Protein AF-0000000074209232 (afdb_homodimer)

Organism: NCBI:txid88382

Solvent-accessible surface area (backbone atoms only — not comparable to full-atom values): 29930 Å² total; per-residue (Å²): 116,82,70,72,84,48,54,55,38,39,34,39,39,25,62,47,76,60,67,34,84,80,35,68,72,50,60,65,56,59,78,75,57,50,71,66,57,45,50,50,53,62,66,24,63,78,44,40,50,60,30,50,49,37,27,62,66,37,27,43,61,37,54,39,57,39,37,74,80,39,56,47,38,33,38,35,37,31,27,71,80,51,55,64,73,58,49,51,51,52,52,52,46,36,70,74,33,76,34,44,40,84,41,82,29,72,66,64,87,58,67,66,60,55,49,52,55,51,32,67,74,72,44,68,65,32,41,33,35,33,39,25,33,38,55,39,54,37,37,63,24,43,55,39,63,67,61,48,51,76,58,59,43,79,89,35,45,42,24,31,38,22,51,20,16,29,30,35,29,38,48,54,96,90,36,52,76,45,64,20,42,36,80,42,77,40,36,59,65,50,31,26,34,23,14,37,40,39,73,90,75,72,41,78,48,63,39,68,82,61,62,51,76,50,33,30,49,65,26,44,22,40,34,34,27,68,52,74,38,33,37,49,57,32,37,82,66,54,87,60,59,97,78,65,79,70,54,39,67,58,55,50,63,74,39,52,71,62,87,72,69,82,67,47,42,71,33,35,62,69,47,26,70,46,52,62,70,64,47,88,129,115,81,70,72,85,49,54,56,38,41,34,39,40,25,62,45,78,61,66,34,83,79,34,69,69,51,61,66,58,53,77,74,56,49,72,66,56,47,50,51,52,60,66,24,63,79,44,38,49,60,28,49,49,36,27,62,67,37,25,42,61,38,53,38,57,39,38,74,79,38,55,45,39,34,39,35,37,31,27,72,80,52,56,66,73,59,48,50,51,52,53,53,46,36,70,74,33,76,36,45,39,83,41,81,30,72,65,65,86,56,67,68,61,55,49,51,56,50,33,67,74,72,44,66,66,33,41,34,36,33,39,25,34,39,55,39,54,36,36,64,24,44,54,38,64,68,60,48,51,77,56,60,42,79,87,35,45,42,24,32,38,23,52,20,15,27,30,35,28,36,49,55,95,91,36,52,76,45,66,21,40,36,81,42,76,41,36,58,64,50,29,27,34,22,15,37,40,40,71,90,74,71,41,78,46,62,38,67,82,60,62,51,76,48,32,30,49,65,26,45,21,41,34,35,28,67,53,75,38,34,37,48,57,31,38,83,66,54,87,59,58,96,77,64,79,69,54,39,66,60,55,52,62,74,38,51,71,60,86,71,68,81,64,47,41,72,32,35,60,70,47,26,70,45,52,63,70,64,47,89,127

Radius of gyration: 26.51 Å; Cα contacts (8 Å, |Δi|>4): 1119; chains: 2; bounding box: 54×78×65 Å

Secondary structure (DSSP, 8-state):
-----PPPEEEEEEEES---TTSHHHHH--SS--HHHHHHHHT-HHHHHHHHIIIIIIIHHHHHHHTTTSEEEEEEEEETTS-HHHHHHHHHHHHH-TTEEEEEESS---HHHHHHHHHHHH-TT--EEEEEE--TT-EE-TTHHHHHHTT-SGGGTT-EEEE-EEEEEEEETTEEEEEEEEE-SS-STT-EEEEEEETTTTEEE------GGGGGGTS-EEEE-SS--EEEEE-TTS---TT--S-HHHHHTTSPBPS--TTHHHH-GGGHHHHHTTS--/-----PPPEEEEEEE-S---TTSHHHHHTTTT--HHHHHHHHT-HHHHHHHHIIIIIIIHHHHHHHTTTSEEEEEEEEETTS-HHHHHHHHHHHHH-TTEEEEEESS---HHHHHHHHHHHH-TT--EEEEEE--TT-EE-TTHHHHHHTT-SGGGTT-EEEE-EEEEEEEETTEEEEEEEEE-SS-STT-EEEEEEETTTTEEE------GGGGGGTS-EEEE-SS--EEEEE-TTS---TT--S-HHHHHTTSPBPS--TTHHHH-GGGHHHHHTTS--

Nearest PDB structures (foldseek):
  7d73-assembly1_A  TM=4.142E-01  e=9.409E-04  Homo sapiens
  7d72-assembly1_C  TM=3.759E-01  e=8.339E-04  Homo sapiens
  6mw5-assembly1_A  TM=4.008E-01  e=1.828E-03  Globisporangium ultimum
  7d72-assembly1_F  TM=3.534E-01  e=7.850E-04  Homo sapiens
  5gvv-assembly1_F  TM=3.711E-01  e=5.067E-02  Streptococcus pneumoniae

Structure (mmCIF, N/CA/C/O backbone):
data_AF-0000000074209232-model_v1
#
loop_
_entity.id
_entity.type
_entity.pdbx_description
1 polymer Rhamnosyltransferase
#
loop_
_atom_site.group_PDB
_atom_site.id
_atom_site.type_symbol
_atom_site.label_atom_id
_atom_site.label_alt_id
_atom_site.label_comp_id
_atom_site.label_asym_id
_atom_site.label_entity_id
_atom_site.label_seq_id
_atom_site.pdbx_PDB_ins_code
_atom_site.Cartn_x
_atom_site.Cartn_y
_atom_site.Cartn_z
_atom_site.occupancy
_atom_site.B_iso_or_equiv
_atom_site.auth_seq_id
_atom_site.auth_comp_id
_atom_site.auth_asym_id
_atom_site.auth_atom_id
_atom_site.pdbx_PDB_model_num
ATOM 1 N N . MET A 1 1 ? 31.156 -1.664 1.14 1 26.47 1 MET A N 1
ATOM 2 C CA . MET A 1 1 ? 30.062 -2.439 1.718 1 26.47 1 MET A CA 1
ATOM 3 C C . MET A 1 1 ? 29.703 -3.635 0.836 1 26.47 1 MET A C 1
ATOM 5 O O . MET A 1 1 ? 29.422 -3.473 -0.349 1 26.47 1 MET A O 1
ATOM 9 N N . SER A 1 2 ? 30.188 -4.836 1.028 1 33.53 2 SER A N 1
ATOM 10 C CA . SER A 1 2 ? 30.125 -6.055 0.232 1 33.53 2 SER A CA 1
ATOM 11 C C . SER A 1 2 ? 28.688 -6.359 -0.19 1 33.53 2 SER A C 1
ATOM 13 O O . SER A 1 2 ? 27.797 -6.504 0.656 1 33.53 2 SER A O 1
ATOM 15 N N . THR A 1 3 ? 28.047 -5.762 -1.226 1 43.84 3 THR A N 1
ATOM 16 C CA . THR A 1 3 ? 26.844 -6.316 -1.845 1 43.84 3 THR A CA 1
ATOM 17 C C . THR A 1 3 ? 26.828 -7.836 -1.722 1 43.84 3 THR A C 1
ATOM 19 O O . THR A 1 3 ? 27.734 -8.516 -2.209 1 43.84 3 THR A O 1
ATOM 22 N N . SER A 1 4 ? 26.578 -8.359 -0.641 1 50.59 4 SER A N 1
ATOM 23 C CA . SER A 1 4 ? 26.609 -9.82 -0.518 1 50.59 4 SER A CA 1
ATOM 24 C C . SER A 1 4 ? 26.281 -10.492 -1.846 1 50.59 4 SER A C 1
ATOM 26 O O . SER A 1 4 ? 25.297 -10.156 -2.492 1 50.59 4 SER A O 1
ATOM 28 N N . ASP A 1 5 ? 27.219 -10.875 -2.643 1 65.62 5 ASP A N 1
ATOM 29 C CA . ASP A 1 5 ? 27.312 -11.617 -3.895 1 65.62 5 ASP A CA 1
ATOM 30 C C . ASP A 1 5 ? 26.422 -12.852 -3.867 1 65.62 5 ASP A C 1
ATOM 32 O O . ASP A 1 5 ? 26.406 -13.633 -4.82 1 65.62 5 ASP A O 1
ATOM 36 N N . ALA A 1 6 ? 25.734 -12.969 -2.734 1 77.06 6 ALA A N 1
ATOM 37 C CA . ALA A 1 6 ? 24.938 -14.195 -2.678 1 77.06 6 ALA A CA 1
ATOM 38 C C . ALA A 1 6 ? 23.688 -14.07 -3.527 1 77.06 6 ALA A C 1
ATOM 40 O O . ALA A 1 6 ? 23.047 -13.008 -3.553 1 77.06 6 ALA A O 1
ATOM 41 N N . PRO A 1 7 ? 23.391 -15.062 -4.285 1 88.44 7 PRO A N 1
ATOM 42 C CA . PRO A 1 7 ? 22.219 -15.008 -5.16 1 88.44 7 PRO A CA 1
ATOM 43 C C . PRO A 1 7 ? 20.906 -14.961 -4.387 1 88.44 7 PRO A C 1
ATOM 45 O O . PRO A 1 7 ? 20.812 -15.5 -3.281 1 88.44 7 PRO A O 1
ATOM 48 N N . VAL A 1 8 ? 19.938 -14.281 -4.902 1 95.88 8 VAL A N 1
ATOM 49 C CA . VAL A 1 8 ? 18.594 -14.281 -4.367 1 95.88 8 VAL A CA 1
ATOM 50 C C . VAL A 1 8 ? 17.828 -15.484 -4.91 1 95.88 8 VAL A C 1
ATOM 52 O O . VAL A 1 8 ? 17.875 -15.773 -6.109 1 95.88 8 VAL A O 1
ATOM 55 N N . GLN A 1 9 ? 17.219 -16.219 -4.039 1 97.56 9 GLN A N 1
ATOM 56 C CA . GLN A 1 9 ? 16.375 -17.328 -4.449 1 97.56 9 GLN A CA 1
ATOM 57 C C . GLN A 1 9 ? 14.898 -16.922 -4.434 1 97.56 9 GLN A C 1
ATOM 59 O O . GLN A 1 9 ? 14.406 -16.391 -3.434 1 97.56 9 GLN A O 1
ATOM 64 N N . TYR A 1 10 ? 14.234 -17.156 -5.531 1 98.56 10 TYR A N 1
ATOM 65 C CA . TYR A 1 10 ? 12.812 -16.844 -5.633 1 98.56 10 TYR A CA 1
ATOM 66 C C . TYR A 1 10 ? 11.977 -18.125 -5.645 1 98.56 10 TYR A C 1
ATOM 68 O O . TYR A 1 10 ? 12.352 -19.109 -6.289 1 98.56 10 TYR A O 1
ATOM 76 N N . PHE A 1 11 ? 10.836 -18.109 -4.938 1 98.69 11 PHE A N 1
ATOM 77 C CA . PHE A 1 11 ? 9.859 -19.172 -4.984 1 98.69 11 PHE A CA 1
ATOM 78 C C . PHE A 1 11 ? 8.469 -18.641 -5.293 1 98.69 11 PHE A C 1
ATOM 80 O O . PHE A 1 11 ? 7.98 -17.734 -4.605 1 98.69 11 PHE A O 1
ATOM 87 N N . GLY A 1 12 ? 7.91 -19.062 -6.363 1 98.69 12 GLY A N 1
ATOM 88 C CA . GLY A 1 12 ? 6.473 -18.922 -6.523 1 98.69 12 GLY A CA 1
ATOM 89 C C . GLY A 1 12 ? 5.688 -20.062 -5.91 1 98.69 12 GLY A C 1
ATOM 90 O O . GLY A 1 12 ? 6.113 -21.219 -5.973 1 98.69 12 GLY A O 1
ATOM 91 N N . VAL A 1 13 ? 4.547 -19.75 -5.355 1 98.19 13 VAL A N 1
ATOM 92 C CA . VAL A 1 13 ? 3.758 -20.797 -4.703 1 98.19 13 VAL A CA 1
ATOM 93 C C . VAL A 1 13 ? 2.312 -20.734 -5.195 1 98.19 13 VAL A C 1
ATOM 95 O O . VAL A 1 13 ? 1.686 -19.672 -5.168 1 98.19 13 VAL A O 1
ATOM 98 N N . THR A 1 14 ? 1.821 -21.828 -5.668 1 97.56 14 THR A N 1
ATOM 99 C CA . THR A 1 14 ? 0.439 -21.984 -6.105 1 97.56 14 THR A CA 1
ATOM 100 C C . THR A 1 14 ? -0.219 -23.156 -5.387 1 97.56 14 THR A C 1
ATOM 102 O O . THR A 1 14 ? 0.354 -24.25 -5.312 1 97.56 14 THR A O 1
ATOM 105 N N . ARG A 1 15 ? -1.339 -22.906 -4.809 1 94.06 15 ARG A N 1
ATOM 106 C CA . ARG A 1 15 ? -2.201 -24 -4.371 1 94.06 15 ARG A CA 1
ATOM 107 C C . ARG A 1 15 ? -3.145 -24.438 -5.488 1 94.06 15 ARG A C 1
ATOM 109 O O . ARG A 1 15 ? -4.066 -23.703 -5.848 1 94.06 15 ARG A O 1
ATOM 116 N N . PHE A 1 16 ? -2.889 -25.562 -5.934 1 93.44 16 PHE A N 1
ATOM 117 C CA . PHE A 1 16 ? -3.639 -26.047 -7.086 1 93.44 16 PHE A CA 1
ATOM 118 C C . PHE A 1 16 ? -4.863 -26.844 -6.641 1 93.44 16 PHE A C 1
ATOM 120 O O . PHE A 1 16 ? -4.789 -28.062 -6.457 1 93.44 16 PHE A O 1
ATOM 127 N N . SER A 1 17 ? -6.031 -26.156 -6.414 1 82.31 17 SER A N 1
ATOM 128 C CA . SER A 1 17 ? -7.301 -26.75 -6.012 1 82.31 17 SER A CA 1
ATOM 129 C C . SER A 1 17 ? -7.113 -27.766 -4.887 1 82.31 17 SER A C 1
ATOM 131 O O . SER A 1 17 ? -7.492 -28.922 -5.02 1 82.31 17 SER A O 1
ATOM 133 N N . THR A 1 18 ? -6.699 -27.234 -3.793 1 79 18 THR A N 1
ATOM 134 C CA . THR A 1 18 ? -6.305 -28.125 -2.705 1 79 18 THR A CA 1
ATOM 135 C C . THR A 1 18 ? -7.473 -28.359 -1.748 1 79 18 THR A C 1
ATOM 137 O O . THR A 1 18 ? -8.195 -27.422 -1.402 1 79 18 THR A O 1
ATOM 140 N N . PHE A 1 19 ? -7.734 -29.578 -1.55 1 74 19 PHE A N 1
ATOM 141 C CA . PHE A 1 19 ? -8.656 -30 -0.507 1 74 19 PHE A CA 1
ATOM 142 C C . PHE A 1 19 ? -7.91 -30.344 0.774 1 74 19 PHE A C 1
ATOM 144 O O . PHE A 1 19 ? -7.191 -31.344 0.829 1 74 19 PHE A O 1
ATOM 151 N N . LEU A 1 20 ? -8.047 -29.375 1.741 1 66.31 20 LEU A N 1
ATOM 152 C CA . LEU A 1 20 ? -7.395 -29.625 3.023 1 66.31 20 LEU A CA 1
ATOM 153 C C . LEU A 1 20 ? -8.43 -29.766 4.137 1 66.31 20 LEU A C 1
ATOM 155 O O . LEU A 1 20 ? -8.93 -28.766 4.648 1 66.31 20 LEU A O 1
ATOM 159 N N . PRO A 1 21 ? -8.836 -31 4.391 1 57.25 21 PRO A N 1
ATOM 160 C CA . PRO A 1 21 ? -9.914 -31.234 5.359 1 57.25 21 PRO A CA 1
ATOM 161 C C . PRO A 1 21 ? -9.703 -30.469 6.664 1 57.25 21 PRO A C 1
ATOM 163 O O . PRO A 1 21 ? -10.68 -30.094 7.324 1 57.25 21 PRO A O 1
ATOM 166 N N . LEU A 1 22 ? -8.539 -30.359 7.164 1 50.09 22 LEU A N 1
ATOM 167 C CA . LEU A 1 22 ? -8.297 -29.734 8.461 1 50.09 22 LEU A CA 1
ATOM 168 C C . LEU A 1 22 ? -8.109 -28.234 8.305 1 50.09 22 LEU A C 1
ATOM 170 O O . LEU A 1 22 ? -7.961 -27.516 9.297 1 50.09 22 LEU A O 1
ATOM 174 N N . SER A 1 23 ? -8.203 -27.828 7.141 1 52.66 23 SER A N 1
ATOM 175 C CA . SER A 1 23 ? -7.902 -26.406 6.961 1 52.66 23 SER A CA 1
ATOM 176 C C . SER A 1 23 ? -9.148 -25.562 7.152 1 52.66 23 SER A C 1
ATOM 178 O O . SER A 1 23 ? -10.266 -26.031 6.934 1 52.66 23 SER A O 1
ATOM 180 N N . SER A 1 24 ? -8.992 -24.391 7.828 1 45.25 24 SER A N 1
ATOM 181 C CA . SER A 1 24 ? -10.07 -23.422 8.008 1 45.25 24 SER A CA 1
ATOM 182 C C . SER A 1 24 ? -10.766 -23.125 6.684 1 45.25 24 SER A C 1
ATOM 184 O O . SER A 1 24 ? -11.93 -22.719 6.664 1 45.25 24 SER A O 1
ATOM 186 N N . ALA A 1 25 ? -10.023 -23.312 5.648 1 46.75 25 ALA A N 1
ATOM 187 C CA . ALA A 1 25 ? -10.617 -23.031 4.344 1 46.75 25 ALA A CA 1
ATOM 188 C C . ALA A 1 25 ? -11.844 -23.891 4.094 1 46.75 25 ALA A C 1
ATOM 190 O O . ALA A 1 25 ? -12.844 -23.422 3.547 1 46.75 25 ALA A O 1
ATOM 191 N N . TRP A 1 26 ? -11.742 -25.156 4.504 1 46.78 26 TRP A N 1
ATOM 192 C CA . TRP A 1 26 ? -12.844 -26.094 4.367 1 46.78 26 TRP A CA 1
ATOM 193 C C . TRP A 1 26 ? -14 -25.734 5.293 1 46.78 26 TRP A C 1
ATOM 195 O O . TRP A 1 26 ? -15.164 -25.812 4.898 1 46.78 26 TRP A O 1
ATOM 205 N N . VAL A 1 27 ? -13.562 -25.25 6.34 1 42.94 27 VAL A N 1
ATOM 206 C CA . VAL A 1 27 ? -14.617 -24.984 7.309 1 42.94 27 VAL A CA 1
ATOM 207 C C . VAL A 1 27 ? -15.484 -23.828 6.816 1 42.94 27 VAL A C 1
ATOM 209 O O . VAL A 1 27 ? -16.688 -23.797 7.07 1 42.94 27 VAL A O 1
ATOM 212 N N . SER A 1 28 ? -14.867 -23 6.086 1 42.56 28 SER A N 1
ATOM 213 C CA . SER A 1 28 ? -15.664 -21.844 5.66 1 42.56 28 SER A CA 1
ATOM 214 C C . SER A 1 28 ? -16.609 -22.219 4.531 1 42.56 28 SER A C 1
ATOM 216 O O . SER A 1 28 ? -17.5 -21.438 4.164 1 42.56 28 SER A O 1
ATOM 218 N N . SER A 1 29 ? -16.281 -23.25 3.67 1 44.12 29 SER A N 1
ATOM 219 C CA . SER A 1 29 ? -17.328 -23.516 2.689 1 44.12 29 SER A CA 1
ATOM 220 C C . SER A 1 29 ? -18.594 -24.047 3.359 1 44.12 29 SER A C 1
ATOM 222 O O . SER A 1 29 ? -18.812 -25.266 3.408 1 44.12 29 SER A O 1
ATOM 224 N N . ARG A 1 30 ? -18.922 -23.469 4.48 1 45.97 30 ARG A N 1
ATOM 225 C CA . ARG A 1 30 ? -20.156 -23.797 5.191 1 45.97 30 ARG A CA 1
ATOM 226 C C . ARG A 1 30 ? -21.344 -23.812 4.246 1 45.97 30 ARG A C 1
ATOM 228 O O . ARG A 1 30 ? -22.469 -23.531 4.66 1 45.97 30 ARG A O 1
ATOM 235 N N . ASP A 1 31 ? -21.016 -23.797 2.994 1 52.59 31 ASP A N 1
ATOM 236 C CA . ASP A 1 31 ? -22.297 -23.766 2.281 1 52.59 31 ASP A CA 1
ATOM 237 C C . ASP A 1 31 ? -23.094 -25.047 2.535 1 52.59 31 ASP A C 1
ATOM 239 O O . ASP A 1 31 ? -23.906 -25.453 1.709 1 52.59 31 ASP A O 1
ATOM 243 N N . GLY A 1 32 ? -22.828 -25.625 3.779 1 60.66 32 GLY A N 1
ATOM 244 C CA . GLY A 1 32 ? -23.688 -26.75 4.121 1 60.66 32 GLY A CA 1
ATOM 245 C C . GLY A 1 32 ? -23.359 -28.016 3.346 1 60.66 32 GLY A C 1
ATOM 246 O O . GLY A 1 32 ? -24.047 -29.031 3.484 1 60.66 32 GLY A O 1
ATOM 247 N N . ARG A 1 33 ? -22.328 -27.922 2.562 1 61.75 33 ARG A N 1
ATOM 248 C CA . ARG A 1 33 ? -22.062 -29.094 1.736 1 61.75 33 ARG A CA 1
ATOM 249 C C . ARG A 1 33 ? -21.266 -30.141 2.512 1 61.75 33 ARG A C 1
ATOM 251 O O . ARG A 1 33 ? -20.469 -29.797 3.377 1 61.75 33 ARG A O 1
ATOM 258 N N . THR A 1 34 ? -21.547 -31.312 2.125 1 72.56 34 THR A N 1
ATOM 259 C CA . THR A 1 34 ? -20.766 -32.406 2.65 1 72.56 34 THR A CA 1
ATOM 260 C C . THR A 1 34 ? -19.359 -32.406 2.049 1 72.56 34 THR A C 1
ATOM 262 O O . THR A 1 34 ? -19.109 -31.75 1.051 1 72.56 34 THR A O 1
ATOM 265 N N . GLU A 1 35 ? -18.469 -33.125 2.717 1 75.88 35 GLU A N 1
ATOM 266 C CA . GLU A 1 35 ? -17.109 -33.281 2.221 1 75.88 35 GLU A CA 1
ATOM 267 C C . GLU A 1 35 ? -17.094 -33.812 0.794 1 75.88 35 GLU A C 1
ATOM 269 O O . GLU A 1 35 ? -16.328 -33.344 -0.046 1 75.88 35 GLU A O 1
ATOM 274 N N . SER A 1 36 ? -17.891 -34.781 0.608 1 78 36 SER A N 1
ATOM 275 C CA . SER A 1 36 ? -17.953 -35.406 -0.705 1 78 36 SER A CA 1
ATOM 276 C C . SER A 1 36 ? -18.438 -34.438 -1.771 1 78 36 SER A C 1
ATOM 278 O O . SER A 1 36 ? -17.891 -34.375 -2.871 1 78 36 SER A O 1
ATOM 280 N N . GLU A 1 37 ? -19.359 -33.688 -1.459 1 77.06 37 GLU A N 1
ATOM 281 C CA . GLU A 1 37 ? -19.906 -32.719 -2.393 1 77.06 37 GLU A CA 1
ATOM 282 C C . GLU A 1 37 ? -18.875 -31.625 -2.689 1 77.06 37 GLU A C 1
ATOM 284 O O . GLU A 1 37 ? -18.766 -31.172 -3.83 1 77.06 37 GLU A O 1
ATOM 289 N N . TYR A 1 38 ? -18.203 -31.328 -1.702 1 77.44 38 TYR A N 1
ATOM 290 C CA . TYR A 1 38 ? -17.172 -30.297 -1.868 1 77.44 38 TYR A CA 1
ATOM 291 C C . TYR A 1 38 ? -16.062 -30.781 -2.793 1 77.44 38 TYR A C 1
ATOM 293 O O . TYR A 1 38 ? -15.688 -30.094 -3.734 1 77.44 38 TYR A O 1
ATOM 301 N N . LYS A 1 39 ? -15.688 -31.922 -2.535 1 81.25 39 LYS A N 1
ATOM 302 C CA . LYS A 1 39 ? -14.633 -32.5 -3.361 1 81.25 39 LYS A CA 1
ATOM 303 C C . LYS A 1 39 ? -15.086 -32.656 -4.812 1 81.25 39 LYS A C 1
ATOM 305 O O . LYS A 1 39 ? -14.312 -32.375 -5.738 1 81.25 39 LYS A O 1
ATOM 310 N N . ALA A 1 40 ? -16.266 -33.062 -4.965 1 83.44 40 ALA A N 1
ATOM 311 C CA . ALA A 1 40 ? -16.797 -33.25 -6.309 1 83.44 40 ALA A CA 1
ATOM 312 C C . ALA A 1 40 ? -16.812 -31.953 -7.082 1 83.44 40 ALA A C 1
ATOM 314 O O . ALA A 1 40 ? -16.516 -31.922 -8.281 1 83.44 40 ALA A O 1
ATOM 315 N N . HIS A 1 41 ? -17.172 -31 -6.379 1 82.38 41 HIS A N 1
ATOM 316 C CA . HIS A 1 41 ? -17.172 -29.703 -7.02 1 82.38 41 HIS A CA 1
ATOM 317 C C . HIS A 1 41 ? -15.766 -29.188 -7.266 1 82.38 41 HIS A C 1
ATOM 319 O O . HIS A 1 41 ? -15.445 -28.719 -8.359 1 82.38 41 HIS A O 1
ATOM 325 N N . LEU A 1 42 ? -14.961 -29.312 -6.289 1 85.25 42 LEU A N 1
ATOM 326 C CA . LEU A 1 42 ? -13.586 -28.844 -6.336 1 85.25 42 LEU A CA 1
ATOM 327 C C . LEU A 1 42 ? -12.844 -29.438 -7.52 1 85.25 42 LEU A C 1
ATOM 329 O O . LEU A 1 42 ? -12.055 -28.766 -8.18 1 85.25 42 LEU A O 1
ATOM 333 N N . PHE A 1 43 ? -13.18 -30.703 -7.812 1 90.19 43 PHE A N 1
ATOM 334 C CA . PHE A 1 43 ? -12.406 -31.422 -8.82 1 90.19 43 PHE A CA 1
ATOM 335 C C . PHE A 1 43 ? -13.242 -31.656 -10.07 1 90.19 43 PHE A C 1
ATOM 337 O O . PHE A 1 43 ? -12.898 -32.5 -10.906 1 90.19 43 PHE A O 1
ATOM 344 N N . SER A 1 44 ? -14.359 -30.953 -10.133 1 90 44 SER A N 1
ATOM 345 C CA . SER A 1 44 ? -15.18 -31.094 -11.336 1 90 44 SER A CA 1
ATOM 346 C C . SER A 1 44 ? -14.414 -30.641 -12.578 1 90 44 SER A C 1
ATOM 348 O O . SER A 1 44 ? -13.602 -29.719 -12.508 1 90 44 SER A O 1
ATOM 350 N N . ASP A 1 45 ? -14.711 -31.266 -13.672 1 92.06 45 ASP A N 1
ATOM 351 C CA . ASP A 1 45 ? -14.062 -30.922 -14.93 1 92.06 45 ASP A CA 1
ATOM 352 C C . ASP A 1 45 ? -14.336 -29.469 -15.297 1 92.06 45 ASP A C 1
ATOM 354 O O . ASP A 1 45 ? -13.469 -28.781 -15.844 1 92.06 45 ASP A O 1
ATOM 358 N N . GLU A 1 46 ? -15.523 -29.062 -15.047 1 89.44 46 GLU A N 1
ATOM 359 C CA . GLU A 1 46 ? -15.922 -27.688 -15.359 1 89.44 46 GLU A CA 1
ATOM 360 C C . GLU A 1 46 ? -15.047 -26.672 -14.617 1 89.44 46 GLU A C 1
ATOM 362 O O . GLU A 1 46 ? -14.703 -25.625 -15.164 1 89.44 46 GLU A O 1
ATOM 367 N N . ARG A 1 47 ? -14.719 -26.953 -13.391 1 90.12 47 ARG A N 1
ATOM 368 C CA . ARG A 1 47 ? -13.891 -26.062 -12.578 1 90.12 47 ARG A CA 1
ATOM 369 C C . ARG A 1 47 ? -12.414 -26.234 -12.922 1 90.12 47 ARG A C 1
ATOM 371 O O . ARG A 1 47 ? -11.688 -25.25 -13.023 1 90.12 47 ARG A O 1
ATOM 378 N N . MET A 1 48 ? -11.992 -27.453 -13.18 1 93.62 48 MET A N 1
ATOM 379 C CA . MET A 1 48 ? -10.57 -27.766 -13.312 1 93.62 48 MET A CA 1
ATOM 380 C C . MET A 1 48 ? -10.055 -27.375 -14.695 1 93.62 48 MET A C 1
ATOM 382 O O . MET A 1 48 ? -8.922 -26.922 -14.836 1 93.62 48 MET A O 1
ATOM 386 N N . GLU A 1 49 ? -10.852 -27.562 -15.719 1 93.31 49 GLU A N 1
ATOM 387 C CA . GLU A 1 49 ? -10.391 -27.391 -17.094 1 93.31 49 GLU A CA 1
ATOM 388 C C . GLU A 1 49 ? -9.836 -25.984 -17.312 1 93.31 49 GLU A C 1
ATOM 390 O O . GLU A 1 49 ? -8.688 -25.828 -17.75 1 93.31 49 GLU A O 1
ATOM 395 N N . PRO A 1 50 ? -10.562 -24.953 -17.016 1 93.56 50 PRO A N 1
ATOM 396 C CA . PRO A 1 50 ? -10 -23.609 -17.219 1 93.56 50 PRO A CA 1
ATOM 397 C C . PRO A 1 50 ? -8.75 -23.359 -16.375 1 93.56 50 PRO A C 1
ATOM 399 O O . PRO A 1 50 ? -7.805 -22.719 -16.844 1 93.56 50 PRO A O 1
ATOM 402 N N . ARG A 1 51 ? -8.695 -23.844 -15.18 1 94.56 51 ARG A N 1
ATOM 403 C CA . ARG A 1 51 ? -7.559 -23.641 -14.289 1 94.56 51 ARG A CA 1
ATOM 404 C C . ARG A 1 51 ? -6.305 -24.312 -14.836 1 94.56 51 ARG A C 1
ATOM 406 O O . ARG A 1 51 ? -5.227 -23.719 -14.836 1 94.56 51 ARG A O 1
ATOM 413 N N . VAL A 1 52 ? -6.477 -25.5 -15.312 1 95.69 52 VAL A N 1
ATOM 414 C CA . VAL A 1 52 ? -5.34 -26.234 -15.867 1 95.69 52 VAL A CA 1
ATOM 415 C C . VAL A 1 52 ? -4.863 -25.547 -17.141 1 95.69 52 VAL A C 1
ATOM 417 O O . VAL A 1 52 ? -3.66 -25.359 -17.344 1 95.69 52 VAL A O 1
ATOM 420 N N . ARG A 1 53 ? -5.789 -25.141 -17.984 1 96.38 53 ARG A N 1
ATOM 421 C CA . ARG A 1 53 ? -5.418 -24.484 -19.234 1 96.38 53 ARG A CA 1
ATOM 422 C C . ARG A 1 53 ? -4.719 -23.156 -18.953 1 96.38 53 ARG A C 1
ATOM 424 O O . ARG A 1 53 ? -3.705 -22.844 -19.578 1 96.38 53 ARG A O 1
ATOM 431 N N . ILE A 1 54 ? -5.184 -22.391 -18.047 1 96.62 54 ILE A N 1
ATOM 432 C CA . ILE A 1 54 ? -4.574 -21.109 -17.703 1 96.62 54 ILE A CA 1
ATOM 433 C C . ILE A 1 54 ? -3.193 -21.344 -17.094 1 96.62 54 ILE A C 1
ATOM 435 O O . ILE A 1 54 ? -2.211 -20.734 -17.531 1 96.62 54 ILE A O 1
ATOM 439 N N . PHE A 1 55 ? -3.104 -22.219 -16.141 1 97.69 55 PHE A N 1
ATOM 440 C CA . PHE A 1 55 ? -1.856 -22.422 -15.422 1 97.69 55 PHE A CA 1
ATOM 441 C C . PHE A 1 55 ? -0.806 -23.062 -16.328 1 97.69 55 PHE A C 1
ATOM 443 O O . PHE A 1 55 ? 0.304 -22.547 -16.453 1 97.69 55 PHE A O 1
ATOM 450 N N . VAL A 1 56 ? -1.129 -24.141 -16.984 1 97.69 56 VAL A N 1
ATOM 451 C CA . VAL A 1 56 ? -0.157 -24.953 -17.703 1 97.69 56 VAL A CA 1
ATOM 452 C C . VAL A 1 56 ? 0.169 -24.297 -19.047 1 97.69 56 VAL A C 1
ATOM 454 O O . VAL A 1 56 ? 1.333 -24.234 -19.438 1 97.69 56 VAL A O 1
ATOM 457 N N . ASP A 1 57 ? -0.832 -23.75 -19.688 1 97.12 57 ASP A N 1
ATOM 458 C CA . ASP A 1 57 ? -0.615 -23.312 -21.062 1 97.12 57 ASP A CA 1
ATOM 459 C C . ASP A 1 57 ? -0.27 -21.828 -21.109 1 97.12 57 ASP A C 1
ATOM 461 O O . ASP A 1 57 ? 0.383 -21.359 -22.047 1 97.12 57 ASP A O 1
ATOM 465 N N . ARG A 1 58 ? -0.69 -21.094 -20.141 1 97.94 58 ARG A N 1
ATOM 466 C CA . ARG A 1 58 ? -0.508 -19.656 -20.234 1 97.94 58 ARG A CA 1
ATOM 467 C C . ARG A 1 58 ? 0.488 -19.172 -19.188 1 97.94 58 ARG A C 1
ATOM 469 O O . ARG A 1 58 ? 1.413 -18.422 -19.516 1 97.94 58 ARG A O 1
ATOM 476 N N . ALA A 1 59 ? 0.42 -19.547 -17.953 1 98.38 59 ALA A N 1
ATOM 477 C CA . ALA A 1 59 ? 1.243 -19.031 -16.859 1 98.38 59 ALA A CA 1
ATOM 478 C C . ALA A 1 59 ? 2.627 -19.672 -16.859 1 98.38 59 ALA A C 1
ATOM 480 O O . ALA A 1 59 ? 3.643 -18.969 -16.844 1 98.38 59 ALA A O 1
ATOM 481 N N . LEU A 1 60 ? 2.729 -20.984 -16.984 1 98.38 60 LEU A N 1
ATOM 482 C CA . LEU A 1 60 ? 3.955 -21.734 -16.75 1 98.38 60 LEU A CA 1
ATOM 483 C C . LEU A 1 60 ? 5.023 -21.359 -17.781 1 98.38 60 LEU A C 1
ATOM 485 O O . LEU A 1 60 ? 6.203 -21.25 -17.438 1 98.38 60 LEU A O 1
ATOM 489 N N . PRO A 1 61 ? 4.672 -21.219 -19.062 1 98.5 61 PRO A N 1
ATOM 490 C CA . PRO A 1 61 ? 5.723 -20.797 -19.984 1 98.5 61 PRO A CA 1
ATOM 491 C C . PRO A 1 61 ? 6.367 -19.469 -19.578 1 98.5 61 PRO A C 1
ATOM 493 O O . PRO A 1 61 ? 7.57 -19.281 -19.766 1 98.5 61 PRO A O 1
ATOM 496 N N . ILE A 1 62 ? 5.605 -18.578 -19.094 1 98.69 62 ILE A N 1
ATOM 497 C CA . ILE A 1 62 ? 6.133 -17.297 -18.625 1 98.69 62 ILE A CA 1
ATOM 498 C C . ILE A 1 62 ? 7.031 -17.5 -17.406 1 98.69 62 ILE A C 1
ATOM 500 O O . ILE A 1 62 ? 8.133 -16.953 -17.344 1 98.69 62 ILE A O 1
ATOM 504 N N . TYR A 1 63 ? 6.582 -18.344 -16.469 1 98.75 63 TYR A N 1
ATOM 505 C CA . TYR A 1 63 ? 7.367 -18.625 -15.281 1 98.75 63 TYR A CA 1
ATOM 506 C C . TYR A 1 63 ? 8.695 -19.281 -15.641 1 98.75 63 TYR A C 1
ATOM 508 O O . TYR A 1 63 ? 9.727 -18.969 -15.047 1 98.75 63 TYR A O 1
ATOM 516 N N . GLN A 1 64 ? 8.648 -20.172 -16.609 1 98.69 64 GLN A N 1
ATOM 517 C CA . GLN A 1 64 ? 9.875 -20.797 -17.078 1 98.69 64 GLN A CA 1
ATOM 518 C C . GLN A 1 64 ? 10.844 -19.75 -17.641 1 98.69 64 GLN A C 1
ATOM 520 O O . GLN A 1 64 ? 12.047 -19.828 -17.406 1 98.69 64 GLN A O 1
ATOM 525 N N . SER A 1 65 ? 10.336 -18.781 -18.344 1 98.31 65 SER A N 1
ATOM 526 C CA . SER A 1 65 ? 11.188 -17.734 -18.906 1 98.31 65 SER A CA 1
ATOM 527 C C . SER A 1 65 ? 11.82 -16.891 -17.797 1 98.31 65 SER A C 1
ATOM 529 O O . SER A 1 65 ? 12.953 -16.438 -17.922 1 98.31 65 SER A O 1
ATOM 531 N N . MET A 1 66 ? 11.125 -16.656 -16.703 1 98.38 66 MET A N 1
ATOM 532 C CA . MET A 1 66 ? 11.68 -15.938 -15.555 1 98.38 66 MET A CA 1
ATOM 533 C C . MET A 1 66 ? 12.883 -16.672 -14.977 1 98.38 66 MET A C 1
ATOM 535 O O . MET A 1 66 ? 13.852 -16.062 -14.539 1 98.38 66 MET A O 1
ATOM 539 N N . ALA A 1 67 ? 12.789 -17.984 -14.992 1 97.81 67 ALA A N 1
ATOM 540 C CA . ALA A 1 67 ? 13.82 -18.844 -14.398 1 97.81 67 ALA A CA 1
ATOM 541 C C . ALA A 1 67 ? 15.102 -18.797 -15.219 1 97.81 67 ALA A C 1
ATOM 543 O O . ALA A 1 67 ? 16.156 -19.234 -14.758 1 97.81 67 ALA A O 1
ATOM 544 N N . GLU A 1 68 ? 15.031 -18.281 -16.391 1 96.94 68 GLU A N 1
ATOM 545 C CA . GLU A 1 68 ? 16.234 -18.125 -17.203 1 96.94 68 GLU A CA 1
ATOM 546 C C . GLU A 1 68 ? 17.094 -16.969 -16.703 1 96.94 68 GLU A C 1
ATOM 548 O O . GLU A 1 68 ? 18.297 -16.938 -16.953 1 96.94 68 GLU A O 1
ATOM 553 N N . ARG A 1 69 ? 16.5 -16.109 -15.984 1 96.06 69 ARG A N 1
ATOM 554 C CA . ARG A 1 69 ? 17.203 -14.898 -15.578 1 96.06 69 ARG A CA 1
ATOM 555 C C . ARG A 1 69 ? 17.375 -14.844 -14.062 1 96.06 69 ARG A C 1
ATOM 557 O O . ARG A 1 69 ? 18.188 -14.07 -13.555 1 96.06 69 ARG A O 1
ATOM 564 N N . HIS A 1 70 ? 16.594 -15.641 -13.383 1 97.19 70 HIS A N 1
ATOM 565 C CA . HIS A 1 70 ? 16.609 -15.625 -11.922 1 97.19 70 HIS A CA 1
ATOM 566 C C . HIS A 1 70 ? 16.672 -17.031 -11.352 1 97.19 70 HIS A C 1
ATOM 568 O O . HIS A 1 70 ? 16.203 -17.984 -11.984 1 97.19 70 HIS A O 1
ATOM 574 N N . GLU A 1 71 ? 17.281 -17.188 -10.211 1 97.19 71 GLU A N 1
ATOM 575 C CA . GLU A 1 71 ? 17.156 -18.438 -9.477 1 97.19 71 GLU A CA 1
ATOM 576 C C . GLU A 1 71 ? 15.75 -18.625 -8.93 1 97.19 71 GLU A C 1
ATOM 578 O O . GLU A 1 71 ? 15.445 -18.172 -7.824 1 97.19 71 GLU A O 1
ATOM 583 N N . TYR A 1 72 ? 14.969 -19.297 -9.758 1 98.19 72 TYR A N 1
ATOM 584 C CA . TYR A 1 72 ? 13.531 -19.328 -9.516 1 98.19 72 TYR A CA 1
ATOM 585 C C . TYR A 1 72 ? 13 -20.766 -9.578 1 98.19 72 TYR A C 1
ATOM 587 O O . TYR A 1 72 ? 13.375 -21.531 -10.477 1 98.19 72 TYR A O 1
ATOM 595 N N . ARG A 1 73 ? 12.164 -21.125 -8.617 1 98.19 73 ARG A N 1
ATOM 596 C CA . ARG A 1 73 ? 11.344 -22.328 -8.617 1 98.19 73 ARG A CA 1
ATOM 597 C C . ARG A 1 73 ? 9.883 -22 -8.312 1 98.19 73 ARG A C 1
ATOM 599 O O . ARG A 1 73 ? 9.594 -21.141 -7.492 1 98.19 73 ARG A O 1
ATOM 606 N N . HIS A 1 74 ? 9.047 -22.719 -8.969 1 98.75 74 HIS A N 1
ATOM 607 C CA . HIS A 1 74 ? 7.613 -22.562 -8.719 1 98.75 74 HIS A CA 1
ATOM 608 C C . HIS A 1 74 ? 7.027 -23.812 -8.062 1 98.75 74 HIS A C 1
ATOM 610 O O . HIS A 1 74 ? 6.941 -24.859 -8.703 1 98.75 74 HIS A O 1
ATOM 616 N N . ILE A 1 75 ? 6.609 -23.672 -6.883 1 98.56 75 ILE A N 1
ATOM 617 C CA . ILE A 1 75 ? 6.074 -24.797 -6.105 1 98.56 75 ILE A CA 1
ATOM 618 C C . ILE A 1 75 ? 4.559 -24.875 -6.297 1 98.56 75 ILE A C 1
ATOM 620 O O . ILE A 1 75 ? 3.855 -23.875 -6.125 1 98.56 75 ILE A O 1
ATOM 624 N N . VAL A 1 76 ? 4.102 -26.016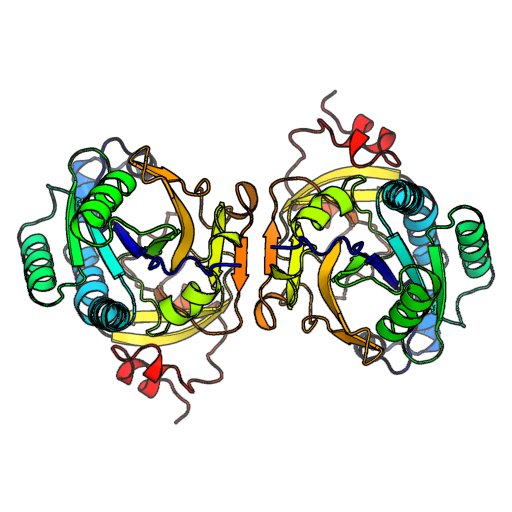 -6.66 1 98.19 76 VAL A N 1
ATOM 625 C CA . VAL A 1 76 ? 2.668 -26.266 -6.758 1 98.19 76 VAL A CA 1
ATOM 626 C C . VAL A 1 76 ? 2.266 -27.328 -5.738 1 98.19 76 VAL A C 1
ATOM 628 O O . VAL A 1 76 ? 2.744 -28.469 -5.797 1 98.19 76 VAL A O 1
ATOM 631 N N . HIS A 1 77 ? 1.43 -26.906 -4.824 1 97.06 77 HIS A N 1
ATOM 632 C CA . HIS A 1 77 ? 0.834 -27.859 -3.898 1 97.06 77 HIS A CA 1
ATOM 633 C C . HIS A 1 77 ? -0.451 -28.453 -4.469 1 97.06 77 HIS A C 1
ATOM 635 O O . HIS A 1 77 ? -1.342 -27.719 -4.898 1 97.06 77 HIS A O 1
ATOM 641 N N . TYR A 1 78 ? -0.582 -29.75 -4.492 1 95 78 TYR A N 1
ATOM 642 C CA . TYR A 1 78 ? -1.811 -30.391 -4.926 1 95 78 TYR A CA 1
ATOM 643 C C . TYR A 1 78 ? -2.176 -31.547 -3.994 1 95 78 TYR A C 1
ATOM 645 O O . TYR A 1 78 ? -1.304 -32.125 -3.352 1 95 78 TYR A O 1
ATOM 653 N N . SER A 1 79 ? -3.459 -31.781 -3.914 1 91.06 79 SER A N 1
ATOM 654 C CA . SER A 1 79 ? -3.957 -32.812 -3.002 1 91.06 79 SER A CA 1
ATOM 655 C C . SER A 1 79 ? -3.723 -34.219 -3.562 1 91.06 79 SER A C 1
ATOM 657 O O . SER A 1 79 ? -3.85 -34.438 -4.77 1 91.06 79 SER A O 1
ATOM 659 N N . ASP A 1 80 ? -3.516 -35.062 -2.633 1 88.69 80 ASP A N 1
ATOM 660 C CA . ASP A 1 80 ? -3.393 -36.469 -3.006 1 88.69 80 ASP A CA 1
ATOM 661 C C . ASP A 1 80 ? -4.664 -36.969 -3.682 1 88.69 80 ASP A C 1
ATOM 663 O O . ASP A 1 80 ? -4.617 -37.906 -4.504 1 88.69 80 ASP A O 1
ATOM 667 N N . SER A 1 81 ? -5.738 -36.344 -3.42 1 88 81 SER A N 1
ATOM 668 C CA . SER A 1 81 ? -7.039 -36.781 -3.93 1 88 81 SER A CA 1
ATOM 669 C C . SER A 1 81 ? -7.309 -36.188 -5.309 1 88 81 SER A C 1
ATOM 671 O O . SER A 1 81 ? -8.367 -36.406 -5.895 1 88 81 SER A O 1
ATOM 673 N N . LEU A 1 82 ? -6.375 -35.406 -5.805 1 92.75 82 LEU A N 1
ATOM 674 C CA . LEU A 1 82 ? -6.543 -34.875 -7.148 1 92.75 82 LEU A CA 1
ATOM 675 C C . LEU A 1 82 ? -6.781 -35.969 -8.156 1 92.75 82 LEU A C 1
ATOM 677 O O . LEU A 1 82 ? -6.035 -36.969 -8.195 1 92.75 82 LEU A O 1
ATOM 681 N N . PRO A 1 83 ? -7.852 -35.844 -8.969 1 94 83 PRO A N 1
ATOM 682 C CA . PRO A 1 83 ? -8.141 -36.875 -9.961 1 94 83 PRO A CA 1
ATOM 683 C C . PRO A 1 83 ? -6.945 -37.156 -10.875 1 94 83 PRO A C 1
ATOM 685 O O . PRO A 1 83 ? -6.195 -36.25 -11.219 1 94 83 PRO A O 1
ATOM 688 N N . THR A 1 84 ? -6.809 -38.375 -11.328 1 96.12 84 THR A N 1
ATOM 689 C CA . THR A 1 84 ? -5.668 -38.875 -12.078 1 96.12 84 THR A CA 1
ATOM 690 C C . THR A 1 84 ? -5.445 -38.062 -13.344 1 96.12 84 THR A C 1
ATOM 692 O O . THR A 1 84 ? -4.309 -37.75 -13.695 1 96.12 84 THR A O 1
ATOM 695 N N . ARG A 1 85 ? -6.48 -37.75 -13.984 1 95.75 85 ARG A N 1
ATOM 696 C CA . ARG A 1 85 ? -6.391 -37 -15.227 1 95.75 85 ARG A CA 1
ATOM 697 C C . ARG A 1 85 ? -5.609 -35.719 -15.031 1 95.75 85 ARG A C 1
ATOM 699 O O . ARG A 1 85 ? -4.703 -35.406 -15.805 1 95.75 85 ARG A O 1
ATOM 706 N N . TRP A 1 86 ? -5.938 -35 -14.039 1 96.31 86 TRP A N 1
ATOM 707 C CA . TRP A 1 86 ? -5.328 -33.719 -13.789 1 96.31 86 TRP A CA 1
ATOM 708 C C . TRP A 1 86 ? -3.932 -33.875 -13.195 1 96.31 86 TRP A C 1
ATOM 710 O O . TRP A 1 86 ? -3.029 -33.062 -13.492 1 96.31 86 TRP A O 1
ATOM 720 N N . ARG A 1 87 ? -3.773 -34.812 -12.367 1 96.31 87 ARG A N 1
ATOM 721 C CA . ARG A 1 87 ? -2.451 -35.125 -11.82 1 96.31 87 ARG A CA 1
ATOM 722 C C . ARG A 1 87 ? -1.455 -35.406 -12.938 1 96.31 87 ARG A C 1
ATOM 724 O O . ARG A 1 87 ? -0.326 -34.906 -12.914 1 96.31 87 ARG A O 1
ATOM 731 N N . GLU A 1 88 ? -1.86 -36.188 -13.859 1 97.31 88 GLU A N 1
ATOM 732 C CA . GLU A 1 88 ? -0.996 -36.562 -14.977 1 97.31 88 GLU A CA 1
ATOM 733 C C . GLU A 1 88 ? -0.637 -35.312 -15.812 1 97.31 88 GLU A C 1
ATOM 735 O O . GLU A 1 88 ? 0.49 -35.219 -16.297 1 97.31 88 GLU A O 1
ATOM 740 N N . GLU A 1 89 ? -1.555 -34.5 -15.961 1 96.81 89 GLU A N 1
ATOM 741 C CA . GLU A 1 89 ? -1.281 -33.25 -16.688 1 96.81 89 GLU A CA 1
ATOM 742 C C . GLU A 1 89 ? -0.257 -32.406 -15.953 1 96.81 89 GLU A C 1
ATOM 744 O O . GLU A 1 89 ? 0.627 -31.812 -16.578 1 96.81 89 GLU A O 1
ATOM 749 N N . LEU A 1 90 ? -0.359 -32.312 -14.641 1 97.25 90 LEU A N 1
ATOM 750 C CA . LEU A 1 90 ? 0.608 -31.578 -13.844 1 97.25 90 LEU A CA 1
ATOM 751 C C . LEU A 1 90 ? 1.993 -32.219 -13.938 1 97.25 90 LEU A C 1
ATOM 753 O O . LEU A 1 9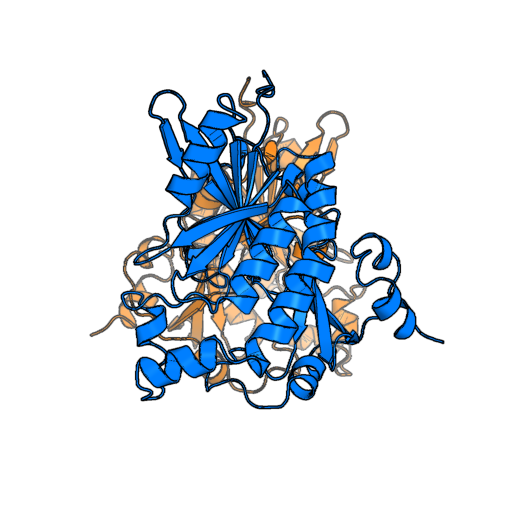0 ? 2.994 -31.5 -14.062 1 97.25 90 LEU A O 1
ATOM 757 N N . GLU A 1 91 ? 2.01 -33.5 -13.922 1 97.88 91 GLU A N 1
ATOM 758 C CA . GLU A 1 91 ? 3.279 -34.188 -14.008 1 97.88 91 GLU A CA 1
ATOM 759 C C . GLU A 1 91 ? 3.932 -34 -15.375 1 97.88 91 GLU A C 1
ATOM 761 O O . GLU A 1 91 ? 5.148 -33.844 -15.469 1 97.88 91 GLU A O 1
ATOM 766 N N . GLU A 1 92 ? 3.133 -34.062 -16.375 1 98.31 92 GLU A N 1
ATOM 767 C CA . GLU A 1 92 ? 3.645 -33.781 -17.719 1 98.31 92 GLU A CA 1
ATOM 768 C C . GLU A 1 92 ? 4.172 -32.344 -17.812 1 98.31 92 GLU A C 1
ATOM 770 O O . GLU A 1 92 ? 5.207 -32.125 -18.438 1 98.31 92 GLU A O 1
ATOM 775 N N . ALA A 1 93 ? 3.473 -31.438 -17.219 1 98.38 93 ALA A N 1
ATOM 776 C CA . ALA A 1 93 ? 3.918 -30.047 -17.203 1 98.38 93 ALA A CA 1
ATOM 777 C C . ALA A 1 93 ? 5.27 -29.906 -16.5 1 98.38 93 ALA A C 1
ATOM 779 O O . ALA A 1 93 ? 6.137 -29.156 -16.938 1 98.38 93 ALA A O 1
ATOM 780 N N . ALA A 1 94 ? 5.453 -30.625 -15.422 1 98.31 94 ALA A N 1
ATOM 781 C CA . ALA A 1 94 ? 6.699 -30.578 -14.656 1 98.31 94 ALA A CA 1
ATOM 782 C C . ALA A 1 94 ? 7.867 -31.109 -15.484 1 98.31 94 ALA A C 1
ATOM 784 O O . ALA A 1 94 ? 9.008 -30.672 -15.305 1 98.31 94 ALA A O 1
ATOM 785 N N . ARG A 1 95 ? 7.586 -32.031 -16.375 1 98.12 95 ARG A N 1
ATOM 786 C CA . ARG A 1 95 ? 8.617 -32.531 -17.281 1 98.12 95 ARG A CA 1
ATOM 787 C C . ARG A 1 95 ? 8.969 -31.5 -18.344 1 98.12 95 ARG A C 1
ATOM 789 O O . ARG A 1 95 ? 10.133 -31.328 -18.703 1 98.12 95 ARG A O 1
ATOM 796 N N . LYS A 1 96 ? 8.023 -30.844 -18.75 1 98.19 96 LYS A N 1
ATOM 797 C CA . LYS A 1 96 ? 8.195 -29.859 -19.828 1 98.19 96 LYS A CA 1
ATOM 798 C C . LYS A 1 96 ? 8.828 -28.578 -19.297 1 98.19 96 LYS A C 1
ATOM 800 O O . LYS A 1 96 ? 9.609 -27.938 -20 1 98.19 96 LYS A O 1
ATOM 805 N N . TYR A 1 97 ? 8.477 -28.172 -18.141 1 98.44 97 TYR A N 1
ATOM 806 C CA . TYR A 1 97 ? 8.93 -26.938 -17.516 1 98.44 97 TYR A CA 1
ATOM 807 C C . TYR A 1 97 ? 9.695 -27.219 -16.234 1 98.44 97 TYR A C 1
ATOM 809 O O . TYR A 1 97 ? 9.094 -27.266 -15.148 1 98.44 97 TYR A O 1
ATOM 817 N N . PRO A 1 98 ? 11 -27.188 -16.281 1 97.38 98 PRO A N 1
ATOM 818 C CA . PRO A 1 98 ? 11.828 -27.562 -15.125 1 97.38 98 PRO A CA 1
ATOM 819 C C . PRO A 1 98 ? 11.664 -26.609 -13.945 1 97.38 98 PRO A C 1
ATOM 821 O O . PRO A 1 98 ? 12.062 -26.922 -12.82 1 97.38 98 PRO A O 1
ATOM 824 N N . VAL A 1 99 ? 11.117 -25.453 -14.195 1 98.31 99 VAL A N 1
ATOM 825 C CA . VAL A 1 99 ? 10.906 -24.484 -13.117 1 98.31 99 VAL A CA 1
ATOM 826 C C . VAL A 1 99 ? 9.891 -25.047 -12.125 1 98.31 99 VAL A C 1
ATOM 828 O O . VAL A 1 99 ? 9.898 -24.672 -10.945 1 98.31 99 VAL A O 1
ATOM 831 N N . LEU A 1 100 ? 9.031 -25.906 -12.516 1 98.44 100 LEU A N 1
ATOM 832 C CA . LEU A 1 100 ? 7.898 -26.391 -11.727 1 98.44 100 LEU A CA 1
ATOM 833 C C . LEU A 1 100 ? 8.336 -27.484 -10.75 1 98.44 100 LEU A C 1
ATOM 835 O O . LEU A 1 100 ? 9.031 -28.422 -11.141 1 98.44 100 LEU A O 1
ATOM 839 N N . HIS A 1 101 ? 8.023 -27.297 -9.555 1 98.19 101 HIS A N 1
ATOM 840 C CA . HIS A 1 101 ? 8.195 -28.312 -8.516 1 98.19 101 HIS A CA 1
ATOM 841 C C . HIS A 1 101 ? 6.852 -28.719 -7.922 1 98.19 101 HIS A C 1
ATOM 843 O O . HIS A 1 101 ? 6.16 -27.906 -7.316 1 98.19 101 HIS A O 1
ATOM 849 N N . LEU A 1 102 ? 6.504 -29.984 -8.031 1 97.94 102 LEU A N 1
ATOM 850 C CA . LEU A 1 102 ? 5.234 -30.5 -7.531 1 97.94 102 LEU A CA 1
ATOM 851 C C . LEU A 1 102 ? 5.387 -31.031 -6.109 1 97.94 102 LEU A C 1
ATOM 853 O O . LEU A 1 102 ? 6.324 -31.781 -5.82 1 97.94 102 LEU A O 1
ATOM 857 N N . ASP A 1 103 ? 4.5 -30.562 -5.238 1 97.19 103 ASP A N 1
ATOM 858 C CA . ASP A 1 103 ? 4.457 -31.016 -3.854 1 97.19 103 ASP A CA 1
ATOM 859 C C . ASP A 1 103 ? 3.102 -31.625 -3.518 1 97.19 103 ASP A C 1
ATOM 861 O O . ASP A 1 103 ? 2.123 -30.906 -3.314 1 97.19 103 ASP A O 1
ATOM 865 N N . LYS A 1 104 ? 3.035 -32.938 -3.426 1 95.19 104 LYS A N 1
ATOM 866 C CA . LYS A 1 104 ? 1.807 -33.625 -3.047 1 95.19 104 LYS A CA 1
ATOM 867 C C . LYS A 1 104 ? 1.537 -33.5 -1.552 1 95.19 104 LYS A C 1
ATOM 869 O O . LYS A 1 104 ? 2.391 -33.812 -0.728 1 95.19 104 LYS A O 1
ATOM 874 N N . VAL A 1 105 ? 0.331 -32.938 -1.26 1 91.62 105 VAL A N 1
ATOM 875 C CA . VAL A 1 105 ? 0.021 -32.688 0.144 1 91.62 105 VAL A CA 1
ATOM 876 C C . VAL A 1 105 ? -1.191 -33.531 0.564 1 91.62 105 VAL A C 1
ATOM 878 O O . VAL A 1 105 ? -2.131 -33.688 -0.214 1 91.62 105 VAL A O 1
ATOM 881 N N . GLU A 1 106 ? -1.118 -34.031 1.802 1 81.94 106 GLU A N 1
ATOM 882 C CA . GLU A 1 106 ? -2.225 -34.844 2.312 1 81.94 106 GLU A CA 1
ATOM 883 C C . GLU A 1 106 ? -3.023 -34.094 3.363 1 81.94 106 GLU A C 1
ATOM 885 O O . GLU A 1 106 ? -4.246 -33.969 3.266 1 81.94 106 GLU A O 1
ATOM 890 N N . THR A 1 107 ? -2.314 -33.5 4.324 1 78.56 107 THR A N 1
ATOM 891 C CA . THR A 1 107 ? -3.049 -32.938 5.453 1 78.56 107 THR A CA 1
ATOM 892 C C . THR A 1 107 ? -2.754 -31.438 5.594 1 78.56 107 THR A C 1
ATOM 894 O O . THR A 1 107 ? -3.645 -30.656 5.922 1 78.56 107 THR A O 1
ATOM 897 N N . ARG A 1 108 ? -1.541 -31.094 5.363 1 84.62 108 ARG A N 1
ATOM 898 C CA . ARG A 1 108 ? -1.175 -29.688 5.59 1 84.62 108 ARG A CA 1
ATOM 899 C C . ARG A 1 108 ? -0.133 -29.234 4.578 1 84.62 108 ARG A C 1
ATOM 901 O O . ARG A 1 108 ? 0.698 -30.016 4.129 1 84.62 108 ARG A O 1
ATOM 908 N N . ILE A 1 109 ? -0.302 -28.094 4.246 1 88.75 109 ILE A N 1
ATOM 909 C CA . ILE A 1 109 ? 0.683 -27.453 3.387 1 88.75 109 ILE A CA 1
ATOM 910 C C . ILE A 1 109 ? 1.774 -26.812 4.242 1 88.75 109 ILE A C 1
ATOM 912 O O . ILE A 1 109 ? 1.479 -26.094 5.195 1 88.75 109 ILE A O 1
ATOM 916 N N . ASN A 1 110 ? 2.984 -27.094 3.934 1 92 110 ASN A N 1
ATOM 917 C CA . ASN A 1 110 ? 4.152 -26.453 4.535 1 92 110 ASN A CA 1
ATOM 918 C C . ASN A 1 110 ? 5.125 -25.953 3.473 1 92 110 ASN A C 1
ATOM 920 O O . ASN A 1 110 ? 6.148 -26.594 3.211 1 92 110 ASN A O 1
ATOM 924 N N . SER A 1 111 ? 4.801 -24.844 2.957 1 94.75 111 SER A N 1
ATOM 925 C CA . SER A 1 111 ? 5.586 -24.281 1.869 1 94.75 111 SER A CA 1
ATOM 926 C C . SER A 1 111 ? 7.02 -24 2.311 1 94.75 111 SER A C 1
ATOM 928 O O . SER A 1 111 ? 7.961 -24.188 1.537 1 94.75 111 SER A O 1
ATOM 930 N N . THR A 1 112 ? 7.211 -23.547 3.555 1 95.44 112 THR A N 1
ATOM 931 C CA . THR A 1 112 ? 8.531 -23.203 4.066 1 95.44 112 THR A CA 1
ATOM 932 C C . THR A 1 112 ? 9.461 -24.406 4.051 1 95.44 112 THR A C 1
ATOM 934 O O . THR A 1 112 ? 10.625 -24.297 3.674 1 95.44 112 THR A O 1
ATOM 937 N N . GLN A 1 113 ? 8.922 -25.531 4.43 1 94.69 113 GLN A N 1
ATOM 938 C CA . GLN A 1 113 ? 9.719 -26.75 4.418 1 94.69 113 GLN A CA 1
ATOM 939 C C . GLN A 1 113 ? 10.148 -27.125 2.998 1 94.69 113 GLN A C 1
ATOM 941 O O . GLN A 1 113 ? 11.289 -27.516 2.768 1 94.69 113 GLN A O 1
ATOM 946 N N . VAL A 1 114 ? 9.227 -27.047 2.107 1 96.69 114 VAL A N 1
ATOM 947 C CA . VAL A 1 114 ? 9.531 -27.344 0.715 1 96.69 114 VAL A CA 1
ATOM 948 C C . VAL A 1 114 ? 10.602 -26.391 0.2 1 96.69 114 VAL A C 1
ATOM 950 O O . VAL A 1 114 ? 11.547 -26.812 -0.471 1 96.69 114 VAL A O 1
ATOM 953 N N . MET A 1 115 ? 10.516 -25.109 0.531 1 97.44 115 MET A N 1
ATOM 954 C CA . MET A 1 115 ? 11.5 -24.109 0.123 1 97.44 115 MET A CA 1
ATOM 955 C C . MET A 1 115 ? 12.875 -24.438 0.685 1 97.44 115 MET A C 1
ATOM 957 O O . MET A 1 115 ? 13.883 -24.359 -0.027 1 97.44 115 MET A O 1
ATOM 961 N N . LEU A 1 116 ? 12.922 -24.844 1.926 1 95.75 116 LEU A N 1
ATOM 962 C CA . LEU A 1 116 ? 14.18 -25.203 2.568 1 95.75 116 LEU A CA 1
ATOM 963 C C . LEU A 1 116 ? 14.859 -26.359 1.842 1 95.75 116 LEU A C 1
ATOM 965 O O . LEU A 1 116 ? 16.078 -26.328 1.612 1 95.75 116 LEU A O 1
ATOM 969 N N . GLU A 1 117 ? 14.055 -27.297 1.456 1 94.81 117 GLU A N 1
ATOM 970 C CA . GLU A 1 117 ? 14.602 -28.453 0.733 1 94.81 117 GLU A CA 1
ATOM 971 C C . GLU A 1 117 ? 15.172 -28.031 -0.62 1 94.81 117 GLU A C 1
ATOM 973 O O . GLU A 1 117 ? 16.234 -28.5 -1.025 1 94.81 117 GLU A O 1
ATOM 978 N N . GLN A 1 118 ? 14.461 -27.141 -1.237 1 94.5 118 GLN A N 1
ATOM 979 C CA . GLN A 1 118 ? 14.906 -26.672 -2.543 1 94.5 118 GLN A CA 1
ATOM 980 C C . GLN A 1 118 ? 16.188 -25.844 -2.424 1 94.5 118 GLN A C 1
ATOM 982 O O . GLN A 1 118 ? 17.078 -25.953 -3.27 1 94.5 118 GLN A O 1
ATOM 987 N N . ILE A 1 119 ? 16.297 -24.984 -1.419 1 93.06 119 ILE A N 1
ATOM 988 C CA . ILE A 1 119 ? 17.469 -24.156 -1.187 1 93.06 119 ILE A CA 1
ATOM 989 C C . ILE A 1 119 ? 18.688 -25.047 -0.945 1 93.06 119 ILE A C 1
ATOM 991 O O . ILE A 1 119 ? 19.75 -24.828 -1.538 1 93.06 119 ILE A O 1
ATOM 995 N N . GLY A 1 120 ? 18.594 -26.031 -0.12 1 86.88 120 GLY A N 1
ATOM 996 C CA . GLY A 1 120 ? 19.688 -26.953 0.175 1 86.88 120 GLY A CA 1
ATOM 997 C C . GLY A 1 120 ? 20.234 -27.641 -1.06 1 86.88 120 GLY A C 1
ATOM 998 O O . GLY A 1 120 ? 21.438 -27.859 -1.163 1 86.88 120 GLY A O 1
ATOM 999 N N . ARG A 1 121 ? 19.422 -27.781 -2 1 85.25 121 ARG A N 1
ATOM 1000 C CA . ARG A 1 121 ? 19.781 -28.531 -3.195 1 85.25 121 ARG A CA 1
ATOM 1001 C C . ARG A 1 121 ? 20.391 -27.609 -4.254 1 85.25 121 ARG A C 1
ATOM 1003 O O . ARG A 1 121 ? 21.25 -28.031 -5.031 1 85.25 121 ARG A O 1
ATOM 1010 N N . ARG A 1 122 ? 20.031 -26.312 -4.164 1 84.06 122 ARG A N 1
ATOM 1011 C CA . ARG A 1 122 ? 20.312 -25.531 -5.359 1 84.06 122 ARG A CA 1
ATOM 1012 C C . ARG A 1 122 ? 21.141 -24.297 -5.023 1 84.06 122 ARG A C 1
ATOM 1014 O O . ARG A 1 122 ? 22.062 -23.938 -5.773 1 84.06 122 ARG A O 1
ATOM 1021 N N . THR A 1 123 ? 20.781 -23.594 -3.979 1 86.19 123 THR A N 1
ATOM 1022 C CA . THR A 1 123 ? 21.422 -22.328 -3.615 1 86.19 123 THR A CA 1
ATOM 1023 C C . THR A 1 123 ? 21.719 -22.281 -2.119 1 86.19 123 THR A C 1
ATOM 1025 O O . THR A 1 123 ? 21.203 -21.406 -1.41 1 86.19 123 THR A O 1
ATOM 1028 N N . PRO A 1 124 ? 22.625 -23.094 -1.681 1 82.75 124 PRO A N 1
ATOM 1029 C CA . PRO A 1 124 ? 22.875 -23.188 -0.24 1 82.75 124 PRO A CA 1
ATOM 1030 C C . PRO A 1 124 ? 23.469 -21.906 0.336 1 82.75 124 PRO A C 1
ATOM 1032 O O . PRO A 1 124 ? 23.406 -21.672 1.547 1 82.75 124 PRO A O 1
ATOM 1035 N N . ASP A 1 125 ? 23.891 -21.047 -0.513 1 84.56 125 ASP A N 1
ATOM 1036 C CA . ASP A 1 125 ? 24.531 -19.844 -0.032 1 84.56 125 ASP A CA 1
ATOM 1037 C C . ASP A 1 125 ? 23.609 -18.641 -0.125 1 84.56 125 ASP A C 1
ATOM 1039 O O . ASP A 1 125 ? 24.016 -17.5 0.096 1 84.56 125 ASP A O 1
ATOM 1043 N N . ALA A 1 126 ? 22.359 -18.969 -0.469 1 87.25 126 ALA A N 1
ATOM 1044 C CA . ALA A 1 126 ? 21.422 -17.844 -0.579 1 87.25 126 ALA A CA 1
ATOM 1045 C C . ALA A 1 126 ? 21.266 -17.125 0.758 1 87.25 126 ALA A C 1
ATOM 1047 O O . ALA A 1 126 ? 21.203 -17.766 1.812 1 87.25 126 ALA A O 1
ATOM 1048 N N . ASP A 1 127 ? 21.203 -15.828 0.704 1 91.62 127 ASP A N 1
ATOM 1049 C CA . ASP A 1 127 ? 20.953 -15.023 1.896 1 91.62 127 ASP A CA 1
ATOM 1050 C C . ASP A 1 127 ? 19.531 -14.469 1.894 1 91.62 127 ASP A C 1
ATOM 1052 O O . ASP A 1 127 ? 18.812 -14.586 2.887 1 91.62 127 ASP A O 1
ATOM 1056 N N . VAL A 1 128 ? 19.172 -13.953 0.75 1 97.06 128 VAL A N 1
ATOM 1057 C CA . VAL A 1 128 ? 17.812 -13.43 0.578 1 97.06 128 VAL A CA 1
ATOM 1058 C C . VAL A 1 128 ? 16.953 -14.445 -0.167 1 97.06 128 VAL A C 1
ATOM 1060 O O . VAL A 1 128 ? 17.359 -14.969 -1.207 1 97.06 128 VAL A O 1
ATOM 1063 N N . VAL A 1 129 ? 15.828 -14.82 0.43 1 98 129 VAL A N 1
ATOM 1064 C CA . VAL A 1 129 ? 14.836 -15.711 -0.169 1 98 129 VAL A CA 1
ATOM 1065 C C . VAL A 1 129 ? 13.484 -15 -0.251 1 98 129 VAL A C 1
ATOM 1067 O O . VAL A 1 129 ? 13.008 -14.438 0.739 1 98 129 VAL A O 1
ATOM 1070 N N . VAL A 1 130 ? 12.938 -14.945 -1.424 1 98.69 130 VAL A N 1
ATOM 1071 C CA . VAL A 1 130 ? 11.648 -14.297 -1.634 1 98.69 130 VAL A CA 1
ATOM 1072 C C . VAL A 1 130 ? 10.625 -15.32 -2.117 1 98.69 130 VAL A C 1
ATOM 1074 O O . VAL A 1 130 ? 10.922 -16.125 -3.008 1 98.69 130 VAL A O 1
ATOM 1077 N N . TRP A 1 131 ? 9.516 -15.352 -1.535 1 98.44 131 TRP A N 1
ATOM 1078 C CA . TRP A 1 131 ? 8.43 -16.141 -2.113 1 98.44 131 TRP A CA 1
ATOM 1079 C C . TRP A 1 131 ? 7.211 -15.281 -2.393 1 98.44 131 TRP A C 1
ATOM 1081 O O . TRP A 1 131 ? 7.066 -14.195 -1.824 1 98.44 131 TRP A O 1
ATOM 1091 N N . PHE A 1 132 ? 6.445 -15.641 -3.338 1 98.75 132 PHE A N 1
ATOM 1092 C CA . PHE A 1 132 ? 5.219 -14.938 -3.699 1 98.75 132 PHE A CA 1
ATOM 1093 C C . PHE A 1 132 ? 4.109 -15.93 -4.035 1 98.75 132 PHE A C 1
ATOM 1095 O O . PHE A 1 132 ? 4.379 -17.078 -4.387 1 98.75 132 PHE A O 1
ATOM 1102 N N . ARG A 1 133 ? 2.887 -15.453 -3.881 1 97.5 133 ARG A N 1
ATOM 1103 C CA . ARG A 1 133 ? 1.737 -16.328 -4.125 1 97.5 133 ARG A CA 1
ATOM 1104 C C . ARG A 1 133 ? 1.047 -15.961 -5.438 1 97.5 133 ARG A C 1
ATOM 1106 O O . ARG A 1 133 ? 0.987 -14.789 -5.809 1 97.5 133 ARG A O 1
ATOM 1113 N N . VAL A 1 134 ? 0.599 -16.906 -6.113 1 96.19 134 VAL A N 1
ATOM 1114 C CA . VAL A 1 134 ? -0.241 -16.703 -7.293 1 96.19 134 VAL A CA 1
ATOM 1115 C C . VAL A 1 134 ? -1.203 -17.891 -7.441 1 96.19 134 VAL A C 1
ATOM 1117 O O . VAL A 1 134 ? -0.803 -19.047 -7.305 1 96.19 134 VAL A O 1
ATOM 1120 N N . ASP A 1 135 ? -2.486 -17.625 -7.66 1 94.75 135 ASP A N 1
ATOM 1121 C CA . ASP A 1 135 ? -3.498 -18.672 -7.812 1 94.75 135 ASP A CA 1
ATOM 1122 C C . ASP A 1 135 ? -3.357 -19.375 -9.156 1 94.75 135 ASP A C 1
ATOM 1124 O O . ASP A 1 135 ? -2.668 -18.891 -10.055 1 94.75 135 ASP A O 1
ATOM 1128 N N . ASP A 1 136 ? -4.004 -20.531 -9.266 1 95.31 136 ASP A N 1
ATOM 1129 C CA . ASP A 1 136 ? -3.848 -21.391 -10.43 1 95.31 136 ASP A CA 1
ATOM 1130 C C . ASP A 1 136 ? -4.668 -20.875 -11.609 1 95.31 136 ASP A C 1
ATOM 1132 O O . ASP A 1 136 ? -4.625 -21.438 -12.703 1 95.31 136 ASP A O 1
ATOM 1136 N N . ASP A 1 137 ? -5.422 -19.75 -11.406 1 94.75 137 ASP A N 1
ATOM 1137 C CA . ASP A 1 137 ? -6.18 -19.188 -12.516 1 94.75 137 ASP A CA 1
ATOM 1138 C C . ASP A 1 137 ? -5.773 -17.75 -12.781 1 94.75 137 ASP A C 1
ATOM 1140 O O . ASP A 1 137 ? -6.555 -16.969 -13.336 1 94.75 137 ASP A O 1
ATOM 1144 N N . ASP A 1 138 ? -4.535 -17.344 -12.336 1 96.25 138 ASP A N 1
ATOM 1145 C CA . ASP A 1 138 ? -3.963 -16.047 -12.625 1 96.25 138 ASP A CA 1
ATOM 1146 C C . ASP A 1 138 ? -2.6 -16.172 -13.305 1 96.25 138 ASP A C 1
ATOM 1148 O O . ASP A 1 138 ? -2.072 -17.281 -13.43 1 96.25 138 ASP A O 1
ATOM 1152 N N . LEU A 1 139 ? -2.08 -15.062 -13.859 1 95.69 139 LEU A N 1
ATOM 1153 C CA . LEU A 1 139 ? -0.751 -15.039 -14.461 1 95.69 139 LEU A CA 1
ATOM 1154 C C . LEU A 1 139 ? 0.012 -13.781 -14.047 1 95.69 139 LEU A C 1
ATOM 1156 O O . LEU A 1 139 ? -0.587 -12.727 -13.844 1 95.69 139 LEU A O 1
ATOM 1160 N N . LEU A 1 140 ? 1.295 -13.914 -13.961 1 98.75 140 LEU A N 1
ATOM 1161 C CA . LEU A 1 140 ? 2.207 -12.797 -13.711 1 98.75 140 LEU A CA 1
ATOM 1162 C C . LEU A 1 140 ? 2.941 -12.398 -14.992 1 98.75 140 LEU A C 1
ATOM 1164 O O . LEU A 1 140 ? 3.068 -13.203 -15.914 1 98.75 140 LEU A O 1
ATOM 1168 N N . SER A 1 141 ? 3.371 -11.148 -15.008 1 98.75 141 SER A N 1
ATOM 1169 C CA . SER A 1 141 ? 4.074 -10.648 -16.188 1 98.75 141 SER A CA 1
ATOM 1170 C C . SER A 1 141 ? 5.465 -11.266 -16.297 1 98.75 141 SER A C 1
ATOM 1172 O O . SER A 1 141 ? 6.051 -11.688 -15.297 1 98.75 141 SER A O 1
ATOM 1174 N N . ALA A 1 142 ? 5.992 -11.266 -17.484 1 98.62 142 ALA A N 1
ATOM 1175 C CA . ALA A 1 142 ? 7.285 -11.883 -17.781 1 98.62 142 ALA A CA 1
ATOM 1176 C C . ALA A 1 142 ? 8.414 -11.164 -17.047 1 98.62 142 ALA A C 1
ATOM 1178 O O . ALA A 1 142 ? 9.461 -11.758 -16.766 1 98.62 142 ALA A O 1
ATOM 1179 N N . ASP A 1 143 ? 8.219 -9.906 -16.781 1 98.5 143 ASP A N 1
ATOM 1180 C CA . ASP A 1 143 ? 9.266 -9.125 -16.125 1 98.5 143 ASP A CA 1
ATOM 1181 C C . ASP A 1 143 ? 9 -9.008 -14.625 1 98.5 143 ASP A C 1
ATOM 1183 O O . ASP A 1 143 ? 9.562 -8.141 -13.953 1 98.5 143 ASP A O 1
ATOM 1187 N N . PHE A 1 144 ? 8.062 -9.82 -14.125 1 98.88 144 PHE A N 1
ATOM 1188 C CA . PHE A 1 144 ? 7.652 -9.742 -12.734 1 98.88 144 PHE A CA 1
ATOM 1189 C C . PHE A 1 144 ? 8.859 -9.852 -11.805 1 98.88 144 PHE A C 1
ATOM 1191 O O . PHE A 1 144 ? 9.055 -9.016 -10.922 1 98.88 144 PHE A O 1
ATOM 1198 N N . LEU A 1 145 ? 9.711 -10.875 -11.961 1 98.88 145 LEU A N 1
ATOM 1199 C CA . LEU A 1 145 ? 10.852 -11.07 -11.07 1 98.88 145 LEU A CA 1
ATOM 1200 C C . LEU A 1 145 ? 11.906 -10 -11.297 1 98.88 145 LEU A C 1
ATOM 1202 O O . LEU A 1 145 ? 12.641 -9.641 -10.375 1 98.88 145 LEU A O 1
ATOM 1206 N N . ASP A 1 146 ? 12.055 -9.461 -12.547 1 98.62 146 ASP A N 1
ATOM 1207 C CA . ASP A 1 146 ? 12.93 -8.32 -12.766 1 98.62 146 ASP A CA 1
ATOM 1208 C C . ASP A 1 146 ? 12.531 -7.137 -11.891 1 98.62 146 ASP A C 1
ATOM 1210 O O . ASP A 1 146 ? 13.391 -6.508 -11.258 1 98.62 146 ASP A O 1
ATOM 1214 N N . ARG A 1 147 ? 11.281 -6.918 -11.828 1 98.5 147 ARG A N 1
ATOM 1215 C CA . ARG A 1 147 ? 10.766 -5.828 -11.008 1 98.5 147 ARG A CA 1
ATOM 1216 C C . ARG A 1 147 ? 10.938 -6.133 -9.523 1 98.5 147 ARG A C 1
ATOM 1218 O O . ARG A 1 147 ? 11.336 -5.266 -8.75 1 98.5 147 ARG A O 1
ATOM 1225 N N . LEU A 1 148 ? 10.586 -7.363 -9.172 1 98.75 148 LEU A N 1
ATOM 1226 C CA . LEU A 1 148 ? 10.672 -7.777 -7.773 1 98.75 148 LEU A CA 1
ATOM 1227 C C . LEU A 1 148 ? 12.117 -7.746 -7.289 1 98.75 148 LEU A C 1
ATOM 1229 O O . LEU A 1 148 ? 12.375 -7.477 -6.113 1 98.75 148 LEU A O 1
ATOM 1233 N N . SER A 1 149 ? 13.094 -7.977 -8.125 1 98.19 149 SER A N 1
ATOM 1234 C CA . SER A 1 149 ? 14.508 -8.078 -7.766 1 98.19 149 SER A CA 1
ATOM 1235 C C . SER A 1 149 ? 15.023 -6.762 -7.195 1 98.19 149 SER A C 1
ATOM 1237 O O . SER A 1 149 ? 15.953 -6.754 -6.383 1 98.19 149 SER A O 1
ATOM 1239 N N . VAL A 1 150 ? 14.406 -5.695 -7.566 1 96.94 150 VAL A N 1
ATOM 1240 C CA . VAL A 1 150 ? 14.789 -4.383 -7.062 1 96.94 150 VAL A CA 1
ATOM 1241 C C . VAL A 1 150 ? 14.578 -4.328 -5.551 1 96.94 150 VAL A C 1
ATOM 1243 O O . VAL A 1 150 ? 15.336 -3.66 -4.836 1 96.94 150 VAL A O 1
ATOM 1246 N N . TYR A 1 151 ? 13.617 -5.102 -5.09 1 97.88 151 TYR A N 1
ATOM 1247 C CA . TYR A 1 151 ? 13.242 -5.055 -3.682 1 97.88 151 TYR A CA 1
ATOM 1248 C C . TYR A 1 151 ? 13.727 -6.293 -2.941 1 97.88 151 TYR A C 1
ATOM 1250 O O . TYR A 1 151 ? 13.523 -6.426 -1.733 1 97.88 151 TYR A O 1
ATOM 1258 N N . ALA A 1 152 ? 14.289 -7.238 -3.627 1 97.5 152 ALA A N 1
ATOM 1259 C CA . ALA A 1 152 ? 14.797 -8.469 -3.031 1 97.5 152 ALA A CA 1
ATOM 1260 C C . ALA A 1 152 ? 16.219 -8.281 -2.502 1 97.5 152 ALA A C 1
ATOM 1262 O O . ALA A 1 152 ? 17.156 -8.891 -3.01 1 97.5 152 ALA A O 1
ATOM 1263 N N . THR A 1 153 ? 16.359 -7.484 -1.455 1 95.44 153 THR A N 1
ATOM 1264 C CA . THR A 1 153 ? 17.656 -7.133 -0.868 1 95.44 153 THR A CA 1
ATOM 1265 C C . THR A 1 153 ? 17.625 -7.32 0.646 1 95.44 153 THR A C 1
ATOM 1267 O O . THR A 1 153 ? 16.562 -7.363 1.253 1 95.44 153 THR A O 1
ATOM 1270 N N . PRO A 1 154 ? 18.781 -7.461 1.269 1 93.44 154 PRO A N 1
ATOM 1271 C CA . PRO A 1 154 ? 18.812 -7.605 2.727 1 93.44 154 PRO A CA 1
ATOM 1272 C C . PRO A 1 154 ? 18.141 -6.453 3.451 1 93.44 154 PRO A C 1
ATOM 1274 O O . PRO A 1 154 ? 17.531 -6.656 4.508 1 93.44 154 PRO A O 1
ATOM 1277 N N . LYS A 1 155 ? 18.141 -5.316 2.867 1 91.81 155 LYS A N 1
ATOM 1278 C CA . LYS A 1 155 ? 17.562 -4.133 3.492 1 91.81 155 LYS A CA 1
ATOM 1279 C C . LYS A 1 155 ? 16.031 -4.211 3.504 1 91.81 155 LYS A C 1
ATOM 1281 O O . LYS A 1 155 ? 15.375 -3.496 4.262 1 91.81 155 LYS A O 1
ATOM 1286 N N . HIS A 1 156 ? 15.508 -5.031 2.66 1 96 156 HIS A N 1
ATOM 1287 C CA . HIS A 1 156 ? 14.062 -5.168 2.562 1 96 156 HIS A CA 1
ATOM 1288 C C . HIS A 1 156 ? 13.578 -6.445 3.242 1 96 156 HIS A C 1
ATOM 1290 O O . HIS A 1 156 ? 12.398 -6.793 3.158 1 96 156 HIS A O 1
ATOM 1296 N N . SER A 1 157 ? 14.531 -7.141 3.896 1 95.88 157 SER A N 1
ATOM 1297 C CA . SER A 1 157 ? 14.109 -8.312 4.66 1 95.88 157 SER A CA 1
ATOM 1298 C C . SER A 1 157 ? 13.023 -7.953 5.664 1 95.88 157 SER A C 1
ATOM 1300 O O . SER A 1 157 ? 13.117 -6.938 6.355 1 95.88 157 SER A O 1
ATOM 1302 N N . GLY A 1 158 ? 11.961 -8.734 5.668 1 97.5 158 GLY A N 1
ATOM 1303 C CA . GLY A 1 158 ? 10.867 -8.477 6.582 1 97.5 158 GLY A CA 1
ATOM 1304 C C . GLY A 1 158 ? 9.734 -7.691 5.945 1 97.5 158 GLY A C 1
ATOM 1305 O O . GLY A 1 158 ? 8.695 -7.469 6.574 1 97.5 158 GLY A O 1
ATOM 1306 N N . TYR A 1 159 ? 9.922 -7.223 4.691 1 98.56 159 TYR A N 1
ATOM 1307 C CA . TYR A 1 159 ? 8.883 -6.508 3.965 1 98.56 159 TYR A CA 1
ATOM 1308 C C . TYR A 1 159 ? 8.078 -7.461 3.084 1 98.56 159 TYR A C 1
ATOM 1310 O O . TYR A 1 159 ? 8.594 -8.492 2.643 1 98.56 159 TYR A O 1
ATOM 1318 N N . ALA A 1 160 ? 6.848 -7.141 2.9 1 98.81 160 ALA A N 1
ATOM 1319 C CA . ALA A 1 160 ? 6.121 -7.668 1.75 1 98.81 160 ALA A CA 1
ATOM 1320 C C . ALA A 1 160 ? 6.211 -6.719 0.559 1 98.81 160 ALA A C 1
ATOM 1322 O O . ALA A 1 160 ? 6.562 -5.547 0.715 1 98.81 160 ALA A O 1
ATOM 1323 N N . VAL A 1 161 ? 6.051 -7.227 -0.607 1 98.88 161 VAL A N 1
ATOM 1324 C CA . VAL A 1 161 ? 6.012 -6.438 -1.835 1 98.88 161 VAL A CA 1
ATOM 1325 C C . VAL A 1 161 ? 4.73 -6.742 -2.605 1 98.88 161 VAL A C 1
ATOM 1327 O O . VAL A 1 161 ? 4.379 -7.91 -2.801 1 98.88 161 VAL A O 1
ATOM 1330 N N . SER A 1 162 ? 4.012 -5.719 -2.975 1 98.81 162 SER A N 1
ATOM 1331 C CA . SER A 1 162 ? 2.771 -5.859 -3.734 1 98.81 162 SER A CA 1
ATOM 1332 C C . SER A 1 162 ? 2.756 -4.93 -4.945 1 98.81 162 SER A C 1
ATOM 1334 O O . SER A 1 162 ? 2.885 -3.713 -4.801 1 98.81 162 SER A O 1
ATOM 1336 N N . PHE A 1 163 ? 2.672 -5.48 -6.105 1 98.81 163 PHE A N 1
ATOM 1337 C CA . PHE A 1 163 ? 2.471 -4.703 -7.32 1 98.81 163 PHE A CA 1
ATOM 1338 C C . PHE A 1 163 ? 0.984 -4.512 -7.602 1 98.81 163 PHE A C 1
ATOM 1340 O O . PHE A 1 163 ? 0.266 -5.48 -7.859 1 98.81 163 PHE A O 1
ATOM 1347 N N . GLY A 1 164 ? 0.561 -3.268 -7.652 1 98.25 164 GLY A N 1
ATOM 1348 C CA . GLY A 1 164 ? -0.867 -2.998 -7.59 1 98.25 164 GLY A CA 1
ATOM 1349 C C . GLY A 1 164 ? -1.515 -2.896 -8.961 1 98.25 164 GLY A C 1
ATOM 1350 O O . GLY A 1 164 ? -2.736 -3.004 -9.086 1 98.25 164 GLY A O 1
ATOM 1351 N N . MET A 1 165 ? -0.757 -2.744 -9.992 1 97.75 165 MET A N 1
ATOM 1352 C CA . MET A 1 165 ? -1.322 -2.541 -11.328 1 97.75 165 MET A CA 1
ATOM 1353 C C . MET A 1 165 ? -1.383 -3.854 -12.102 1 97.75 165 MET A C 1
ATOM 1355 O O . MET A 1 165 ? -0.395 -4.59 -12.156 1 97.75 165 MET A O 1
ATOM 1359 N N . GLY A 1 166 ? -2.555 -4.211 -12.609 1 97.25 166 GLY A N 1
ATOM 1360 C CA . GLY A 1 166 ? -2.738 -5.422 -13.391 1 97.25 166 GLY A CA 1
ATOM 1361 C C . GLY A 1 166 ? -3.82 -5.293 -14.445 1 97.25 166 GLY A C 1
ATOM 1362 O O . GLY A 1 166 ? -4.223 -4.18 -14.797 1 97.25 166 GLY A O 1
ATOM 1363 N N . LEU A 1 167 ? -4.164 -6.41 -15.094 1 96.19 167 LEU A N 1
ATOM 1364 C CA . LEU A 1 167 ? -5.273 -6.547 -16.031 1 96.19 167 LEU A CA 1
ATOM 1365 C C . LEU A 1 167 ? -6.336 -7.488 -15.484 1 96.19 167 LEU A C 1
ATOM 1367 O O . LEU A 1 167 ? -6.012 -8.523 -14.898 1 96.19 167 LEU A O 1
ATOM 1371 N N . ALA A 1 168 ? -7.539 -7.027 -15.578 1 95 168 ALA A N 1
ATOM 1372 C CA . ALA A 1 168 ? -8.641 -7.98 -15.453 1 95 168 ALA A CA 1
ATOM 1373 C C . ALA A 1 168 ? -8.969 -8.617 -16.797 1 95 168 ALA A C 1
ATOM 1375 O O . ALA A 1 168 ? -9.156 -7.914 -17.797 1 95 168 ALA A O 1
ATOM 1376 N N . GLY A 1 169 ? -9.008 -9.922 -16.828 1 94.94 169 GLY A N 1
ATOM 1377 C CA . GLY A 1 169 ? -9.273 -10.617 -18.078 1 94.94 169 GLY A CA 1
ATOM 1378 C C . GLY A 1 169 ? -10.438 -11.594 -17.984 1 94.94 169 GLY A C 1
ATOM 1379 O O . GLY A 1 169 ? -10.508 -12.391 -17.047 1 94.94 169 GLY A O 1
ATOM 1380 N N . LEU A 1 170 ? -11.328 -11.484 -18.922 1 93.81 170 LEU A N 1
ATOM 1381 C CA . LEU A 1 170 ? -12.438 -12.43 -19.016 1 93.81 170 LEU A CA 1
ATOM 1382 C C . LEU A 1 170 ? -12.039 -13.672 -19.812 1 93.81 170 LEU A C 1
ATOM 1384 O O . LEU A 1 170 ? -11.727 -13.57 -21 1 93.81 170 LEU A O 1
ATOM 1388 N N . TYR A 1 171 ? -12.031 -14.781 -19.109 1 94.31 171 TYR A N 1
ATOM 1389 C CA . TYR A 1 171 ? -11.672 -16.047 -19.734 1 94.31 171 TYR A CA 1
ATOM 1390 C C . TYR A 1 171 ? -12.922 -16.859 -20.078 1 94.31 171 TYR A C 1
ATOM 1392 O O . TYR A 1 171 ? -13.672 -17.266 -19.188 1 94.31 171 TYR A O 1
ATOM 1400 N N . VAL A 1 172 ? -13.148 -17.047 -21.391 1 91.31 172 VAL A N 1
ATOM 1401 C CA . VAL A 1 172 ? -14.312 -17.75 -21.906 1 91.31 172 VAL A CA 1
ATOM 1402 C C . VAL A 1 172 ? -13.883 -18.781 -22.969 1 91.31 172 VAL A C 1
ATOM 1404 O O . VAL A 1 172 ? -13.195 -18.422 -23.922 1 91.31 172 VAL A O 1
ATOM 1407 N N . ASP A 1 173 ? -14.273 -19.938 -22.75 1 89.38 173 ASP A N 1
ATOM 1408 C CA . ASP A 1 173 ? -14.086 -21.016 -23.719 1 89.38 173 ASP A CA 1
ATOM 1409 C C . ASP A 1 173 ? -12.625 -21.094 -24.172 1 89.38 173 ASP A C 1
ATOM 1411 O O . ASP A 1 173 ? -12.344 -21.125 -25.375 1 89.38 173 ASP A O 1
ATOM 1415 N N . GLY A 1 174 ? -11.734 -20.938 -23.312 1 90.44 174 GLY A N 1
ATOM 1416 C CA . GLY A 1 174 ? -10.328 -21.219 -23.578 1 90.44 174 GLY A CA 1
ATOM 1417 C C . GLY A 1 174 ? -9.562 -19.984 -24.031 1 90.44 174 GLY A C 1
ATOM 1418 O O . GLY A 1 174 ? -8.383 -20.078 -24.375 1 90.44 174 GLY A O 1
ATOM 1419 N N . GLN A 1 175 ? -10.234 -18.844 -24 1 91.81 175 GLN A N 1
ATOM 1420 C CA . GLN A 1 175 ? -9.586 -17.625 -24.469 1 91.81 175 GLN A CA 1
ATOM 1421 C C . GLN A 1 175 ? -9.945 -16.422 -23.594 1 91.81 175 GLN A C 1
ATOM 1423 O O . GLN A 1 175 ? -11.023 -16.391 -23 1 91.81 175 GLN A O 1
ATOM 1428 N N . TYR A 1 176 ? -8.969 -15.5 -23.516 1 94 176 TYR A N 1
ATOM 1429 C CA . TYR A 1 176 ? -9.32 -14.203 -22.953 1 94 176 TYR A CA 1
ATOM 1430 C C . TYR A 1 176 ? -10.023 -13.336 -23.984 1 94 176 TYR A C 1
ATOM 1432 O O . TYR A 1 176 ? -9.492 -13.094 -25.078 1 94 176 TYR A O 1
ATOM 1440 N N . THR A 1 177 ? -11.195 -12.797 -23.641 1 91.94 177 THR A N 1
ATOM 1441 C CA . THR A 1 177 ? -12.023 -12.133 -24.641 1 91.94 177 THR A CA 1
ATOM 1442 C C . THR A 1 177 ? -12.109 -10.633 -24.359 1 91.94 177 THR A C 1
ATOM 1444 O O . THR A 1 177 ? -12.508 -9.852 -25.234 1 91.94 177 THR A O 1
ATOM 1447 N N . GLU A 1 178 ? -11.805 -10.281 -23.219 1 91.5 178 GLU A N 1
ATOM 1448 C CA . GLU A 1 178 ? -11.82 -8.875 -22.812 1 91.5 178 GLU A CA 1
ATOM 1449 C C . GLU A 1 178 ? -10.789 -8.602 -21.734 1 91.5 178 GLU A C 1
ATOM 1451 O O . GLU A 1 178 ? -10.5 -9.469 -20.906 1 91.5 178 GLU A O 1
ATOM 1456 N N . PHE A 1 179 ? -10.281 -7.363 -21.797 1 93.56 179 PHE A N 1
ATOM 1457 C CA . PHE A 1 179 ? -9.352 -6.922 -20.75 1 93.56 179 PHE A CA 1
ATOM 1458 C C . PHE A 1 179 ? -9.75 -5.547 -20.234 1 93.56 179 PHE A C 1
ATOM 1460 O O . PHE A 1 179 ? -10.242 -4.707 -20.984 1 93.56 179 PHE A O 1
ATOM 1467 N N . ARG A 1 180 ? -9.57 -5.391 -19 1 94.06 180 ARG A N 1
ATOM 1468 C CA . ARG A 1 180 ? -9.75 -4.113 -18.312 1 94.06 180 ARG A CA 1
ATOM 1469 C C . ARG A 1 180 ? -8.555 -3.801 -17.422 1 94.06 180 ARG A C 1
ATOM 1471 O O . ARG A 1 180 ? -7.746 -4.684 -17.141 1 94.06 180 ARG A O 1
ATOM 1478 N N . LYS A 1 181 ? -8.422 -2.555 -17.109 1 93.69 181 LYS A N 1
ATOM 1479 C CA . LYS A 1 181 ? -7.348 -2.139 -16.203 1 93.69 181 LYS A CA 1
ATOM 1480 C C . LYS A 1 181 ? -7.754 -2.311 -14.75 1 93.69 181 LYS A C 1
ATOM 1482 O O . LYS A 1 181 ? -8.891 -2.012 -14.375 1 93.69 181 LYS A O 1
ATOM 1487 N N . VAL A 1 182 ? -6.793 -2.824 -14 1 95 182 VAL A N 1
ATOM 1488 C CA . VAL A 1 182 ? -7.031 -2.99 -12.57 1 95 182 VAL A CA 1
ATOM 1489 C C . VAL A 1 182 ? -5.945 -2.271 -11.773 1 95 182 VAL A C 1
ATOM 1491 O O . VAL A 1 182 ? -4.754 -2.412 -12.07 1 95 182 VAL A O 1
ATOM 1494 N N . HIS A 1 183 ? -6.312 -1.492 -10.844 1 96.19 183 HIS A N 1
ATOM 1495 C CA . HIS A 1 183 ? -5.449 -0.923 -9.812 1 96.19 183 HIS A CA 1
ATOM 1496 C C . HIS A 1 183 ? -5.867 -1.394 -8.422 1 96.19 183 HIS A C 1
ATOM 1498 O O . HIS A 1 183 ? -6.664 -0.735 -7.754 1 96.19 183 HIS A O 1
ATOM 1504 N N . GLY A 1 184 ? -5.246 -2.541 -7.973 1 95.38 184 GLY A N 1
ATOM 1505 C CA . GLY A 1 184 ? -5.668 -3.189 -6.742 1 95.38 184 GLY A CA 1
ATOM 1506 C C . GLY A 1 184 ? -4.875 -2.742 -5.531 1 95.38 184 GLY A C 1
ATOM 1507 O O . GLY A 1 184 ? -3.678 -2.471 -5.629 1 95.38 184 GLY A O 1
ATOM 1508 N N . ARG A 1 185 ? -5.609 -2.656 -4.406 1 95.56 185 ARG A N 1
ATOM 1509 C CA . ARG A 1 185 ? -4.926 -2.492 -3.127 1 95.56 185 ARG A CA 1
ATOM 1510 C C . ARG A 1 185 ? -4.43 -3.832 -2.594 1 95.56 185 ARG A C 1
ATOM 1512 O O . ARG A 1 185 ? -5.219 -4.637 -2.098 1 95.56 185 ARG A O 1
ATOM 1519 N N . LEU A 1 186 ? -3.127 -4.055 -2.674 1 97.62 186 LEU A N 1
ATOM 1520 C CA . LEU A 1 186 ? -2.465 -5.254 -2.174 1 97.62 186 LEU A CA 1
ATOM 1521 C C . LEU A 1 186 ? -3.111 -6.512 -2.748 1 97.62 186 LEU A C 1
ATOM 1523 O O . LEU A 1 186 ? -3.566 -7.379 -2 1 97.62 186 LEU A O 1
ATOM 1527 N N . PRO A 1 187 ? -3.082 -6.602 -4.031 1 97.19 187 PRO A N 1
ATOM 1528 C CA . PRO A 1 187 ? -3.668 -7.789 -4.652 1 97.19 187 PRO A CA 1
ATOM 1529 C C . PRO A 1 187 ? -2.945 -9.078 -4.266 1 97.19 187 PRO A C 1
ATOM 1531 O O . PRO A 1 187 ? -1.78 -9.039 -3.859 1 97.19 187 PRO A O 1
ATOM 1534 N N . SER A 1 188 ? -3.715 -10.156 -4.379 1 96.12 188 SER A N 1
ATOM 1535 C CA . SER A 1 188 ? -3.127 -11.453 -4.059 1 96.12 188 SER A CA 1
ATOM 1536 C C . SER A 1 188 ? -2.154 -11.906 -5.141 1 96.12 188 SER A C 1
ATOM 1538 O O . SER A 1 188 ? -1.213 -12.648 -4.867 1 96.12 188 SER A O 1
ATOM 1540 N N . GLN A 1 189 ? -2.381 -11.461 -6.359 1 97.69 189 GLN A N 1
ATOM 1541 C CA . GLN A 1 189 ? -1.551 -11.867 -7.488 1 97.69 189 GLN A CA 1
ATOM 1542 C C . GLN A 1 189 ? -0.111 -11.391 -7.309 1 97.69 189 GLN A C 1
ATOM 1544 O O . GLN A 1 189 ? 0.188 -10.211 -7.504 1 97.69 189 GLN A O 1
ATOM 1549 N N . GLY A 1 190 ? 0.733 -12.312 -6.938 1 98.5 190 GLY A N 1
ATOM 1550 C CA . GLY A 1 190 ? 2.154 -12.016 -6.875 1 98.5 190 GLY A CA 1
ATOM 1551 C C . GLY A 1 190 ? 2.564 -11.32 -5.586 1 98.5 190 GLY A C 1
ATOM 1552 O O . GLY A 1 190 ? 3.66 -10.766 -5.496 1 98.5 190 GLY A O 1
ATOM 1553 N N . GLN A 1 191 ? 1.645 -11.227 -4.641 1 98.75 191 GLN A N 1
ATOM 1554 C CA . GLN A 1 191 ? 2.117 -10.656 -3.385 1 98.75 191 GLN A CA 1
ATOM 1555 C C . GLN A 1 191 ? 3.318 -11.422 -2.848 1 98.75 191 GLN A C 1
ATOM 1557 O O . GLN A 1 191 ? 3.271 -12.648 -2.723 1 98.75 191 GLN A O 1
ATOM 1562 N N . ALA A 1 192 ? 4.375 -10.703 -2.561 1 98.88 192 ALA A N 1
ATOM 1563 C CA . ALA A 1 192 ? 5.66 -11.328 -2.252 1 98.88 192 ALA A CA 1
ATOM 1564 C C . ALA A 1 192 ? 6.109 -10.992 -0.833 1 98.88 192 ALA A C 1
ATOM 1566 O O . ALA A 1 192 ? 5.633 -10.016 -0.24 1 98.88 192 ALA A O 1
ATOM 1567 N N . TYR A 1 193 ? 6.973 -11.797 -0.339 1 98.81 193 TYR A N 1
ATOM 1568 C CA . TYR A 1 193 ? 7.527 -11.68 1.006 1 98.81 193 TYR A CA 1
ATOM 1569 C C . TYR A 1 193 ? 9.039 -11.867 0.99 1 98.81 193 TYR A C 1
ATOM 1571 O O . TYR A 1 193 ? 9.539 -12.914 0.576 1 98.81 193 TYR A O 1
ATOM 1579 N N . VAL A 1 194 ? 9.742 -10.852 1.407 1 98.62 194 VAL A N 1
ATOM 1580 C CA . VAL A 1 194 ? 11.195 -10.875 1.39 1 98.62 194 VAL A CA 1
ATOM 1581 C C . VAL A 1 194 ? 11.727 -11.438 2.707 1 98.62 194 VAL A C 1
ATOM 1583 O O . VAL A 1 194 ? 11.547 -10.828 3.766 1 98.62 194 VAL A O 1
ATOM 1586 N N . GLY A 1 195 ? 12.336 -12.594 2.598 1 97.81 195 GLY A N 1
ATOM 1587 C CA . GLY A 1 195 ? 12.859 -13.266 3.777 1 97.81 195 GLY A CA 1
ATOM 1588 C C . GLY A 1 195 ? 14.367 -13.383 3.779 1 97.81 195 GLY A C 1
ATOM 1589 O O . GLY A 1 195 ? 15.039 -12.852 2.895 1 97.81 195 GLY A O 1
ATOM 1590 N N . ARG A 1 196 ? 14.805 -13.984 4.848 1 96.19 196 ARG A N 1
ATOM 1591 C CA . ARG A 1 196 ? 16.219 -14.266 5.043 1 96.19 196 ARG A CA 1
ATOM 1592 C C . ARG A 1 196 ? 16.453 -15.727 5.41 1 96.19 196 ARG A C 1
ATOM 1594 O O . ARG A 1 196 ? 15.672 -16.312 6.168 1 96.19 196 ARG A O 1
ATOM 1601 N N . TYR A 1 197 ? 17.5 -16.219 4.832 1 95.38 197 TYR A N 1
ATOM 1602 C CA . TYR A 1 197 ? 17.922 -17.562 5.172 1 95.38 197 TYR A CA 1
ATOM 1603 C C . TYR A 1 197 ? 19.109 -17.547 6.117 1 95.38 197 TYR A C 1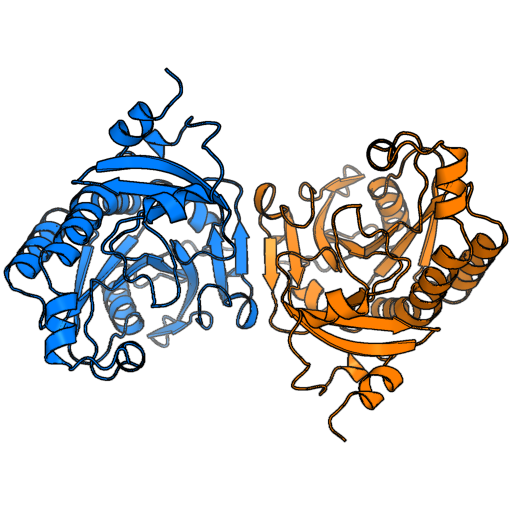
ATOM 1605 O O . TYR A 1 197 ? 20.156 -16.984 5.785 1 95.38 197 TYR A O 1
ATOM 1613 N N . ASP A 1 198 ? 18.922 -18.094 7.312 1 91.69 198 ASP A N 1
ATOM 1614 C CA . ASP A 1 198 ? 20.016 -18.297 8.258 1 91.69 198 ASP A CA 1
ATOM 1615 C C . ASP A 1 198 ? 20.734 -19.609 7.996 1 91.69 198 ASP A C 1
ATOM 1617 O O . ASP A 1 198 ? 20.281 -20.672 8.438 1 91.69 198 ASP A O 1
ATOM 1621 N N . HIS A 1 199 ? 21.844 -19.562 7.445 1 88.31 199 HIS A N 1
ATOM 1622 C CA . HIS A 1 199 ? 22.594 -20.734 7.012 1 88.31 199 HIS A CA 1
ATOM 1623 C C . HIS A 1 199 ? 23.047 -21.578 8.203 1 88.31 199 HIS A C 1
ATOM 1625 O O . HIS A 1 199 ? 23.125 -22.797 8.117 1 88.31 199 HIS A O 1
ATOM 1631 N N . LEU A 1 200 ? 23.359 -20.922 9.227 1 88.25 200 LEU A N 1
ATOM 1632 C CA . LEU A 1 200 ? 23.859 -21.609 10.406 1 88.25 200 LEU A CA 1
ATOM 1633 C C . LEU A 1 200 ? 22.75 -22.375 11.102 1 88.25 200 LEU A C 1
ATOM 1635 O O . LEU A 1 200 ? 22.969 -23.5 11.57 1 88.25 200 LEU A O 1
ATOM 1639 N N . LYS A 1 201 ? 21.594 -21.875 11.062 1 91 201 LYS A N 1
ATOM 1640 C CA . LYS A 1 201 ? 20.484 -22.484 11.773 1 91 201 LYS A CA 1
ATOM 1641 C C . LYS A 1 201 ? 19.594 -23.281 10.82 1 91 201 LYS A C 1
ATOM 1643 O O . LYS A 1 201 ? 18.766 -24.094 11.258 1 91 201 LYS A O 1
ATOM 1648 N N . GLY A 1 202 ? 19.75 -23.031 9.547 1 90.12 202 GLY A N 1
ATOM 1649 C CA . GLY A 1 202 ? 18.891 -23.672 8.57 1 90.12 202 GLY A CA 1
ATOM 1650 C C . GLY A 1 202 ? 17.438 -23.219 8.664 1 90.12 202 GLY A C 1
ATOM 1651 O O . GLY A 1 202 ? 16.516 -24.031 8.602 1 90.12 202 GLY A O 1
ATOM 1652 N N . VAL A 1 203 ? 17.266 -21.953 8.906 1 93.31 203 VAL A N 1
ATOM 1653 C CA . VAL A 1 203 ? 15.914 -21.422 9.125 1 93.31 203 VAL A CA 1
ATOM 1654 C C . VAL A 1 203 ? 15.633 -20.297 8.125 1 93.31 203 VAL A C 1
ATOM 1656 O O . VAL A 1 203 ? 16.5 -19.469 7.844 1 93.31 203 VAL A O 1
ATOM 1659 N N . LEU A 1 204 ? 14.438 -20.375 7.609 1 95.12 204 LEU A N 1
ATOM 1660 C CA . LEU A 1 204 ? 13.906 -19.297 6.777 1 95.12 204 LEU A CA 1
ATOM 1661 C C . LEU A 1 204 ? 12.992 -18.391 7.586 1 95.12 204 LEU A C 1
ATOM 1663 O O . LEU A 1 204 ? 12.062 -18.859 8.25 1 95.12 204 LEU A O 1
ATOM 1667 N N . GLN A 1 205 ? 13.352 -17.141 7.547 1 95.62 205 GLN A N 1
ATOM 1668 C CA . GLN A 1 205 ? 12.531 -16.141 8.219 1 95.62 205 GLN A CA 1
ATOM 1669 C C . GLN A 1 205 ? 11.82 -15.242 7.211 1 95.62 205 GLN A C 1
ATOM 1671 O O . GLN A 1 205 ? 12.461 -14.656 6.34 1 95.62 205 GLN A O 1
ATOM 1676 N N . PHE A 1 206 ? 10.516 -15.227 7.305 1 97.44 206 PHE A N 1
ATOM 1677 C CA . PHE A 1 206 ? 9.695 -14.367 6.469 1 97.44 206 PHE A CA 1
ATOM 1678 C C . PHE A 1 206 ? 8.859 -13.414 7.324 1 97.44 206 PHE A C 1
ATOM 1680 O O . PHE A 1 206 ? 8.68 -13.648 8.516 1 97.44 206 PHE A O 1
ATOM 1687 N N . PRO A 1 207 ? 8.477 -12.25 6.719 1 97.44 207 PRO A N 1
ATOM 1688 C CA . PRO A 1 207 ? 7.469 -11.484 7.453 1 97.44 207 PRO A CA 1
ATOM 1689 C C . PRO A 1 207 ? 6.176 -12.258 7.672 1 97.44 207 PRO A C 1
ATOM 1691 O O . PRO A 1 207 ? 5.855 -13.164 6.891 1 97.44 207 PRO A O 1
ATOM 1694 N N . ARG A 1 208 ? 5.488 -11.898 8.711 1 94.94 208 ARG A N 1
ATOM 1695 C CA . ARG A 1 208 ? 4.191 -12.516 8.953 1 94.94 208 ARG A CA 1
ATOM 1696 C C . ARG A 1 208 ? 3.26 -12.312 7.762 1 94.94 208 ARG A C 1
ATOM 1698 O O . ARG A 1 208 ? 3.223 -11.234 7.176 1 94.94 208 ARG A O 1
ATOM 1705 N N . ALA A 1 209 ? 2.564 -13.375 7.465 1 93.62 209 ALA A N 1
ATOM 1706 C CA . ALA A 1 209 ? 1.587 -13.312 6.383 1 93.62 209 ALA A CA 1
ATOM 1707 C C . ALA A 1 209 ? 0.162 -13.383 6.922 1 93.62 209 ALA A C 1
ATOM 1709 O O . ALA A 1 209 ? -0.103 -14.094 7.895 1 93.62 209 ALA A O 1
ATOM 1710 N N . THR A 1 210 ? -0.735 -12.602 6.363 1 95.25 210 THR A N 1
ATOM 1711 C CA . THR A 1 210 ? -2.168 -12.609 6.637 1 95.25 210 THR A CA 1
ATOM 1712 C C . THR A 1 210 ? -2.965 -12.391 5.352 1 95.25 210 THR A C 1
ATOM 1714 O O . THR A 1 210 ? -2.436 -12.562 4.25 1 95.25 210 THR A O 1
ATOM 1717 N N . ALA A 1 211 ? -4.301 -12.188 5.543 1 94.38 211 ALA A N 1
ATOM 1718 C CA . ALA A 1 211 ? -5.066 -11.852 4.344 1 94.38 211 ALA A CA 1
ATOM 1719 C C . ALA A 1 211 ? -4.352 -10.789 3.51 1 94.38 211 ALA A C 1
ATOM 1721 O O . ALA A 1 211 ? -3.854 -9.805 4.051 1 94.38 211 ALA A O 1
ATOM 1722 N N . HIS A 1 212 ? -4.293 -11.07 2.205 1 95.19 212 HIS A N 1
ATOM 1723 C CA . HIS A 1 212 ? -3.469 -10.227 1.35 1 95.19 212 HIS A CA 1
ATOM 1724 C C . HIS A 1 212 ? -3.859 -8.758 1.482 1 95.19 212 HIS A C 1
ATOM 1726 O O . HIS A 1 212 ? -2.994 -7.879 1.499 1 95.19 212 HIS A O 1
ATOM 1732 N N . SER A 1 213 ? -5.141 -8.484 1.618 1 95.56 213 SER A N 1
ATOM 1733 C CA . SER A 1 213 ? -5.637 -7.109 1.647 1 95.56 213 SER A CA 1
ATOM 1734 C C . SER A 1 213 ? -5.316 -6.434 2.977 1 95.56 213 SER A C 1
ATOM 1736 O O . SER A 1 213 ? -5.531 -5.23 3.137 1 95.56 213 SER A O 1
ATOM 1738 N N . ARG A 1 214 ? -4.773 -7.203 3.943 1 97 214 ARG A N 1
ATOM 1739 C CA . ARG A 1 214 ? -4.465 -6.66 5.262 1 97 214 ARG A CA 1
ATOM 1740 C C . ARG A 1 214 ? -2.996 -6.871 5.613 1 97 214 ARG A C 1
ATOM 1742 O O . ARG A 1 214 ? -2.609 -6.77 6.777 1 97 214 ARG A O 1
ATOM 1749 N N . GLN A 1 215 ? -2.285 -7.156 4.656 1 98.38 215 GLN A N 1
ATOM 1750 C CA . GLN A 1 215 ? -0.878 -7.461 4.891 1 98.38 215 GLN A CA 1
ATOM 1751 C C . GLN A 1 215 ? -0.169 -6.293 5.57 1 98.38 215 GLN A C 1
ATOM 1753 O O . GLN A 1 215 ? 0.722 -6.5 6.398 1 98.38 215 GLN A O 1
ATOM 1758 N N . ASP A 1 216 ? -0.565 -5.055 5.293 1 98.56 216 ASP A N 1
ATOM 1759 C CA . ASP A 1 216 ? 0.069 -3.854 5.832 1 98.56 216 ASP A CA 1
ATOM 1760 C C . ASP A 1 216 ? -0.167 -3.736 7.336 1 98.56 216 ASP A C 1
ATOM 1762 O O . ASP A 1 216 ? 0.485 -2.938 8.008 1 98.56 216 ASP A O 1
ATOM 1766 N N . THR A 1 217 ? -1.011 -4.547 7.891 1 98.12 217 THR A N 1
ATOM 1767 C CA . THR A 1 217 ? -1.307 -4.469 9.32 1 98.12 217 THR A CA 1
ATOM 1768 C C . THR A 1 217 ? -0.352 -5.352 10.117 1 98.12 217 THR A C 1
ATOM 1770 O O . THR A 1 217 ? -0.325 -5.289 11.352 1 98.12 217 THR A O 1
ATOM 1773 N N . VAL A 1 218 ? 0.502 -6.164 9.391 1 98.31 218 VAL A N 1
ATOM 1774 C CA . VAL A 1 218 ? 1.345 -7.074 10.156 1 98.31 218 VAL A CA 1
ATOM 1775 C C . VAL A 1 218 ? 2.803 -6.906 9.734 1 98.31 218 VAL A C 1
ATOM 1777 O O . VAL A 1 218 ? 3.713 -7.348 10.445 1 98.31 218 VAL A O 1
ATOM 1780 N N . SER A 1 219 ? 3.062 -6.293 8.656 1 98.31 219 SER A N 1
ATOM 1781 C CA . SER A 1 219 ? 4.41 -5.973 8.195 1 98.31 219 SER A CA 1
ATOM 1782 C C . SER A 1 219 ? 4.398 -4.789 7.23 1 98.31 219 SER A C 1
ATOM 1784 O O . SER A 1 219 ? 3.377 -4.504 6.602 1 98.31 219 SER A O 1
ATOM 1786 N N . PRO A 1 220 ? 5.562 -4.008 7.109 1 98.31 220 PRO A N 1
ATOM 1787 C CA . PRO A 1 220 ? 5.613 -3.012 6.035 1 98.31 220 PRO A CA 1
ATOM 1788 C C . PRO A 1 220 ? 5.512 -3.633 4.645 1 98.31 220 PRO A C 1
ATOM 1790 O O . PRO A 1 220 ? 6.035 -4.723 4.41 1 98.31 220 PRO A O 1
ATOM 1793 N N . VAL A 1 221 ? 4.797 -2.971 3.789 1 98.81 221 VAL A N 1
ATOM 1794 C CA . VAL A 1 221 ? 4.602 -3.438 2.42 1 98.81 221 VAL A CA 1
ATOM 1795 C C . VAL A 1 221 ? 5.152 -2.404 1.438 1 98.81 221 VAL A C 1
ATOM 1797 O O . VAL A 1 221 ? 4.82 -1.22 1.525 1 98.81 221 VAL A O 1
ATOM 1800 N N . ILE A 1 222 ? 6.07 -2.82 0.59 1 98.81 222 ILE A N 1
ATOM 1801 C CA . ILE A 1 222 ? 6.383 -1.996 -0.572 1 98.81 222 ILE A CA 1
ATOM 1802 C C . ILE A 1 222 ? 5.27 -2.121 -1.61 1 98.81 222 ILE A C 1
ATOM 1804 O O . ILE A 1 222 ? 5.039 -3.203 -2.154 1 98.81 222 ILE A O 1
ATOM 1808 N N . TYR A 1 223 ? 4.52 -1.107 -1.818 1 98.81 223 TYR A N 1
ATOM 1809 C CA . TYR A 1 223 ? 3.398 -1.015 -2.744 1 98.81 223 TYR A CA 1
ATOM 1810 C C . TYR A 1 223 ? 3.783 -0.229 -3.992 1 98.81 223 TYR A C 1
ATOM 1812 O O . TYR A 1 223 ? 4.02 0.979 -3.924 1 98.81 223 TYR A O 1
ATOM 1820 N N . ASP A 1 224 ? 3.918 -0.854 -5.152 1 98.75 224 ASP A N 1
ATOM 1821 C CA . ASP A 1 224 ? 4.426 -0.276 -6.391 1 98.75 224 ASP A CA 1
ATOM 1822 C C . ASP A 1 224 ? 3.512 -0.612 -7.57 1 98.75 224 ASP A C 1
ATOM 1824 O O . ASP A 1 224 ? 3.439 -1.766 -7.996 1 98.75 224 ASP A O 1
ATOM 1828 N N . SER A 1 225 ? 2.777 0.385 -8.062 1 98.38 225 SER A N 1
ATOM 1829 C CA . SER A 1 225 ? 1.795 0.187 -9.125 1 98.38 225 SER A CA 1
ATOM 1830 C C . SER A 1 225 ? 2.221 0.89 -10.406 1 98.38 225 SER A C 1
ATOM 1832 O O . SER A 1 225 ? 1.378 1.249 -11.234 1 98.38 225 SER A O 1
ATOM 1834 N N . ARG A 1 226 ? 3.523 1.145 -10.648 1 97.69 226 ARG A N 1
ATOM 1835 C CA . ARG A 1 226 ? 4.004 1.971 -11.75 1 97.69 226 ARG A CA 1
ATOM 1836 C C . ARG A 1 226 ? 3.898 1.226 -13.078 1 97.69 226 ARG A C 1
ATOM 1838 O O . ARG A 1 226 ? 3.949 1.84 -14.148 1 97.69 226 ARG A O 1
ATOM 1845 N N . ASP A 1 227 ? 3.727 -0.142 -12.977 1 96.94 227 ASP A N 1
ATOM 1846 C CA . ASP A 1 227 ? 3.635 -0.922 -14.211 1 96.94 227 ASP A CA 1
ATOM 1847 C C . ASP A 1 227 ? 2.709 -2.125 -14.023 1 96.94 227 ASP A C 1
ATOM 1849 O O . ASP A 1 227 ? 2.508 -2.596 -12.906 1 96.94 227 ASP A O 1
ATOM 1853 N N . VAL A 1 228 ? 2.156 -2.688 -15.125 1 97.38 228 VAL A N 1
ATOM 1854 C CA . VAL A 1 228 ? 1.282 -3.855 -15.125 1 97.38 228 VAL A CA 1
ATOM 1855 C C . VAL A 1 228 ? 2.09 -5.105 -14.781 1 97.38 228 VAL A C 1
ATOM 1857 O O . VAL A 1 228 ? 3.141 -5.355 -15.375 1 97.38 228 VAL A O 1
ATOM 1860 N N . SER A 1 229 ? 1.543 -5.898 -13.82 1 98.44 229 SER A N 1
ATOM 1861 C CA . SER A 1 229 ? 2.395 -6.984 -13.344 1 98.44 229 SER A CA 1
ATOM 1862 C C . SER A 1 229 ? 1.633 -8.305 -13.297 1 98.44 229 SER A C 1
ATOM 1864 O O . SER A 1 229 ? 2.217 -9.359 -13.023 1 98.44 229 SER A O 1
ATOM 1866 N N . TYR A 1 230 ? 0.305 -8.305 -13.547 1 98.56 230 TYR A N 1
ATOM 1867 C CA . TYR A 1 230 ? -0.455 -9.547 -13.43 1 98.56 230 TYR A CA 1
ATOM 1868 C C . TYR A 1 230 ? -1.738 -9.477 -14.25 1 98.56 230 TYR A C 1
ATOM 1870 O O . TYR A 1 230 ? -2.135 -8.406 -14.703 1 98.56 230 TYR A O 1
ATOM 1878 N N . VAL A 1 231 ? -2.32 -10.617 -14.484 1 97.44 231 VAL A N 1
ATOM 1879 C CA . VAL A 1 231 ? -3.674 -10.773 -15.008 1 97.44 231 VAL A CA 1
ATOM 1880 C C . VAL A 1 231 ? -4.566 -11.422 -13.961 1 97.44 231 VAL A C 1
ATOM 1882 O O . VAL A 1 231 ? -4.289 -12.531 -13.5 1 97.44 231 VAL A O 1
ATOM 1885 N N . TYR A 1 232 ? -5.5 -10.664 -13.555 1 96.31 232 TYR A N 1
ATOM 1886 C CA . TYR A 1 232 ? -6.582 -11.148 -12.703 1 96.31 232 TYR A CA 1
ATOM 1887 C C . TYR A 1 232 ? -7.703 -11.75 -13.539 1 96.31 232 TYR A C 1
ATOM 1889 O O . TYR A 1 232 ? -8.445 -11.023 -14.211 1 96.31 232 TYR A O 1
ATOM 1897 N N . THR A 1 233 ? -7.871 -13.055 -13.453 1 95.19 233 THR A N 1
ATOM 1898 C CA . THR A 1 233 ? -8.734 -13.75 -14.406 1 95.19 233 THR A CA 1
ATOM 1899 C C . THR A 1 233 ? -10.148 -13.875 -13.859 1 95.19 233 THR A C 1
ATOM 1901 O O . THR A 1 233 ? -10.344 -14.266 -12.703 1 95.19 233 THR A O 1
ATOM 1904 N N . PHE A 1 234 ? -11.086 -13.508 -14.68 1 91.56 234 PHE A N 1
ATOM 1905 C CA . PHE A 1 234 ? -12.508 -13.695 -14.414 1 91.56 234 PHE A CA 1
ATOM 1906 C C . PHE A 1 234 ? -13.07 -14.828 -15.258 1 91.56 234 PHE A C 1
ATOM 1908 O O . PHE A 1 234 ? -12.883 -14.859 -16.484 1 91.56 234 PHE A O 1
ATOM 1915 N N . HIS A 1 235 ? -13.656 -15.719 -14.617 1 89 235 HIS A N 1
ATOM 1916 C CA . HIS A 1 235 ? -14.359 -16.812 -15.297 1 89 235 HIS A CA 1
ATOM 1917 C C . HIS A 1 235 ? -15.516 -17.328 -14.453 1 89 235 HIS A C 1
ATOM 1919 O O . HIS A 1 235 ? -15.586 -17.062 -13.25 1 89 235 HIS A O 1
ATOM 1925 N N . ASP A 1 236 ? -16.469 -17.938 -14.984 1 81 236 ASP A N 1
ATOM 1926 C CA . ASP A 1 236 ? -17.719 -18.281 -14.32 1 81 236 ASP A CA 1
ATOM 1927 C C . ASP A 1 236 ? -17.5 -19.391 -13.297 1 81 236 ASP A C 1
ATOM 1929 O O . ASP A 1 236 ? -18.359 -19.641 -12.445 1 81 236 ASP A O 1
ATOM 1933 N N . GLN A 1 237 ? -16.438 -20.109 -13.328 1 77.69 237 GLN A N 1
ATOM 1934 C CA . GLN A 1 237 ? -16.172 -21.203 -12.398 1 77.69 237 GLN A CA 1
ATOM 1935 C C . GLN A 1 237 ? -15.305 -20.734 -11.234 1 77.69 237 GLN A C 1
ATOM 1937 O O . GLN A 1 237 ? -14.688 -21.547 -10.539 1 77.69 237 GLN A O 1
ATOM 1942 N N . GLN A 1 238 ? -15.219 -19.406 -11.117 1 74.12 238 GLN A N 1
ATOM 1943 C CA . GLN A 1 238 ? -14.414 -18.844 -10.031 1 74.12 238 GLN A CA 1
ATOM 1944 C C . GLN A 1 238 ? -15.055 -19.109 -8.672 1 74.12 238 GLN A C 1
ATOM 1946 O O . GLN A 1 238 ? -16.281 -19.188 -8.57 1 74.12 238 GLN A O 1
ATOM 1951 N N . ASP A 1 239 ? -14.188 -19.406 -7.66 1 61.19 239 ASP A N 1
ATOM 1952 C CA . ASP A 1 239 ? -14.672 -19.672 -6.305 1 61.19 239 ASP A CA 1
ATOM 1953 C C . ASP A 1 239 ? -15.312 -18.422 -5.699 1 61.19 239 ASP A C 1
ATOM 1955 O O . ASP A 1 239 ? -14.656 -17.391 -5.574 1 61.19 239 ASP A O 1
ATOM 1959 N N . GLN A 1 240 ? -16.078 -17.672 -6.508 1 52.09 240 GLN A N 1
ATOM 1960 C CA . GLN A 1 240 ? -16.578 -16.422 -5.918 1 52.09 240 GLN A CA 1
ATOM 1961 C C . GLN A 1 240 ? -17.422 -16.703 -4.68 1 52.09 240 GLN A C 1
ATOM 1963 O O . GLN A 1 240 ? -18.172 -17.688 -4.645 1 52.09 240 GLN A O 1
ATOM 1968 N N . GLY A 1 241 ? -16.859 -16.469 -3.557 1 47.19 241 GLY A N 1
ATOM 1969 C CA . GLY A 1 241 ? -17.719 -16.562 -2.379 1 47.19 241 GLY A CA 1
ATOM 1970 C C . GLY A 1 241 ? -19.141 -16.125 -2.639 1 47.19 241 GLY A C 1
ATOM 1971 O O . GLY A 1 241 ? -19.438 -15.516 -3.674 1 47.19 241 GLY A O 1
ATOM 1972 N N . LEU A 1 242 ? -20.031 -16.641 -1.817 1 43.16 242 LEU A N 1
ATOM 1973 C CA . LEU A 1 242 ? -21.469 -16.359 -1.722 1 43.16 242 LEU A CA 1
ATOM 1974 C C . LEU A 1 242 ? -21.75 -14.875 -1.895 1 43.16 242 LEU A C 1
ATOM 1976 O O . LEU A 1 242 ? -22.891 -14.477 -2.102 1 43.16 242 LEU A O 1
ATOM 1980 N N . THR A 1 243 ? -20.688 -14.039 -1.831 1 47.72 243 THR A N 1
ATOM 1981 C CA . THR A 1 243 ? -21.078 -12.641 -1.671 1 47.72 243 THR A CA 1
ATOM 1982 C C . THR A 1 243 ? -20.906 -11.883 -2.986 1 47.72 243 THR A C 1
ATOM 1984 O O . THR A 1 243 ? -21.234 -10.695 -3.066 1 47.72 243 THR A O 1
ATOM 1987 N N . THR A 1 244 ? -20.266 -12.578 -3.953 1 58.53 244 THR A N 1
ATOM 1988 C CA . THR A 1 244 ? -20.109 -11.742 -5.141 1 58.53 244 THR A CA 1
ATOM 1989 C C . THR A 1 244 ? -21.266 -11.945 -6.102 1 58.53 244 THR A C 1
ATOM 1991 O O . THR A 1 244 ? -21.562 -13.07 -6.516 1 58.53 244 THR A O 1
ATOM 1994 N N . HIS A 1 245 ? -22.016 -10.93 -6.324 1 66.38 245 HIS A N 1
ATOM 1995 C CA . HIS A 1 245 ? -23.203 -10.922 -7.176 1 66.38 245 HIS A CA 1
ATOM 1996 C C . HIS A 1 245 ? -22.859 -10.531 -8.609 1 66.38 245 HIS A C 1
ATOM 1998 O O . HIS A 1 245 ? -22.016 -9.656 -8.828 1 66.38 245 HIS A O 1
ATOM 2004 N N . GLY A 1 246 ? -23.312 -11.453 -9.516 1 74.94 246 GLY A N 1
ATOM 2005 C CA . GLY A 1 246 ? -23.234 -11.148 -10.938 1 74.94 246 GLY A CA 1
ATOM 2006 C C . GLY A 1 246 ? -22.297 -12.086 -11.688 1 74.94 246 GLY A C 1
ATOM 2007 O O . GLY A 1 246 ? -21.484 -12.781 -11.078 1 74.94 246 GLY A O 1
ATOM 2008 N N . SER A 1 247 ? -22.516 -12.148 -13.016 1 83.06 247 SER A N 1
ATOM 2009 C CA . SER A 1 247 ? -21.672 -12.945 -13.906 1 83.06 247 SER A CA 1
ATOM 2010 C C . SER A 1 247 ? -20.234 -12.438 -13.914 1 83.06 247 SER A C 1
ATOM 2012 O O . SER A 1 247 ? -19.953 -11.336 -13.43 1 83.06 247 SER A O 1
ATOM 2014 N N . ALA A 1 248 ? -19.328 -13.258 -14.375 1 85.88 248 ALA A N 1
ATOM 2015 C CA . ALA A 1 248 ? -17.938 -12.859 -14.547 1 85.88 248 ALA A CA 1
ATOM 2016 C C . ALA A 1 248 ? -17.828 -11.586 -15.391 1 85.88 248 ALA A C 1
ATOM 2018 O O . ALA A 1 248 ? -17.062 -10.68 -15.07 1 85.88 248 ALA A O 1
ATOM 2019 N N . ALA A 1 249 ? -18.609 -11.516 -16.391 1 84 249 ALA A N 1
ATOM 2020 C CA . ALA A 1 249 ? -18.609 -10.359 -17.281 1 84 249 ALA A CA 1
ATOM 2021 C C . ALA A 1 249 ? -19.078 -9.102 -16.547 1 84 249 ALA A C 1
ATOM 2023 O O . ALA A 1 249 ? -18.516 -8.016 -16.734 1 84 249 ALA A O 1
ATOM 2024 N N . GLU A 1 250 ? -20.078 -9.25 -15.766 1 85.31 250 GLU A N 1
ATOM 2025 C CA . GLU A 1 250 ? -20.609 -8.125 -15.008 1 85.31 250 GLU A CA 1
ATOM 2026 C C . GLU A 1 250 ? -19.594 -7.613 -13.984 1 85.31 250 GLU A C 1
ATOM 2028 O O . GLU A 1 250 ? -19.453 -6.406 -13.789 1 85.31 250 GLU A O 1
ATOM 2033 N N . ARG A 1 251 ? -18.953 -8.523 -13.422 1 86.81 251 ARG A N 1
ATOM 2034 C CA . ARG A 1 251 ? -17.938 -8.164 -12.438 1 86.81 251 ARG A CA 1
ATOM 2035 C C . ARG A 1 251 ? -16.75 -7.473 -13.102 1 86.81 251 ARG A C 1
ATOM 2037 O O . ARG A 1 251 ? -16.234 -6.488 -12.57 1 86.81 251 ARG A O 1
ATOM 2044 N N . LEU A 1 252 ? -16.391 -7.922 -14.234 1 85.88 252 LEU A N 1
ATOM 2045 C CA . LEU A 1 252 ? -15.289 -7.328 -14.977 1 85.88 252 LEU A CA 1
ATOM 2046 C C . LEU A 1 252 ? -15.625 -5.902 -15.398 1 85.88 252 LEU A C 1
ATOM 2048 O O . LEU A 1 252 ? -14.75 -5.031 -15.414 1 85.88 252 LEU A O 1
ATOM 2052 N N . ALA A 1 253 ? -16.828 -5.648 -15.672 1 85.81 253 ALA A N 1
ATOM 2053 C CA . ALA A 1 253 ? -17.266 -4.379 -16.234 1 85.81 253 ALA A CA 1
ATOM 2054 C C . ALA A 1 253 ? -17.125 -3.244 -15.234 1 85.81 253 ALA A C 1
ATOM 2056 O O . ALA A 1 253 ? -17.188 -2.068 -15.594 1 85.81 253 ALA A O 1
ATOM 2057 N N . ARG A 1 254 ? -16.875 -3.602 -14.023 1 86.56 254 ARG A N 1
ATOM 2058 C CA . ARG A 1 254 ? -16.688 -2.592 -12.984 1 86.56 254 ARG A CA 1
ATOM 2059 C C . ARG A 1 254 ? -15.336 -1.908 -13.117 1 86.56 254 ARG A C 1
ATOM 2061 O O . ARG A 1 254 ? -15.102 -0.855 -12.523 1 86.56 254 ARG A O 1
ATOM 2068 N N . PHE A 1 255 ? -14.5 -2.494 -13.875 1 91.75 255 PHE A N 1
ATOM 2069 C CA . PHE A 1 255 ? -13.164 -1.94 -14.078 1 91.75 255 PHE A CA 1
ATOM 2070 C C . PHE A 1 255 ? -13.117 -1.083 -15.336 1 91.75 255 PHE A C 1
ATOM 2072 O O . PHE A 1 255 ? -13.867 -1.328 -16.297 1 91.75 255 PHE A O 1
ATOM 2079 N N . PRO A 1 256 ? -12.25 -0.047 -15.312 1 89.81 256 PRO A N 1
ATOM 2080 C CA . PRO A 1 256 ? -12.156 0.824 -16.484 1 89.81 256 PRO A CA 1
ATOM 2081 C C . PRO A 1 256 ? -11.555 0.115 -17.703 1 89.81 256 PRO A C 1
ATOM 2083 O O . PRO A 1 256 ? -10.773 -0.821 -17.547 1 89.81 256 PRO A O 1
ATOM 2086 N N . LEU A 1 257 ? -11.875 0.583 -18.859 1 87.5 257 LEU A N 1
ATOM 2087 C CA . LEU A 1 257 ? -11.359 0.043 -20.109 1 87.5 257 LEU A CA 1
ATOM 2088 C C . LEU A 1 257 ? -9.859 0.272 -20.234 1 87.5 257 LEU A C 1
ATOM 2090 O O . LEU A 1 257 ? -9.32 1.208 -19.625 1 87.5 257 LEU A O 1
ATOM 2094 N N . LEU A 1 258 ? -9.305 -0.606 -20.922 1 86.56 258 LEU A N 1
ATOM 2095 C CA . LEU A 1 258 ? -7.891 -0.431 -21.234 1 86.56 258 LEU A CA 1
ATOM 2096 C C . LEU A 1 258 ? -7.68 0.711 -22.219 1 86.56 258 LEU A C 1
ATOM 2098 O O . LEU A 1 258 ? -8.352 0.772 -23.25 1 86.56 258 LEU A O 1
ATOM 2102 N N . ASP A 1 259 ? -6.875 1.652 -21.828 1 77.5 259 ASP A N 1
ATOM 2103 C CA . ASP A 1 259 ? -6.621 2.789 -22.719 1 77.5 259 ASP A CA 1
ATOM 2104 C C . ASP A 1 259 ? -5.426 2.523 -23.625 1 77.5 259 ASP A C 1
ATOM 2106 O O . ASP A 1 259 ? -5.324 3.1 -24.719 1 77.5 259 ASP A O 1
ATOM 2110 N N . ASP A 1 260 ? -4.492 1.768 -23.25 1 80.31 260 ASP A N 1
ATOM 2111 C CA . ASP A 1 260 ? -3.25 1.504 -23.969 1 80.31 260 ASP A CA 1
ATOM 2112 C C . ASP A 1 260 ? -2.816 0.049 -23.797 1 80.31 260 ASP A C 1
ATOM 2114 O O . ASP A 1 260 ? -2.697 -0.441 -22.672 1 80.31 260 ASP A O 1
ATOM 2118 N N . VAL A 1 261 ? -2.611 -0.598 -24.938 1 81.56 261 VAL A N 1
ATOM 2119 C CA . VAL A 1 261 ? -2.193 -1.995 -24.891 1 81.56 261 VAL A CA 1
ATOM 2120 C C . VAL A 1 261 ? -0.705 -2.104 -25.219 1 81.56 261 VAL A C 1
ATOM 2122 O O . VAL A 1 261 ? -0.165 -3.207 -25.328 1 81.56 261 VAL A O 1
ATOM 2125 N N . GLY A 1 262 ? -0.076 -0.966 -25.328 1 84.31 262 GLY A N 1
ATOM 2126 C CA . GLY A 1 262 ? 1.34 -0.98 -25.656 1 84.31 262 GLY A CA 1
ATOM 2127 C C . GLY A 1 262 ? 2.184 -1.723 -24.641 1 84.31 262 GLY A C 1
ATOM 2128 O O . GLY A 1 262 ? 2.064 -1.481 -23.438 1 84.31 262 GLY A O 1
ATOM 2129 N N . GLY A 1 263 ? 2.963 -2.711 -25.078 1 91.56 263 GLY A N 1
ATOM 2130 C CA . GLY A 1 263 ? 3.912 -3.412 -24.219 1 91.56 263 GLY A CA 1
ATOM 2131 C C . GLY A 1 263 ? 3.314 -4.625 -23.531 1 91.56 263 GLY A C 1
ATOM 2132 O O . GLY A 1 263 ? 4.043 -5.457 -22.984 1 91.56 263 GLY A O 1
ATOM 2133 N N . LEU A 1 264 ? 2.018 -4.797 -23.609 1 94.69 264 LEU A N 1
ATOM 2134 C CA . LEU A 1 264 ? 1.363 -5.867 -22.875 1 94.69 264 LEU A CA 1
ATOM 2135 C C . LEU A 1 264 ? 1.694 -7.227 -23.469 1 94.69 264 LEU A C 1
ATOM 2137 O O . LEU A 1 264 ? 1.823 -8.219 -22.75 1 94.69 264 LEU A O 1
ATOM 2141 N N . ALA A 1 265 ? 1.841 -7.238 -24.766 1 94 265 ALA A N 1
ATOM 2142 C CA . ALA A 1 265 ? 2.182 -8.492 -25.438 1 94 265 ALA A CA 1
ATOM 2143 C C . ALA A 1 265 ? 3.549 -9 -24.984 1 94 265 ALA A C 1
ATOM 2145 O O . ALA A 1 265 ? 3.764 -10.211 -24.875 1 94 265 ALA A O 1
ATOM 2146 N N . THR A 1 266 ? 4.438 -8.078 -24.75 1 95.75 266 THR A N 1
ATOM 2147 C CA . THR A 1 266 ? 5.766 -8.445 -24.266 1 95.75 266 THR A CA 1
ATOM 2148 C C . THR A 1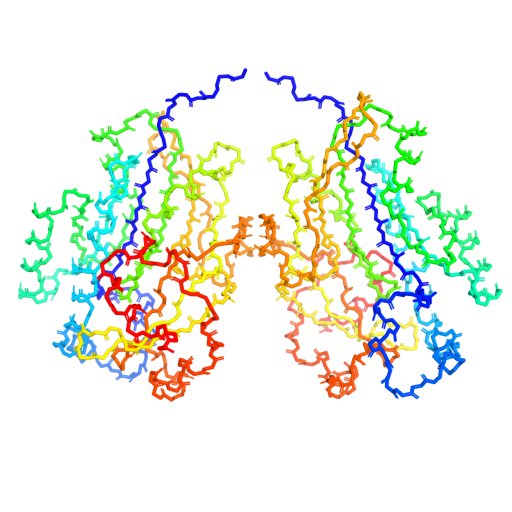 266 ? 5.695 -8.93 -22.828 1 95.75 266 THR A C 1
ATOM 2150 O O . THR A 1 266 ? 6.379 -9.891 -22.453 1 95.75 266 THR A O 1
ATOM 2153 N N . LYS A 1 267 ? 4.883 -8.367 -22.062 1 97.31 267 LYS A N 1
ATOM 2154 C CA . LYS A 1 267 ? 4.73 -8.727 -20.656 1 97.31 267 LYS A CA 1
ATOM 2155 C C . LYS A 1 267 ? 3.996 -10.055 -20.5 1 97.31 267 LYS A C 1
ATOM 2157 O O . LYS A 1 267 ? 4.27 -10.812 -19.578 1 97.31 267 LYS A O 1
ATOM 2162 N N . PHE A 1 268 ? 3.08 -10.266 -21.406 1 97.88 268 PHE A N 1
ATOM 2163 C CA . PHE A 1 268 ? 2.277 -11.477 -21.375 1 97.88 268 PHE A CA 1
ATOM 2164 C C . PHE A 1 268 ? 2.289 -12.18 -22.734 1 97.88 268 PHE A C 1
ATOM 2166 O O . PHE A 1 268 ? 1.259 -12.258 -23.406 1 97.88 268 PHE A O 1
ATOM 2173 N N . PRO A 1 269 ? 3.385 -12.82 -22.984 1 97.81 269 PRO A N 1
ATOM 2174 C CA . PRO A 1 269 ? 3.557 -13.367 -24.344 1 97.81 269 PRO A CA 1
ATOM 2175 C C . PRO A 1 269 ? 2.572 -14.492 -24.641 1 97.81 269 PRO A C 1
ATOM 2177 O O . PRO A 1 269 ? 2.188 -14.68 -25.797 1 97.81 269 PRO A O 1
ATOM 2180 N N . THR A 1 270 ? 2.135 -15.242 -23.703 1 97.75 270 THR A N 1
ATOM 2181 C CA . THR A 1 270 ? 1.302 -16.406 -23.938 1 97.75 270 THR A CA 1
ATOM 2182 C C . THR A 1 270 ? -0.14 -16 -24.219 1 97.75 270 THR A C 1
ATOM 2184 O O . THR A 1 270 ? -0.947 -16.828 -24.656 1 97.75 270 THR A O 1
ATOM 2187 N N . ILE A 1 271 ? -0.471 -14.734 -23.953 1 96.62 271 ILE A N 1
ATOM 2188 C CA . ILE A 1 271 ? -1.816 -14.281 -24.281 1 96.62 271 ILE A CA 1
ATOM 2189 C C . ILE A 1 271 ? -1.736 -13.062 -25.203 1 96.62 271 ILE A C 1
ATOM 2191 O O . ILE A 1 271 ? -2.662 -12.25 -25.234 1 96.62 271 ILE A O 1
ATOM 2195 N N . ALA A 1 272 ? -0.652 -12.898 -25.875 1 94.81 272 ALA A N 1
ATOM 2196 C CA . ALA A 1 272 ? -0.417 -11.773 -26.781 1 94.81 272 ALA A CA 1
ATOM 2197 C C . ALA A 1 272 ? -1.495 -11.703 -27.859 1 94.81 272 ALA A C 1
ATOM 2199 O O . ALA A 1 272 ? -1.973 -10.617 -28.203 1 94.81 272 ALA A O 1
ATOM 2200 N N . ARG A 1 273 ? -1.87 -12.82 -28.359 1 92.69 273 ARG A N 1
ATOM 2201 C CA . ARG A 1 273 ? -2.885 -12.859 -29.406 1 92.69 273 ARG A CA 1
ATOM 2202 C C . ARG A 1 273 ? -4.242 -12.414 -28.859 1 92.69 273 ARG A C 1
ATOM 2204 O O . ARG A 1 273 ? -4.984 -11.703 -29.547 1 92.69 273 ARG A O 1
ATOM 2211 N N . ASP A 1 274 ? -4.539 -12.875 -27.672 1 92.5 274 ASP A N 1
ATOM 2212 C CA . ASP A 1 274 ? -5.793 -12.469 -27.047 1 92.5 274 ASP A CA 1
ATOM 2213 C C . ASP A 1 274 ? -5.844 -10.953 -26.844 1 92.5 274 ASP A C 1
ATOM 2215 O O . ASP A 1 274 ? -6.887 -10.328 -27.047 1 92.5 274 ASP A O 1
ATOM 2219 N N . ILE A 1 275 ? -4.762 -10.336 -26.453 1 89.12 275 ILE A N 1
ATOM 2220 C CA . ILE A 1 275 ? -4.648 -8.906 -26.172 1 89.12 275 ILE A CA 1
ATOM 2221 C C . ILE A 1 275 ? -4.797 -8.117 -27.469 1 89.12 275 ILE A C 1
ATOM 2223 O O . ILE A 1 275 ? -5.469 -7.082 -27.484 1 89.12 275 ILE A O 1
ATOM 2227 N N . SER A 1 276 ? -4.199 -8.492 -28.484 1 82.81 276 SER A N 1
ATOM 2228 C CA . SER A 1 276 ? -4.184 -7.797 -29.766 1 82.81 276 SER A CA 1
ATOM 2229 C C . SER A 1 276 ? -5.582 -7.734 -30.375 1 82.81 276 SER A C 1
ATOM 2231 O O . SER A 1 276 ? -5.875 -6.836 -31.172 1 82.81 276 SER A O 1
ATOM 2233 N N . THR A 1 277 ? -6.344 -8.695 -30.031 1 78 277 THR A N 1
ATOM 2234 C CA . THR A 1 277 ? -7.699 -8.703 -30.578 1 78 277 THR A CA 1
ATOM 2235 C C . THR A 1 277 ? -8.547 -7.613 -29.922 1 78 277 THR A C 1
ATOM 2237 O O . THR A 1 277 ? -9.586 -7.227 -30.469 1 78 277 THR A O 1
ATOM 2240 N N . PHE A 1 278 ? -8.266 -7.109 -28.734 1 69.25 278 PHE A N 1
ATOM 2241 C CA . PHE A 1 278 ? -9.023 -6.098 -28.016 1 69.25 278 PHE A CA 1
ATOM 2242 C C . PHE A 1 278 ? -8.555 -4.699 -28.391 1 69.25 278 PHE A C 1
ATOM 2244 O O . PHE A 1 278 ? -9.242 -3.711 -28.141 1 69.25 278 PHE A O 1
ATOM 2251 N N . GLY A 1 279 ? -7.395 -4.496 -28.844 1 56.09 279 GLY A N 1
ATOM 2252 C CA . GLY A 1 279 ? -6.934 -3.154 -29.156 1 56.09 279 GLY A CA 1
ATOM 2253 C C . GLY A 1 279 ? -7.824 -2.438 -30.156 1 56.09 279 GLY A C 1
ATOM 2254 O O . GLY A 1 279 ? -8.648 -3.066 -30.828 1 56.09 279 GLY A O 1
ATOM 2255 N N . PRO A 1 280 ? -7.926 -1.013 -30.031 1 46.56 280 PRO A N 1
ATOM 2256 C CA . PRO A 1 280 ? -8.688 -0.323 -31.078 1 46.56 280 PRO A CA 1
ATOM 2257 C C . PRO A 1 280 ? -8.391 -0.866 -32.469 1 46.56 280 PRO A C 1
ATOM 2259 O O . PRO A 1 280 ? -7.25 -1.235 -32.781 1 46.56 280 PRO A O 1
ATOM 2262 N N . VAL A 1 281 ? -9.398 -1.328 -33.219 1 30.44 281 VAL A N 1
ATOM 2263 C CA . VAL A 1 281 ? -9.258 -1.414 -34.688 1 30.44 281 VAL A CA 1
ATOM 2264 C C . VAL A 1 281 ? -9.008 -0.023 -35.25 1 30.44 281 VAL A C 1
ATOM 2266 O O . VAL A 1 281 ? -9.625 0.954 -34.812 1 30.44 281 VAL A O 1
ATOM 2269 N N . MET B 1 1 ? 30.484 -0.175 6.688 1 26.73 1 MET B N 1
ATOM 2270 C CA . MET B 1 1 ? 29.578 0.691 5.926 1 26.73 1 MET B CA 1
ATOM 2271 C C . MET B 1 1 ? 29.172 1.909 6.75 1 26.73 1 MET B C 1
ATOM 2273 O O . MET B 1 1 ? 28.625 1.77 7.848 1 26.73 1 MET B O 1
ATOM 2277 N N . SER B 1 2 ? 29.812 3.047 6.695 1 33.66 2 SER B N 1
ATOM 2278 C CA . SER B 1 2 ? 29.625 4.285 7.445 1 33.66 2 SER B CA 1
ATOM 2279 C C . SER B 1 2 ? 28.156 4.695 7.461 1 33.66 2 SER B C 1
ATOM 2281 O O . SER B 1 2 ? 27.547 4.895 6.406 1 33.66 2 SER B O 1
ATOM 2283 N N . THR B 1 3 ? 27.203 4.102 8.258 1 43.5 3 THR B N 1
ATOM 2284 C CA . THR B 1 3 ? 25.922 4.719 8.539 1 43.5 3 THR B CA 1
ATOM 2285 C C . THR B 1 3 ? 26.016 6.242 8.484 1 43.5 3 THR B C 1
ATOM 2287 O O . THR B 1 3 ? 26.781 6.844 9.234 1 43.5 3 THR B O 1
ATOM 2290 N N . SER B 1 4 ? 26.109 6.844 7.398 1 50.62 4 SER B N 1
ATOM 2291 C CA . SER B 1 4 ? 26.25 8.289 7.328 1 50.62 4 SER B CA 1
ATOM 2292 C C . SER B 1 4 ? 25.625 8.977 8.531 1 50.62 4 SER B C 1
ATOM 2294 O O . SER B 1 4 ? 24.469 8.688 8.883 1 50.62 4 SER B O 1
ATOM 2296 N N . ASP B 1 5 ? 26.328 9.289 9.57 1 65.75 5 ASP B N 1
ATOM 2297 C CA . ASP B 1 5 ? 26.109 10.016 10.82 1 65.75 5 ASP B CA 1
ATOM 2298 C C . ASP B 1 5 ? 25.344 11.312 10.586 1 65.75 5 ASP B C 1
ATOM 2300 O O . ASP B 1 5 ? 25.125 12.086 11.516 1 65.75 5 ASP B O 1
ATOM 2304 N N . ALA B 1 6 ? 25 11.477 9.312 1 77.5 6 ALA B N 1
ATOM 2305 C CA . ALA B 1 6 ? 24.328 12.75 9.062 1 77.5 6 ALA B CA 1
ATOM 2306 C C . ALA B 1 6 ? 22.891 12.711 9.555 1 77.5 6 ALA B C 1
ATOM 2308 O O . ALA B 1 6 ? 22.203 11.703 9.398 1 77.5 6 ALA B O 1
ATOM 2309 N N . PRO B 1 7 ? 22.469 13.734 10.211 1 88.38 7 PRO B N 1
ATOM 2310 C CA . PRO B 1 7 ? 21.109 13.766 10.742 1 88.38 7 PRO B CA 1
ATOM 2311 C C . PRO B 1 7 ? 20.047 13.797 9.641 1 88.38 7 PRO B C 1
ATOM 2313 O O . PRO B 1 7 ? 20.297 14.328 8.555 1 88.38 7 PRO B O 1
ATOM 2316 N N . VAL B 1 8 ? 18.922 13.203 9.906 1 95.88 8 VAL B N 1
ATOM 2317 C CA . VAL B 1 8 ? 17.766 13.305 9.016 1 95.88 8 VAL B CA 1
ATOM 2318 C C . VAL B 1 8 ? 16.969 14.562 9.344 1 95.88 8 VAL B C 1
ATOM 2320 O O . VAL B 1 8 ? 16.719 14.852 10.516 1 95.88 8 VAL B O 1
ATOM 2323 N N . GLN B 1 9 ? 16.688 15.336 8.352 1 97.62 9 GLN B N 1
ATOM 2324 C CA . GLN B 1 9 ? 15.844 16.516 8.523 1 97.62 9 GLN B CA 1
ATOM 2325 C C . GLN B 1 9 ? 14.398 16.203 8.117 1 97.62 9 GLN B C 1
ATOM 2327 O O . GLN B 1 9 ? 14.156 15.711 7.012 1 97.62 9 GLN B O 1
ATOM 2332 N N . TYR B 1 10 ? 13.484 16.484 9 1 98.56 10 TYR B N 1
ATOM 2333 C CA . TYR B 1 10 ? 12.062 16.281 8.719 1 98.56 10 TYR B CA 1
ATOM 2334 C C . TYR B 1 10 ? 11.352 17.609 8.516 1 98.56 10 TYR B C 1
ATOM 2336 O O . TYR B 1 10 ? 11.609 18.578 9.242 1 98.56 10 TYR B O 1
ATOM 2344 N N . PHE B 1 11 ? 10.445 17.672 7.527 1 98.69 11 PHE B N 1
ATOM 2345 C CA . PHE B 1 11 ? 9.562 18.812 7.32 1 98.69 11 PHE B CA 1
ATOM 2346 C C . PHE B 1 11 ? 8.109 18.375 7.246 1 98.69 11 PHE B C 1
ATOM 2348 O O . PHE B 1 11 ? 7.758 17.5 6.438 1 98.69 11 PHE B O 1
ATOM 2355 N N . GLY B 1 12 ? 7.316 18.844 8.133 1 98.69 12 GLY B N 1
ATOM 2356 C CA . GLY B 1 12 ? 5.879 18.812 7.906 1 98.69 12 GLY B CA 1
ATOM 2357 C C . GLY B 1 12 ? 5.371 20 7.121 1 98.69 12 GLY B C 1
ATOM 2358 O O . GLY B 1 12 ? 5.848 21.125 7.305 1 98.69 12 GLY B O 1
ATOM 2359 N N . VAL B 1 13 ? 4.395 19.766 6.277 1 98.25 13 VAL B N 1
ATOM 2360 C CA . VAL B 1 13 ? 3.887 20.859 5.453 1 98.25 13 VAL B CA 1
ATOM 2361 C C . VAL B 1 13 ? 2.363 20.906 5.543 1 98.25 13 VAL B C 1
ATOM 2363 O O . VAL B 1 13 ? 1.69 19.891 5.344 1 98.25 13 VAL B O 1
ATOM 2366 N N . THR B 1 14 ? 1.846 22.031 5.871 1 97.56 14 THR B N 1
ATOM 2367 C CA . THR B 1 14 ? 0.412 22.297 5.93 1 97.56 14 THR B CA 1
ATOM 2368 C C . THR B 1 14 ? 0.052 23.5 5.074 1 97.56 14 THR B C 1
ATOM 2370 O O . THR B 1 14 ? 0.699 24.547 5.168 1 97.56 14 THR B O 1
ATOM 2373 N N . ARG B 1 15 ? -0.887 23.312 4.211 1 94 15 ARG B N 1
ATOM 2374 C CA . ARG B 1 15 ? -1.525 24.453 3.566 1 94 15 ARG B CA 1
ATOM 2375 C C . ARG B 1 15 ? -2.697 24.969 4.398 1 94 15 ARG B C 1
ATOM 2377 O O . ARG B 1 15 ? -3.732 24.312 4.496 1 94 15 ARG B O 1
ATOM 2384 N N . PHE B 1 16 ? -2.482 26.094 4.902 1 93.38 16 PHE B N 1
ATOM 2385 C CA . PHE B 1 16 ? -3.473 26.641 5.82 1 93.38 16 PHE B CA 1
ATOM 2386 C C . PHE B 1 16 ? -4.48 27.516 5.074 1 93.38 16 PHE B C 1
ATOM 2388 O O . PHE B 1 16 ? -4.281 28.719 4.934 1 93.38 16 PHE B O 1
ATOM 2395 N N . SER B 1 17 ? -5.59 26.906 4.539 1 81.81 17 SER B N 1
ATOM 2396 C CA . SER B 1 17 ? -6.664 27.578 3.822 1 81.81 17 SER B CA 1
ATOM 2397 C C . SER B 1 17 ? -6.117 28.562 2.795 1 81.81 17 SER B C 1
ATOM 2399 O O . SER B 1 17 ? -6.445 29.75 2.828 1 81.81 17 SER B O 1
ATOM 2401 N N . THR B 1 18 ? -5.453 28.031 1.851 1 78.81 18 THR B N 1
ATOM 2402 C CA . THR B 1 18 ? -4.727 28.875 0.92 1 78.81 18 THR B CA 1
ATOM 2403 C C . THR B 1 18 ? -5.57 29.188 -0.314 1 78.81 18 THR B C 1
ATOM 2405 O O . THR B 1 18 ? -6.223 28.281 -0.858 1 78.81 18 THR B O 1
ATOM 2408 N N . PHE B 1 19 ? -5.691 30.406 -0.558 1 73.19 19 PHE B N 1
ATOM 2409 C CA . PHE B 1 19 ? -6.27 30.891 -1.809 1 73.19 19 PHE B CA 1
ATOM 2410 C C . PHE B 1 19 ? -5.176 31.172 -2.836 1 73.19 19 PHE B C 1
ATOM 2412 O O . PHE B 1 19 ? -4.391 32.094 -2.676 1 73.19 19 PHE B O 1
ATOM 2419 N N . LEU B 1 20 ? -5.137 30.203 -3.82 1 65.88 20 LEU B N 1
ATOM 2420 C CA . LEU B 1 20 ? -4.152 30.391 -4.875 1 65.88 20 LEU B CA 1
ATOM 2421 C C . LEU B 1 20 ? -4.832 30.609 -6.227 1 65.88 20 LEU B C 1
ATOM 2423 O O . LEU B 1 20 ? -5.246 29.641 -6.867 1 65.88 20 LEU B O 1
ATOM 2427 N N . PRO B 1 21 ? -5.051 31.875 -6.559 1 56.53 21 PRO B N 1
ATOM 2428 C CA . PRO B 1 21 ? -5.805 32.188 -7.777 1 56.53 21 PRO B CA 1
ATOM 2429 C C . PRO B 1 21 ? -5.316 31.375 -8.984 1 56.53 21 PRO B C 1
ATOM 2431 O O . PRO B 1 21 ? -6.102 31.062 -9.883 1 56.53 21 PRO B O 1
ATOM 2434 N N . LEU B 1 22 ? -4.078 31.156 -9.141 1 49.72 22 LEU B N 1
ATOM 2435 C CA . LEU B 1 22 ? -3.547 30.5 -10.328 1 49.72 22 LEU B CA 1
ATOM 2436 C C . LEU B 1 22 ? -3.52 28.984 -10.148 1 49.72 22 LEU B C 1
ATOM 2438 O O . LEU B 1 22 ? -3.148 28.25 -11.062 1 49.72 22 LEU B O 1
ATOM 2442 N N . SER B 1 23 ? -3.967 28.625 -9.039 1 52.78 23 SER B N 1
ATOM 2443 C CA . SER B 1 23 ? -3.83 27.188 -8.797 1 52.78 23 SER B CA 1
ATOM 2444 C C . SER B 1 23 ? -5.031 26.422 -9.336 1 52.78 23 SER B C 1
ATOM 2446 O O . SER B 1 23 ? -6.137 26.953 -9.422 1 52.78 23 SER B O 1
ATOM 2448 N N . SER B 1 24 ? -4.777 25.203 -9.898 1 45.53 24 SER B N 1
ATOM 2449 C CA . SER B 1 24 ? -5.828 24.328 -10.391 1 45.53 24 SER B CA 1
ATOM 2450 C C . SER B 1 24 ? -6.91 24.109 -9.336 1 45.53 24 SER B C 1
ATOM 2452 O O . SER B 1 24 ? -8.07 23.844 -9.672 1 45.53 24 SER B O 1
ATOM 2454 N N . ALA B 1 25 ? -6.496 24.25 -8.117 1 46.91 25 ALA B N 1
ATOM 2455 C CA . ALA B 1 25 ? -7.465 24.031 -7.043 1 46.91 25 ALA B CA 1
ATOM 2456 C C . ALA B 1 25 ? -8.617 25.016 -7.133 1 46.91 25 ALA B C 1
ATOM 2458 O O . ALA B 1 25 ? -9.781 24.656 -6.93 1 46.91 25 ALA B O 1
ATOM 2459 N N . TRP B 1 26 ? -8.305 26.266 -7.441 1 46.97 26 TRP B N 1
ATOM 2460 C CA . TRP B 1 26 ? -9.297 27.312 -7.613 1 46.97 26 TRP B CA 1
ATOM 2461 C C . TRP B 1 26 ? -10.156 27.062 -8.844 1 46.97 26 TRP B C 1
ATOM 2463 O O . TRP B 1 26 ? -11.383 27.219 -8.805 1 46.97 26 TRP B O 1
ATOM 2473 N N . VAL B 1 27 ? -9.5 26.531 -9.75 1 43.66 27 VAL B N 1
ATOM 2474 C CA . VAL B 1 27 ? -10.234 26.375 -11 1 43.66 27 VAL B CA 1
ATOM 2475 C C . VAL B 1 27 ? -11.297 25.281 -10.836 1 43.66 27 VAL B C 1
ATOM 2477 O O . VAL B 1 27 ? -12.383 25.391 -11.398 1 43.66 27 VAL B O 1
ATOM 2480 N N . SER B 1 28 ? -10.961 24.375 -10.047 1 43.25 28 SER B N 1
ATOM 2481 C CA . SER B 1 28 ? -11.906 23.281 -9.914 1 43.25 28 SER B CA 1
ATOM 2482 C C . SER B 1 28 ? -13.094 23.672 -9.039 1 43.25 28 SER B C 1
ATOM 2484 O O . SER B 1 28 ? -14.117 22.984 -9.031 1 43.25 28 SER B O 1
ATOM 2486 N N . SER B 1 29 ? -12.852 24.578 -8.031 1 44.88 29 SER B N 1
ATOM 2487 C CA . SER B 1 29 ? -14.008 24.906 -7.207 1 44.88 29 SER B CA 1
ATOM 2488 C C . SER B 1 29 ? -15.016 25.75 -7.977 1 44.88 29 SER B C 1
ATOM 2490 O O . SER B 1 29 ? -15.938 26.312 -7.387 1 44.88 29 SER B O 1
ATOM 2492 N N . ARG B 1 30 ? -14.867 25.844 -9.328 1 47.53 30 ARG B N 1
ATOM 2493 C CA . ARG B 1 30 ? -15.82 26.734 -10 1 47.53 30 ARG B CA 1
ATOM 2494 C C . ARG B 1 30 ? -17.25 26.234 -9.812 1 47.53 30 ARG B C 1
ATOM 2496 O O . ARG B 1 30 ? -17.766 25.5 -10.656 1 47.53 30 ARG B O 1
ATOM 2503 N N . ASP B 1 31 ? -17.453 25.781 -8.617 1 51.62 31 ASP B N 1
ATOM 2504 C CA . ASP B 1 31 ? -18.906 25.641 -8.469 1 51.62 31 ASP B CA 1
ATOM 2505 C C . ASP B 1 31 ? -19.625 26.922 -8.852 1 51.62 31 ASP B C 1
ATOM 2507 O O . ASP B 1 31 ? -20.656 27.266 -8.25 1 51.62 31 ASP B O 1
ATOM 2511 N N . GLY B 1 32 ? -18.984 27.641 -9.867 1 61.53 32 GLY B N 1
ATOM 2512 C CA . GLY B 1 32 ? -19.688 28.812 -10.359 1 61.53 32 GLY B CA 1
ATOM 2513 C C . GLY B 1 32 ? -19.484 30.047 -9.484 1 61.53 32 GLY B C 1
ATOM 2514 O O . GLY B 1 32 ? -20.047 31.109 -9.766 1 61.53 32 GLY B O 1
ATOM 2515 N N . ARG B 1 33 ? -18.734 29.891 -8.5 1 62.47 33 ARG B N 1
ATOM 2516 C CA . ARG B 1 33 ? -18.594 31.031 -7.602 1 62.47 33 ARG B CA 1
ATOM 2517 C C . ARG B 1 33 ? -17.547 32 -8.109 1 62.47 33 ARG B C 1
ATOM 2519 O O . ARG B 1 33 ? -16.562 31.594 -8.742 1 62.47 33 ARG B O 1
ATOM 2526 N N . THR B 1 34 ? -17.828 33.188 -7.785 1 72.06 34 THR B N 1
ATOM 2527 C CA . THR B 1 34 ? -16.844 34.219 -8.055 1 72.06 34 THR B CA 1
ATOM 2528 C C . THR B 1 34 ? -15.656 34.125 -7.102 1 72.06 34 THR B C 1
ATOM 2530 O O . THR B 1 34 ? -15.734 33.438 -6.082 1 72.06 34 THR B O 1
ATOM 2533 N N . GLU B 1 35 ? -14.57 34.719 -7.5 1 75.5 35 GLU B N 1
ATOM 2534 C CA . GLU B 1 35 ? -13.383 34.781 -6.652 1 75.5 35 GLU B CA 1
ATOM 2535 C C . GLU B 1 35 ? -13.719 35.344 -5.266 1 75.5 35 GLU B C 1
ATOM 2537 O O . GLU B 1 35 ? -13.234 34.812 -4.258 1 75.5 35 GLU B O 1
ATOM 2542 N N . SER B 1 36 ? -14.469 36.344 -5.289 1 77.69 36 SER B N 1
ATOM 2543 C CA . SER B 1 36 ? -14.836 37 -4.031 1 77.69 36 SER B CA 1
ATOM 2544 C C . SER B 1 36 ? -15.656 36.062 -3.15 1 77.69 36 SER B C 1
ATOM 2546 O O . SER B 1 36 ? -15.43 35.969 -1.94 1 77.69 36 SER B O 1
ATOM 2548 N N . GLU B 1 37 ? -16.516 35.406 -3.709 1 76.81 37 GLU B N 1
ATOM 2549 C CA . GLU B 1 37 ? -17.344 34.469 -2.967 1 76.81 37 GLU B CA 1
ATOM 2550 C C . GLU B 1 37 ? -16.531 33.281 -2.422 1 76.81 37 GLU B C 1
ATOM 2552 O O . GLU B 1 37 ? -16.75 32.844 -1.302 1 76.81 37 GLU B O 1
ATOM 2557 N N . TYR B 1 38 ? -15.648 32.938 -3.193 1 77.12 38 TYR B N 1
ATOM 2558 C CA . TYR B 1 38 ? -14.781 31.828 -2.775 1 77.12 38 TYR B CA 1
ATOM 2559 C C . TYR B 1 38 ? -13.93 32.25 -1.58 1 77.12 38 TYR B C 1
ATOM 2561 O O . TYR B 1 38 ? -13.867 31.516 -0.582 1 77.12 38 TYR B O 1
ATOM 2569 N N . LYS B 1 39 ? -13.406 33.344 -1.711 1 80.94 39 LYS B N 1
ATOM 2570 C CA . LYS B 1 39 ? -12.57 33.844 -0.624 1 80.94 39 LYS B CA 1
ATOM 2571 C C . LYS B 1 39 ? -13.391 34.031 0.652 1 80.94 39 LYS B C 1
ATOM 2573 O O . LYS B 1 39 ? -12.914 33.719 1.748 1 80.94 39 LYS B O 1
ATOM 2578 N N . ALA B 1 40 ? -14.539 34.531 0.493 1 82.94 40 ALA B N 1
ATOM 2579 C CA . ALA B 1 40 ? -15.398 34.781 1.648 1 82.94 40 ALA B CA 1
ATOM 2580 C C . ALA B 1 40 ? -15.719 33.469 2.369 1 82.94 40 ALA B C 1
ATOM 2582 O O . ALA B 1 40 ? -15.75 33.438 3.602 1 82.94 40 ALA B O 1
ATOM 2583 N N . HIS B 1 41 ? -15.922 32.562 1.576 1 82.19 41 HIS B N 1
ATOM 2584 C CA . HIS B 1 41 ? -16.203 31.266 2.172 1 82.19 41 HIS B CA 1
ATOM 2585 C C . HIS B 1 41 ? -14.945 30.656 2.781 1 82.19 41 HIS B C 1
ATOM 2587 O O . HIS B 1 41 ? -14.969 30.172 3.914 1 82.19 41 HIS B O 1
ATOM 2593 N N . LEU B 1 42 ? -13.914 30.719 2.061 1 85.12 42 LEU B N 1
ATOM 2594 C CA . LEU B 1 42 ? -12.633 30.141 2.469 1 85.12 42 LEU B CA 1
ATOM 2595 C C . LEU B 1 42 ? -12.195 30.703 3.816 1 85.12 42 LEU B C 1
ATOM 2597 O O . LEU B 1 42 ? -11.656 29.969 4.652 1 85.12 42 LEU B O 1
ATOM 2601 N N . PHE B 1 43 ? -12.5 31.984 4.023 1 89.94 43 PHE B N 1
ATOM 2602 C CA . PHE B 1 43 ? -11.977 32.656 5.215 1 89.94 43 PHE B CA 1
ATOM 2603 C C . PHE B 1 43 ? -13.102 32.969 6.195 1 89.94 43 PHE B C 1
ATOM 2605 O O . PHE B 1 43 ? -12.93 33.781 7.098 1 89.94 43 PHE B O 1
ATOM 2612 N N . SER B 1 44 ? -14.234 32.344 5.945 1 89.75 44 SER B N 1
ATOM 2613 C CA . SER B 1 44 ? -15.336 32.531 6.887 1 89.75 44 SER B CA 1
ATOM 2614 C C . SER B 1 44 ? -14.961 32.031 8.281 1 89.75 44 SER B C 1
ATOM 2616 O O . SER B 1 44 ? -14.219 31.078 8.43 1 89.75 44 SER B O 1
ATOM 2618 N N . ASP B 1 45 ? -15.5 32.688 9.258 1 91.94 45 ASP B N 1
ATOM 2619 C CA . ASP B 1 45 ? -15.234 32.312 10.641 1 91.94 45 ASP B CA 1
ATOM 2620 C C . ASP B 1 45 ? -15.695 30.891 10.914 1 91.94 45 ASP B C 1
ATOM 2622 O O . ASP B 1 45 ? -15.055 30.156 11.664 1 91.94 45 ASP B O 1
ATOM 2626 N N . GLU B 1 46 ? -16.797 30.578 10.359 1 89.19 46 GLU B N 1
ATOM 2627 C CA . GLU B 1 46 ? -17.359 29.234 10.539 1 89.19 46 GLU B CA 1
ATOM 2628 C C . GLU B 1 46 ? -16.391 28.172 10.047 1 89.19 46 GLU B C 1
ATOM 2630 O O . GLU B 1 46 ? -16.281 27.094 10.648 1 89.19 46 GLU B O 1
ATOM 2635 N N . ARG B 1 47 ? -15.734 28.406 8.961 1 89.94 47 ARG B N 1
ATOM 2636 C CA . ARG B 1 47 ? -14.789 27.453 8.383 1 89.94 47 ARG B CA 1
ATOM 2637 C C . ARG B 1 47 ? -13.445 27.516 9.102 1 89.94 47 ARG B C 1
ATOM 2639 O O . ARG B 1 47 ? -12.844 26.469 9.391 1 89.94 47 ARG B O 1
ATOM 2646 N N . MET B 1 48 ? -13.023 28.703 9.477 1 93.56 48 MET B N 1
ATOM 2647 C CA . MET B 1 48 ? -11.672 28.906 9.984 1 93.56 48 MET B CA 1
ATOM 2648 C C . MET B 1 48 ? -11.57 28.5 11.453 1 93.56 48 MET B C 1
ATOM 2650 O O . MET B 1 48 ? -10.547 27.969 11.883 1 93.56 48 MET B O 1
ATOM 2654 N N . GLU B 1 49 ? -12.586 28.75 12.227 1 93.19 49 GLU B N 1
ATOM 2655 C CA . GLU B 1 49 ? -12.523 28.562 13.672 1 93.19 49 GLU B CA 1
ATOM 2656 C C . GLU B 1 49 ? -12.148 27.125 14.023 1 93.19 49 GLU B C 1
ATOM 2658 O O . GLU B 1 49 ? -11.172 26.891 14.742 1 93.19 49 GLU B O 1
ATOM 2663 N N . PRO B 1 50 ? -12.844 26.141 13.531 1 93.5 50 PRO B N 1
ATOM 2664 C CA . PRO B 1 50 ? -12.453 24.766 13.867 1 93.5 50 PRO B CA 1
ATOM 2665 C C . PRO B 1 50 ? -11.047 24.422 13.391 1 93.5 50 PRO B C 1
ATOM 2667 O O . PRO B 1 50 ? -10.312 23.719 14.086 1 93.5 50 PRO B O 1
ATOM 2670 N N . ARG B 1 51 ? -10.648 24.891 12.258 1 94.56 51 ARG B N 1
ATOM 2671 C CA . ARG B 1 51 ? -9.336 24.594 11.695 1 94.56 51 ARG B CA 1
ATOM 2672 C C . ARG B 1 51 ? -8.227 25.188 12.562 1 94.56 51 ARG B C 1
ATOM 2674 O O . ARG B 1 51 ? -7.227 24.516 12.844 1 94.56 51 ARG B O 1
ATOM 2681 N N . VAL B 1 52 ? -8.43 26.391 12.984 1 95.69 52 VAL B N 1
ATOM 2682 C CA . VAL B 1 52 ? -7.434 27.031 13.836 1 95.69 52 VAL B CA 1
ATOM 2683 C C . VAL B 1 52 ? -7.363 26.328 15.188 1 95.69 52 VAL B C 1
ATOM 2685 O O . VAL B 1 52 ? -6.273 26.062 15.703 1 95.69 52 VAL B O 1
ATOM 2688 N N . ARG B 1 53 ? -8.516 26 15.734 1 96.38 53 ARG B N 1
ATOM 2689 C CA . ARG B 1 53 ? -8.539 25.328 17.031 1 96.38 53 ARG B CA 1
ATOM 2690 C C . ARG B 1 53 ? -7.887 23.953 16.953 1 96.38 53 ARG B C 1
ATOM 2692 O O . ARG B 1 53 ? -7.102 23.578 17.828 1 96.38 53 ARG B O 1
ATOM 2699 N N . ILE B 1 54 ? -8.133 23.219 15.945 1 96.62 54 ILE B N 1
ATOM 2700 C CA . ILE B 1 54 ? -7.551 21.891 15.773 1 96.62 54 ILE B CA 1
ATOM 2701 C C . ILE B 1 54 ? -6.043 22.016 15.555 1 96.62 54 ILE B C 1
ATOM 2703 O O . ILE B 1 54 ? -5.254 21.344 16.234 1 96.62 54 ILE B O 1
ATOM 2707 N N . PHE B 1 55 ? -5.652 22.875 14.664 1 97.62 55 PHE B N 1
ATOM 2708 C CA . PHE B 1 55 ? -4.246 22.984 14.297 1 97.62 55 PHE B CA 1
ATOM 2709 C C . PHE B 1 55 ? -3.43 23.547 15.453 1 97.62 55 PHE B C 1
ATOM 2711 O O . PHE B 1 55 ? -2.436 22.953 15.867 1 97.62 55 PHE B O 1
ATOM 2718 N N . VAL B 1 56 ? -3.832 24.672 16 1 97.62 56 VAL B N 1
ATOM 2719 C CA . VAL B 1 56 ? -3.031 25.422 16.969 1 97.62 56 VAL B CA 1
ATOM 2720 C C . VAL B 1 56 ? -3.121 24.75 18.344 1 97.62 56 VAL B C 1
ATOM 2722 O O . VAL B 1 56 ? -2.113 24.609 19.047 1 97.62 56 VAL B O 1
ATOM 2725 N N . ASP B 1 57 ? -4.293 24.281 18.703 1 97.12 57 ASP B N 1
ATOM 2726 C CA . ASP B 1 57 ? -4.484 23.844 20.078 1 97.12 57 ASP B CA 1
ATOM 2727 C C . ASP B 1 57 ? -4.27 22.328 20.203 1 97.12 57 ASP B C 1
ATOM 2729 O O . ASP B 1 57 ? -3.926 21.844 21.281 1 97.12 57 ASP B O 1
ATOM 2733 N N . ARG B 1 58 ? -4.473 21.641 19.141 1 97.88 58 ARG B N 1
ATOM 2734 C CA . ARG B 1 58 ? -4.426 20.188 19.266 1 97.88 58 ARG B CA 1
ATOM 2735 C C . ARG B 1 58 ? -3.227 19.609 18.516 1 97.88 58 ARG B C 1
ATOM 2737 O O . ARG B 1 58 ? -2.479 18.797 19.078 1 97.88 58 ARG B O 1
ATOM 2744 N N . ALA B 1 59 ? -2.941 20 17.312 1 98.38 59 ALA B N 1
ATOM 2745 C CA . ALA B 1 59 ? -1.899 19.406 16.484 1 98.38 59 ALA B CA 1
ATOM 2746 C C . ALA B 1 59 ? -0.522 19.938 16.859 1 98.38 59 ALA B C 1
ATOM 2748 O O . ALA B 1 59 ? 0.411 19.172 17.094 1 98.38 59 ALA B O 1
ATOM 2749 N N . LEU B 1 60 ? -0.362 21.234 17.016 1 98.38 60 LEU B N 1
ATOM 2750 C CA . LEU B 1 60 ? 0.935 21.906 17.125 1 98.38 60 LEU B CA 1
ATOM 2751 C C . LEU B 1 60 ? 1.661 21.469 18.391 1 98.38 60 LEU B C 1
ATOM 2753 O O . LEU B 1 60 ? 2.877 21.266 18.375 1 98.38 60 LEU B O 1
ATOM 2757 N N . PRO B 1 61 ? 0.962 21.344 19.531 1 98.5 61 PRO B N 1
ATOM 2758 C CA . PRO B 1 61 ? 1.698 20.859 20.703 1 98.5 61 PRO B CA 1
ATOM 2759 C C . PRO B 1 61 ? 2.33 19.484 20.469 1 98.5 61 PRO B C 1
ATOM 2761 O O . PRO B 1 61 ? 3.426 19.219 20.969 1 98.5 61 PRO B O 1
ATOM 2764 N N . ILE B 1 62 ? 1.676 18.656 19.781 1 98.69 62 ILE B N 1
ATOM 2765 C CA . ILE B 1 62 ? 2.211 17.328 19.469 1 98.69 62 ILE B CA 1
ATOM 2766 C C . ILE B 1 62 ? 3.412 17.469 18.531 1 98.69 62 ILE B C 1
ATOM 2768 O O . ILE B 1 62 ? 4.449 16.844 18.75 1 98.69 62 ILE B O 1
ATOM 2772 N N . TYR B 1 63 ? 3.291 18.328 17.516 1 98.75 63 TYR B N 1
ATOM 2773 C CA . TYR B 1 63 ? 4.383 18.547 16.578 1 98.75 63 TYR B CA 1
ATOM 2774 C C . TYR B 1 63 ? 5.609 19.109 17.281 1 98.75 63 TYR B C 1
ATOM 2776 O O . TYR B 1 63 ? 6.742 18.719 16.984 1 98.75 63 TYR B O 1
ATOM 2784 N N . GLN B 1 64 ? 5.367 20 18.219 1 98.69 64 GLN B N 1
ATOM 2785 C CA . GLN B 1 64 ? 6.469 20.547 19.016 1 98.69 64 GLN B CA 1
ATOM 2786 C C . GLN B 1 64 ? 7.176 19.438 19.797 1 98.69 64 GLN B C 1
ATOM 2788 O O . GLN B 1 64 ? 8.406 19.422 19.891 1 98.69 64 GLN B O 1
ATOM 2793 N N . SER B 1 65 ? 6.43 18.516 20.328 1 98.31 65 SER B N 1
ATOM 2794 C CA . SER B 1 65 ? 7.027 17.406 21.078 1 98.31 65 SER B CA 1
ATOM 2795 C C . SER B 1 65 ? 7.871 16.516 20.172 1 98.31 65 SER B C 1
ATOM 2797 O O . SER B 1 65 ? 8.898 15.984 20.609 1 98.31 65 SER B O 1
ATOM 2799 N N . MET B 1 66 ? 7.477 16.312 18.938 1 98.38 66 MET B N 1
ATOM 2800 C CA . MET B 1 66 ? 8.266 15.547 17.984 1 98.38 66 MET B CA 1
ATOM 2801 C C . MET B 1 66 ? 9.625 16.203 17.734 1 98.38 66 MET B C 1
ATOM 2803 O O . MET B 1 66 ? 10.625 15.508 17.578 1 98.38 66 MET B O 1
ATOM 2807 N N . ALA B 1 67 ? 9.625 17.516 17.75 1 97.88 67 ALA B N 1
ATOM 2808 C CA . ALA B 1 67 ? 10.828 18.297 17.453 1 97.88 67 ALA B CA 1
ATOM 2809 C C . ALA B 1 67 ? 11.844 18.172 18.594 1 97.88 67 ALA B C 1
ATOM 2811 O O . ALA B 1 67 ? 13.016 18.531 18.422 1 97.88 67 ALA B O 1
ATOM 2812 N N . GLU B 1 68 ? 11.43 17.672 19.688 1 96.94 68 GLU B N 1
ATOM 2813 C CA . GLU B 1 68 ? 12.352 17.438 20.797 1 96.94 68 GLU B CA 1
ATOM 2814 C C . GLU B 1 68 ? 13.234 16.219 20.531 1 96.94 68 GLU B C 1
ATOM 2816 O O . GLU B 1 68 ? 14.328 16.109 21.094 1 96.94 68 GLU B O 1
ATOM 2821 N N . ARG B 1 69 ? 12.805 15.391 19.656 1 96.12 69 ARG B N 1
ATOM 2822 C CA . ARG B 1 69 ? 13.508 14.125 19.453 1 96.12 69 ARG B CA 1
ATOM 2823 C C . ARG B 1 69 ? 14.062 14.047 18.031 1 96.12 69 ARG B C 1
ATOM 2825 O O . ARG B 1 69 ? 14.938 13.219 17.75 1 96.12 69 ARG B O 1
ATOM 2832 N N . HIS B 1 70 ? 13.555 14.891 17.172 1 97.25 70 HIS B N 1
ATOM 2833 C CA . HIS B 1 70 ? 13.945 14.859 15.773 1 97.25 70 HIS B CA 1
ATOM 2834 C C . HIS B 1 70 ? 14.258 16.266 15.258 1 97.25 70 HIS B C 1
ATOM 2836 O O . HIS B 1 70 ? 13.711 17.25 15.75 1 97.25 70 HIS B O 1
ATOM 2842 N N . GLU B 1 71 ? 15.156 16.344 14.32 1 97.25 71 GLU B N 1
ATOM 2843 C CA . GLU B 1 71 ? 15.328 17.594 13.594 1 97.25 71 GLU B CA 1
ATOM 2844 C C . GLU B 1 71 ? 14.125 17.875 12.688 1 97.25 71 GLU B C 1
ATOM 2846 O O . GLU B 1 71 ? 14.094 17.438 11.539 1 97.25 71 GLU B O 1
ATOM 2851 N N . TYR B 1 72 ? 13.203 18.609 13.289 1 98.19 72 TYR B N 1
ATOM 2852 C CA . TYR B 1 72 ? 11.891 18.75 12.672 1 98.19 72 TYR B CA 1
ATOM 2853 C C . TYR B 1 72 ? 11.461 20.203 12.602 1 98.19 72 TYR B C 1
ATOM 2855 O O . TYR B 1 72 ? 11.641 20.953 13.57 1 98.19 72 TYR B O 1
ATOM 2863 N N . ARG B 1 73 ? 10.953 20.625 11.453 1 98.19 73 ARG B N 1
ATOM 2864 C CA . ARG B 1 73 ? 10.25 21.891 11.242 1 98.19 73 ARG B CA 1
ATOM 2865 C C . ARG B 1 73 ? 8.906 21.672 10.562 1 98.19 73 ARG B C 1
ATOM 2867 O O . ARG B 1 73 ? 8.781 20.797 9.695 1 98.19 73 ARG B O 1
ATOM 2874 N N . HIS B 1 74 ? 7.977 22.438 10.969 1 98.75 74 HIS B N 1
ATOM 2875 C CA . HIS B 1 74 ? 6.66 22.375 10.352 1 98.75 74 HIS B CA 1
ATOM 2876 C C . HIS B 1 74 ? 6.359 23.656 9.578 1 98.75 74 HIS B C 1
ATOM 2878 O O . HIS B 1 74 ? 6.176 24.719 10.18 1 98.75 74 HIS B O 1
ATOM 2884 N N . ILE B 1 75 ? 6.262 23.547 8.328 1 98.56 75 ILE B N 1
ATOM 2885 C CA . ILE B 1 75 ? 6.031 24.688 7.445 1 98.56 75 ILE B CA 1
ATOM 2886 C C . ILE B 1 75 ? 4.531 24.875 7.227 1 98.56 75 ILE B C 1
ATOM 2888 O O . ILE B 1 75 ? 3.828 23.938 6.863 1 98.56 75 ILE B O 1
ATOM 2892 N N . VAL B 1 76 ? 4.078 26.047 7.469 1 98.19 76 VAL B N 1
ATOM 2893 C CA . VAL B 1 76 ? 2.693 26.406 7.188 1 98.19 76 VAL B CA 1
ATOM 2894 C C . VAL B 1 76 ? 2.648 27.5 6.109 1 98.19 76 VAL B C 1
ATOM 2896 O O . VAL B 1 76 ? 3.172 28.594 6.305 1 98.19 76 VAL B O 1
ATOM 2899 N N . HIS B 1 77 ? 2.047 27.125 5.008 1 97.06 77 HIS B N 1
ATOM 2900 C CA . HIS B 1 77 ? 1.787 28.109 3.967 1 97.06 77 HIS B CA 1
ATOM 2901 C C . HIS B 1 77 ? 0.442 28.797 4.184 1 97.06 77 HIS B C 1
ATOM 2903 O O . HIS B 1 77 ? -0.58 28.125 4.355 1 97.06 77 HIS B O 1
ATOM 2909 N N . TYR B 1 78 ? 0.409 30.094 4.172 1 94.94 78 TYR B N 1
ATOM 2910 C CA . TYR B 1 78 ? -0.842 30.828 4.27 1 94.94 78 TYR B CA 1
ATOM 2911 C C . TYR B 1 78 ? -0.864 32 3.287 1 94.94 78 TYR B C 1
ATOM 2913 O O . TYR B 1 78 ? 0.188 32.5 2.904 1 94.94 78 TYR B O 1
ATOM 2921 N N . SER B 1 79 ? -2.068 32.344 2.877 1 90.88 79 SER B N 1
ATOM 2922 C CA . SER B 1 79 ? -2.234 33.375 1.878 1 90.88 79 SER B CA 1
ATOM 2923 C C . SER B 1 79 ? -2.051 34.781 2.492 1 90.88 79 SER B C 1
ATOM 2925 O O . SER B 1 79 ? -2.473 35 3.625 1 90.88 79 SER B O 1
ATOM 2927 N N . ASP B 1 80 ? -1.532 35.594 1.649 1 88.5 80 ASP B N 1
ATOM 2928 C CA . ASP B 1 80 ? -1.408 37 2.053 1 88.5 80 ASP B CA 1
ATOM 2929 C C . ASP B 1 80 ? -2.773 37.594 2.369 1 88.5 80 ASP B C 1
ATOM 2931 O O . ASP B 1 80 ? -2.877 38.531 3.178 1 88.5 80 ASP B O 1
ATOM 2935 N N . SER B 1 81 ? -3.785 37.031 1.833 1 87.88 81 SER B N 1
ATOM 2936 C CA . SER 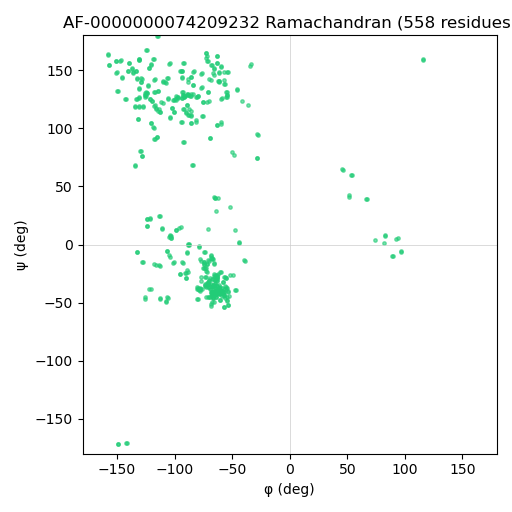B 1 81 ? -5.141 37.562 1.982 1 87.88 81 SER B CA 1
ATOM 2937 C C . SER B 1 81 ? -5.812 37 3.232 1 87.88 81 SER B C 1
ATOM 2939 O O . SER B 1 81 ? -6.969 37.312 3.516 1 87.88 81 SER B O 1
ATOM 2941 N N . LEU B 1 82 ? -5.098 36.156 3.955 1 92.62 82 LEU B N 1
ATOM 2942 C CA . LEU B 1 82 ? -5.66 35.656 5.199 1 92.62 82 LEU B CA 1
ATOM 2943 C C . LEU B 1 82 ? -6.078 36.781 6.121 1 92.62 82 LEU B C 1
ATOM 2945 O O . LEU B 1 82 ? -5.297 37.719 6.359 1 92.62 82 LEU B O 1
ATOM 2949 N N . PRO B 1 83 ? -7.328 36.75 6.617 1 93.88 83 PRO B N 1
ATOM 2950 C CA . PRO B 1 83 ? -7.793 37.812 7.508 1 93.88 83 PRO B CA 1
ATOM 2951 C C . PRO B 1 83 ? -6.867 38.031 8.711 1 93.88 83 PRO B C 1
ATOM 2953 O O . PRO B 1 83 ? -6.301 37.062 9.227 1 93.88 83 PRO B O 1
ATOM 2956 N N . THR B 1 84 ? -6.773 39.219 9.195 1 96 84 THR B N 1
ATOM 2957 C CA . THR B 1 84 ? -5.844 39.656 10.227 1 96 84 THR B CA 1
ATOM 2958 C C . THR B 1 84 ? -6.027 38.812 11.5 1 96 84 THR B C 1
ATOM 2960 O O . THR B 1 84 ? -5.047 38.438 12.133 1 96 84 THR B O 1
ATOM 2963 N N . ARG B 1 85 ? -7.211 38.594 11.836 1 95.62 85 ARG B N 1
ATOM 2964 C CA . ARG B 1 85 ? -7.508 37.844 13.055 1 95.62 85 ARG B CA 1
ATOM 2965 C C . ARG B 1 85 ? -6.797 36.5 13.055 1 95.62 85 ARG B C 1
ATOM 2967 O O . ARG B 1 85 ? -6.156 36.125 14.039 1 95.62 85 ARG B O 1
ATOM 2974 N N . TRP B 1 86 ? -6.898 35.812 12.008 1 96.25 86 TRP B N 1
ATOM 2975 C CA . TRP B 1 86 ? -6.34 34.469 11.922 1 96.25 86 TRP B CA 1
ATOM 2976 C C . TRP B 1 86 ? -4.828 34.531 11.711 1 96.25 86 TRP B C 1
ATOM 2978 O O . TRP B 1 86 ? -4.094 33.688 12.234 1 96.25 86 TRP B O 1
ATOM 2988 N N . ARG B 1 87 ? -4.391 35.469 10.961 1 96.25 87 ARG B N 1
ATOM 2989 C CA . ARG B 1 87 ? -2.955 35.656 10.789 1 96.25 87 ARG B CA 1
ATOM 2990 C C . ARG B 1 87 ? -2.271 35.906 12.133 1 96.25 87 ARG B C 1
ATOM 2992 O O . ARG B 1 87 ? -1.215 35.312 12.406 1 96.25 87 ARG B O 1
ATOM 2999 N N . GLU B 1 88 ? -2.85 36.719 12.922 1 97.25 88 GLU B N 1
ATOM 3000 C CA . GLU B 1 88 ? -2.291 37 14.234 1 97.25 88 GLU B CA 1
ATOM 3001 C C . GLU B 1 88 ? -2.254 35.781 15.117 1 97.25 88 GLU B C 1
ATOM 3003 O O . GLU B 1 88 ? -1.307 35.562 15.883 1 97.25 88 GLU B O 1
ATOM 3008 N N . GLU B 1 89 ? -3.232 35 15.016 1 96.75 89 GLU B N 1
ATOM 3009 C CA . GLU B 1 89 ? -3.25 33.781 15.773 1 96.75 89 GLU B CA 1
ATOM 3010 C C . GLU B 1 89 ? -2.129 32.844 15.328 1 96.75 89 GLU B C 1
ATOM 3012 O O . GLU B 1 89 ? -1.484 32.188 16.156 1 96.75 89 GLU B O 1
ATOM 3017 N N . LEU B 1 90 ? -1.89 32.75 14.039 1 97.19 90 LEU B N 1
ATOM 3018 C CA . LEU B 1 90 ? -0.802 31.922 13.516 1 97.19 90 LEU B CA 1
ATOM 3019 C C . LEU B 1 90 ? 0.55 32.469 13.984 1 97.19 90 LEU B C 1
ATOM 3021 O O . LEU B 1 90 ? 1.429 31.672 14.367 1 97.19 90 LEU B O 1
ATOM 3025 N N . GLU B 1 91 ? 0.662 33.75 13.977 1 97.81 91 GLU B N 1
ATOM 3026 C CA . GLU B 1 91 ? 1.911 34.344 14.406 1 97.81 91 GLU B CA 1
ATOM 3027 C C . GLU B 1 91 ? 2.16 34.125 15.898 1 97.81 91 GLU B C 1
ATOM 3029 O O . GLU B 1 91 ? 3.293 33.875 16.312 1 97.81 91 GLU B O 1
ATOM 3034 N N . GLU B 1 92 ? 1.133 34.25 16.656 1 98.31 92 GLU B N 1
ATOM 3035 C CA . GLU B 1 92 ? 1.251 33.969 18.078 1 98.31 92 GLU B CA 1
ATOM 3036 C C . GLU B 1 92 ? 1.63 32.5 18.297 1 98.31 92 GLU B C 1
ATOM 3038 O O . GLU B 1 92 ? 2.441 32.188 19.172 1 98.31 92 GLU B O 1
ATOM 3043 N N . ALA B 1 93 ? 1.047 31.609 17.531 1 98.38 93 ALA B N 1
ATOM 3044 C CA . ALA B 1 93 ? 1.385 30.203 17.609 1 98.38 93 ALA B CA 1
ATOM 3045 C C . ALA B 1 93 ? 2.859 29.969 17.297 1 98.38 93 ALA B C 1
ATOM 3047 O O . ALA B 1 93 ? 3.521 29.156 17.953 1 98.38 93 ALA B O 1
ATOM 3048 N N . ALA B 1 94 ? 3.371 30.656 16.312 1 98.31 94 ALA B N 1
ATOM 3049 C CA . ALA B 1 94 ? 4.766 30.5 15.914 1 98.31 94 ALA B CA 1
ATOM 3050 C C . ALA B 1 94 ? 5.711 30.953 17.031 1 98.31 94 ALA B C 1
ATOM 3052 O O . ALA B 1 94 ? 6.824 30.438 17.156 1 98.31 94 ALA B O 1
ATOM 3053 N N . ARG B 1 95 ? 5.266 31.906 17.812 1 98.12 95 ARG B N 1
ATOM 3054 C CA . ARG B 1 95 ? 6.059 32.344 18.953 1 98.12 95 ARG B CA 1
ATOM 3055 C C . ARG B 1 95 ? 6.035 31.312 20.078 1 98.12 95 ARG B C 1
ATOM 3057 O O . ARG B 1 95 ? 7.055 31.062 20.719 1 98.12 95 ARG B O 1
ATOM 3064 N N . LYS B 1 96 ? 4.973 30.719 20.219 1 98.19 96 LYS B N 1
ATOM 3065 C CA . LYS B 1 96 ? 4.781 29.734 21.281 1 98.19 96 LYS B CA 1
ATOM 3066 C C . LYS B 1 96 ? 5.438 28.406 20.938 1 98.19 96 LYS B C 1
ATOM 3068 O O . LYS B 1 96 ? 5.957 27.719 21.812 1 98.19 96 LYS B O 1
ATOM 3073 N N . TYR B 1 97 ? 5.371 28.016 19.719 1 98.44 97 TYR B N 1
ATOM 3074 C CA . TYR B 1 97 ? 5.891 26.734 19.234 1 98.44 97 TYR B CA 1
ATOM 3075 C C . TYR B 1 97 ? 6.984 26.953 18.188 1 98.44 97 TYR B C 1
ATOM 3077 O O . TYR B 1 97 ? 6.707 27.031 16.984 1 98.44 97 TYR B O 1
ATOM 3085 N N . PRO B 1 98 ? 8.227 26.828 18.578 1 97.38 98 PRO B N 1
ATOM 3086 C CA . PRO B 1 98 ? 9.352 27.141 17.703 1 97.38 98 PRO B CA 1
ATOM 3087 C C . PRO B 1 98 ? 9.445 26.188 16.516 1 97.38 98 PRO B C 1
ATOM 3089 O O . PRO B 1 98 ? 10.148 26.469 15.539 1 97.38 98 PRO B O 1
ATOM 3092 N N . VAL B 1 99 ? 8.766 25.078 16.594 1 98.31 99 VAL B N 1
ATOM 3093 C CA . VAL B 1 99 ? 8.789 24.125 15.492 1 98.31 99 VAL B CA 1
ATOM 3094 C C . VAL B 1 99 ? 8.117 24.734 14.266 1 98.31 99 VAL B C 1
ATOM 3096 O O . VAL B 1 99 ? 8.414 24.344 13.133 1 98.31 99 VAL B O 1
ATOM 3099 N N . LEU B 1 100 ? 7.246 25.656 14.422 1 98.44 100 LEU B N 1
ATOM 3100 C CA . LEU B 1 100 ? 6.402 26.219 13.367 1 98.44 100 LEU B CA 1
ATOM 3101 C C . LEU B 1 100 ? 7.16 27.25 12.555 1 98.44 100 LEU B C 1
ATOM 3103 O O . LEU B 1 100 ? 7.785 28.156 13.117 1 98.44 100 LEU B O 1
ATOM 3107 N N . HIS B 1 101 ? 7.164 27.094 11.305 1 98.19 101 HIS B N 1
ATOM 3108 C CA . HIS B 1 101 ? 7.672 28.078 10.367 1 98.19 101 HIS B CA 1
ATOM 3109 C C . HIS B 1 101 ? 6.57 28.578 9.438 1 98.19 101 HIS B C 1
ATOM 3111 O O . HIS B 1 101 ? 6.008 27.797 8.664 1 98.19 101 HIS B O 1
ATOM 3117 N N . LEU B 1 102 ? 6.297 29.859 9.469 1 97.94 102 LEU B N 1
ATOM 3118 C CA . LEU B 1 102 ? 5.242 30.453 8.648 1 97.94 102 LEU B CA 1
ATOM 3119 C C . LEU B 1 102 ? 5.805 30.969 7.324 1 97.94 102 LEU B C 1
ATOM 3121 O O . LEU B 1 102 ? 6.836 31.641 7.297 1 97.94 102 LEU B O 1
ATOM 3125 N N . ASP B 1 103 ? 5.148 30.547 6.25 1 97.12 103 ASP B N 1
ATOM 3126 C CA . ASP B 1 103 ? 5.504 30.984 4.906 1 97.12 103 ASP B CA 1
ATOM 3127 C C . ASP B 1 103 ? 4.332 31.688 4.23 1 97.12 103 ASP B C 1
ATOM 3129 O O . ASP B 1 103 ? 3.395 31.047 3.766 1 97.12 103 ASP B O 1
ATOM 3133 N N . LYS B 1 104 ? 4.395 33 4.133 1 95.12 104 LYS B N 1
ATOM 3134 C CA . LYS B 1 104 ? 3.365 33.781 3.449 1 95.12 104 LYS B CA 1
ATOM 3135 C C . LYS B 1 104 ? 3.492 33.656 1.936 1 95.12 104 LYS B C 1
ATOM 3137 O O . LYS B 1 104 ? 4.555 33.906 1.37 1 95.12 104 LYS B O 1
ATOM 3142 N N . VAL B 1 105 ? 2.367 33.188 1.332 1 91.62 105 VAL B N 1
ATOM 3143 C CA . VAL B 1 105 ? 2.424 32.938 -0.105 1 91.62 105 VAL B CA 1
ATOM 3144 C C . VAL B 1 105 ? 1.422 33.844 -0.824 1 91.62 105 VAL B C 1
ATOM 3146 O O . VAL B 1 105 ? 0.323 34.094 -0.32 1 91.62 105 VAL B O 1
ATOM 3149 N N . GLU B 1 106 ? 1.854 34.344 -1.999 1 81.88 106 GLU B N 1
ATOM 3150 C CA . GLU B 1 106 ? 0.977 35.219 -2.775 1 81.88 106 GLU B CA 1
ATOM 3151 C C . GLU B 1 106 ? 0.437 34.5 -4.008 1 81.88 106 GLU B C 1
ATOM 3153 O O . GLU B 1 106 ? -0.774 34.469 -4.238 1 81.88 106 GLU B O 1
ATOM 3158 N N . THR B 1 107 ? 1.338 33.875 -4.754 1 78.38 107 THR B N 1
ATOM 3159 C CA . THR B 1 107 ? 0.89 33.344 -6.039 1 78.38 107 THR B CA 1
ATOM 3160 C C . THR B 1 107 ? 1.11 31.828 -6.113 1 78.38 107 THR B C 1
ATOM 3162 O O . THR B 1 107 ? 0.291 31.109 -6.684 1 78.38 107 THR B O 1
ATOM 3165 N N . ARG B 1 108 ? 2.188 31.422 -5.57 1 84.44 108 ARG B N 1
ATOM 3166 C CA . ARG B 1 108 ? 2.508 30 -5.711 1 84.44 108 ARG B CA 1
ATOM 3167 C C . ARG B 1 108 ? 3.205 29.469 -4.461 1 84.44 108 ARG B C 1
ATOM 3169 O O . ARG B 1 108 ? 3.928 30.219 -3.787 1 84.44 108 ARG B O 1
ATOM 3176 N N . ILE B 1 109 ? 2.887 28.344 -4.199 1 88.62 109 ILE B N 1
ATOM 3177 C CA . ILE B 1 109 ? 3.561 27.641 -3.115 1 88.62 109 ILE B CA 1
ATOM 3178 C C . ILE B 1 109 ? 4.793 26.922 -3.656 1 88.62 109 ILE B C 1
ATOM 3180 O O . ILE B 1 109 ? 4.711 26.203 -4.66 1 88.62 109 ILE B O 1
ATOM 3184 N N . ASN B 1 110 ? 5.887 27.125 -3.037 1 91.88 110 ASN B N 1
ATOM 3185 C CA . ASN B 1 110 ? 7.125 26.406 -3.311 1 91.88 110 ASN B CA 1
ATOM 3186 C C . ASN B 1 110 ? 7.742 25.844 -2.033 1 91.88 110 ASN B C 1
ATOM 3188 O O . ASN B 1 110 ? 8.703 26.406 -1.503 1 91.88 110 ASN B O 1
ATOM 3192 N N . SER B 1 111 ? 7.219 24.766 -1.642 1 94.62 111 SER B N 1
ATOM 3193 C CA . SER B 1 111 ? 7.641 24.141 -0.391 1 94.62 111 SER B CA 1
ATOM 3194 C C . SER B 1 111 ? 9.117 23.766 -0.437 1 94.62 111 SER B C 1
ATOM 3196 O O . SER B 1 111 ? 9.828 23.891 0.562 1 94.62 111 SER B O 1
ATOM 3198 N N . THR B 1 112 ? 9.602 23.297 -1.58 1 95.31 112 THR B N 1
ATOM 3199 C CA . THR B 1 112 ? 10.977 22.844 -1.725 1 95.31 112 THR B CA 1
ATOM 3200 C C . THR B 1 112 ? 11.953 23.984 -1.45 1 95.31 112 THR B C 1
ATOM 3202 O O . THR B 1 112 ? 12.969 23.797 -0.781 1 95.31 112 THR B O 1
ATOM 3205 N N . GLN B 1 113 ? 11.609 25.141 -1.95 1 94.62 113 GLN B N 1
ATOM 3206 C CA . GLN B 1 113 ? 12.469 26.297 -1.711 1 94.62 113 GLN B CA 1
ATOM 3207 C C . GLN B 1 113 ? 12.531 26.641 -0.225 1 94.62 113 GLN B C 1
ATOM 3209 O O . GLN B 1 113 ? 13.602 26.953 0.304 1 94.62 113 GLN B O 1
ATOM 3214 N N . VAL B 1 114 ? 11.406 26.641 0.391 1 96.69 114 VAL B N 1
ATOM 3215 C CA . VAL B 1 114 ? 11.352 26.938 1.819 1 96.69 114 VAL B CA 1
ATOM 3216 C C . VAL B 1 114 ? 12.172 25.906 2.59 1 96.69 114 VAL B C 1
ATOM 3218 O O . VAL B 1 114 ? 12.938 26.266 3.49 1 96.69 114 VAL B O 1
ATOM 3221 N N . MET B 1 115 ? 12.078 24.625 2.229 1 97.44 115 MET B N 1
ATOM 3222 C CA . MET B 1 115 ? 12.844 23.562 2.871 1 97.44 115 MET B CA 1
ATOM 3223 C C . MET B 1 115 ? 14.344 23.781 2.699 1 97.44 115 MET B C 1
ATOM 3225 O O . MET B 1 115 ? 15.109 23.641 3.648 1 97.44 115 MET B O 1
ATOM 3229 N N . LEU B 1 116 ? 14.75 24.188 1.525 1 95.81 116 LEU B N 1
ATOM 3230 C CA . LEU B 1 116 ? 16.156 24.438 1.244 1 95.81 116 LEU B CA 1
ATOM 3231 C C . LEU B 1 116 ? 16.703 25.547 2.139 1 95.81 116 LEU B C 1
ATOM 3233 O O . LEU B 1 116 ? 17.797 25.422 2.682 1 95.81 116 LEU B O 1
ATOM 3237 N N . GLU B 1 117 ? 15.898 26.562 2.309 1 94.81 117 GLU B N 1
ATOM 3238 C CA . GLU B 1 117 ? 16.312 27.672 3.162 1 94.81 117 GLU B CA 1
ATOM 3239 C C . GLU B 1 117 ? 16.469 27.219 4.613 1 94.81 117 GLU B C 1
ATOM 3241 O O . GLU B 1 117 ? 17.422 27.609 5.289 1 94.81 117 GLU B O 1
ATOM 3246 N N . GLN B 1 118 ? 15.562 26.391 5.008 1 94.56 118 GLN B N 1
ATOM 3247 C CA . GLN B 1 118 ? 15.609 25.891 6.383 1 94.56 118 GLN B CA 1
ATOM 3248 C C . GLN B 1 118 ? 16.812 24.969 6.594 1 94.56 118 GLN B C 1
ATOM 3250 O O . GLN B 1 118 ? 17.453 25 7.648 1 94.56 118 GLN B O 1
ATOM 3255 N N . ILE B 1 119 ? 17.109 24.094 5.652 1 93.25 119 ILE B N 1
ATOM 3256 C CA . ILE B 1 119 ? 18.234 23.172 5.734 1 93.25 119 ILE B CA 1
ATOM 3257 C C . ILE B 1 119 ? 19.531 23.969 5.836 1 93.25 119 ILE B C 1
ATOM 3259 O O . ILE B 1 119 ? 20.391 23.672 6.688 1 93.25 119 ILE B O 1
ATOM 3263 N N . GLY B 1 120 ? 19.75 24.953 5.023 1 86.75 120 GLY B N 1
ATOM 3264 C CA . GLY B 1 120 ? 20.938 25.781 5.043 1 86.75 120 GLY B CA 1
ATOM 3265 C C . GLY B 1 120 ? 21.203 26.422 6.391 1 86.75 120 GLY B C 1
ATOM 3266 O O . GLY B 1 120 ? 22.344 26.562 6.812 1 86.75 120 GLY B O 1
ATOM 3267 N N . ARG B 1 121 ? 20.172 26.641 7.082 1 85.25 121 ARG B N 1
ATOM 3268 C CA . ARG B 1 121 ? 20.266 27.359 8.344 1 85.25 121 ARG B CA 1
ATOM 3269 C C . ARG B 1 121 ? 20.5 26.406 9.508 1 85.25 121 ARG B C 1
ATOM 3271 O O . ARG B 1 121 ? 21.141 26.766 10.5 1 85.25 121 ARG B O 1
ATOM 3278 N N . ARG B 1 122 ? 20.094 25.156 9.32 1 84.12 122 ARG B N 1
ATOM 3279 C CA . ARG B 1 122 ? 19.969 24.344 10.539 1 84.12 122 ARG B CA 1
ATOM 3280 C C . ARG B 1 122 ? 20.781 23.062 10.414 1 84.12 122 ARG B C 1
ATOM 3282 O O . ARG B 1 122 ? 21.422 22.641 11.375 1 84.12 122 ARG B O 1
ATOM 3289 N N . THR B 1 123 ? 20.641 22.406 9.297 1 86.69 123 THR B N 1
ATOM 3290 C CA . THR B 1 123 ? 21.25 21.094 9.094 1 86.69 123 THR B CA 1
ATOM 3291 C C . THR B 1 123 ? 21.938 21.016 7.73 1 86.69 123 THR B C 1
ATOM 3293 O O . THR B 1 123 ? 21.578 20.172 6.902 1 86.69 123 THR B O 1
ATOM 3296 N N . PRO B 1 124 ? 22.984 21.75 7.555 1 83.56 124 PRO B N 1
ATOM 3297 C CA . PRO B 1 124 ? 23.609 21.812 6.234 1 83.56 124 PRO B CA 1
ATOM 3298 C C . PRO B 1 124 ? 24.25 20.5 5.824 1 83.56 124 PRO B C 1
ATOM 3300 O O . PRO B 1 124 ? 24.5 20.266 4.637 1 83.56 124 PRO B O 1
ATOM 3303 N N . ASP B 1 125 ? 24.375 19.641 6.75 1 85.25 125 ASP B N 1
ATOM 3304 C CA . ASP B 1 125 ? 25.047 18.375 6.449 1 85.25 125 ASP B CA 1
ATOM 3305 C C . ASP B 1 125 ? 24.047 17.234 6.285 1 85.25 125 ASP B C 1
ATOM 3307 O O . ASP B 1 125 ? 24.422 16.078 6.176 1 85.25 125 ASP B O 1
ATOM 3311 N N . ALA B 1 126 ? 22.781 17.641 6.297 1 87.94 126 ALA B N 1
ATOM 3312 C CA . ALA B 1 126 ? 21.781 16.578 6.148 1 87.94 126 ALA B CA 1
ATOM 3313 C C . ALA B 1 126 ? 21.922 15.875 4.805 1 87.94 126 ALA B C 1
ATOM 3315 O O . ALA B 1 126 ? 22.172 16.516 3.783 1 87.94 126 ALA B O 1
ATOM 3316 N N . ASP B 1 127 ? 21.75 14.586 4.82 1 92 127 ASP B N 1
ATOM 3317 C CA . ASP B 1 127 ? 21.766 13.797 3.592 1 92 127 ASP B CA 1
ATOM 3318 C C . ASP B 1 127 ? 20.344 13.344 3.219 1 92 127 ASP B C 1
ATOM 3320 O O . ASP B 1 127 ? 19.922 13.492 2.068 1 92 127 ASP B O 1
ATOM 3324 N N . VAL B 1 128 ? 19.656 12.883 4.219 1 97.12 128 VAL B N 1
ATOM 3325 C CA . VAL B 1 128 ? 18.281 12.453 4.027 1 97.12 128 VAL B CA 1
ATOM 3326 C C . VAL B 1 128 ? 17.328 13.547 4.523 1 97.12 128 VAL B C 1
ATOM 3328 O O . VAL B 1 128 ? 17.484 14.055 5.641 1 97.12 128 VAL B O 1
ATOM 3331 N N . VAL B 1 129 ? 16.438 13.992 3.662 1 98 129 VAL B N 1
ATOM 3332 C CA . VAL B 1 129 ? 15.383 14.953 3.982 1 98 129 VAL B CA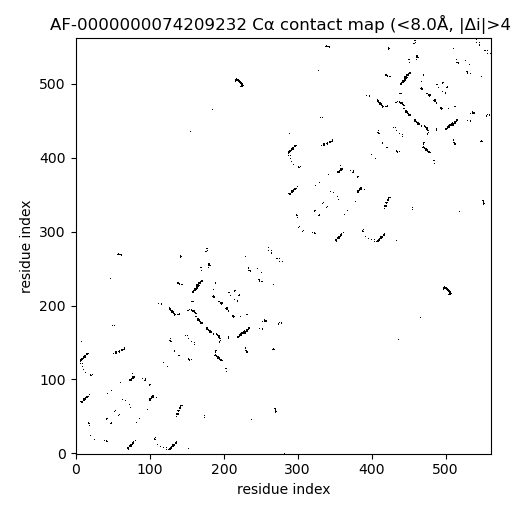 1
ATOM 3333 C C . VAL B 1 129 ? 14.016 14.336 3.697 1 98 129 VAL B C 1
ATOM 3335 O O . VAL B 1 129 ? 13.781 13.797 2.613 1 98 129 VAL B O 1
ATOM 3338 N N . VAL B 1 130 ? 13.172 14.344 4.676 1 98.69 130 VAL B N 1
ATOM 3339 C CA . VAL B 1 130 ? 11.836 13.789 4.531 1 98.69 130 VAL B CA 1
ATOM 3340 C C . VAL B 1 130 ? 10.797 14.891 4.73 1 98.69 130 VAL B C 1
ATOM 3342 O O . VAL B 1 130 ? 10.891 15.68 5.668 1 98.69 130 VAL B O 1
ATOM 3345 N N . TRP B 1 131 ? 9.875 14.992 3.869 1 98.5 131 TRP B N 1
ATOM 3346 C CA . TRP B 1 131 ? 8.742 15.867 4.145 1 98.5 131 TRP B CA 1
ATOM 3347 C C . TRP B 1 131 ? 7.43 15.086 4.082 1 98.5 131 TRP B C 1
ATOM 3349 O O . TRP B 1 131 ? 7.367 14.016 3.48 1 98.5 131 TRP B O 1
ATOM 3359 N N . PHE B 1 132 ? 6.469 15.508 4.793 1 98.75 132 PHE B N 1
ATOM 3360 C CA . PHE B 1 132 ? 5.145 14.898 4.809 1 98.75 132 PHE B CA 1
ATOM 3361 C C . PHE B 1 132 ? 4.059 15.969 4.848 1 98.75 132 PHE B C 1
ATOM 3363 O O . PHE B 1 132 ? 4.309 17.094 5.27 1 98.75 132 PHE B O 1
ATOM 3370 N N . ARG B 1 133 ? 2.893 15.578 4.371 1 97.5 133 ARG B N 1
ATOM 3371 C CA . ARG B 1 133 ? 1.785 16.531 4.316 1 97.5 133 ARG B CA 1
ATOM 3372 C C . ARG B 1 133 ? 0.75 16.234 5.395 1 97.5 133 ARG B C 1
ATOM 3374 O O . ARG B 1 133 ? 0.512 15.062 5.727 1 97.5 133 ARG B O 1
ATOM 3381 N N . VAL B 1 134 ? 0.207 17.203 5.938 1 96.19 134 VAL B N 1
ATOM 3382 C CA . VAL B 1 134 ? -0.926 17.078 6.852 1 96.19 134 VAL B CA 1
ATOM 3383 C C . VAL B 1 134 ? -1.807 18.328 6.746 1 96.19 134 VAL B C 1
ATOM 3385 O O . VAL B 1 134 ? -1.303 19.453 6.738 1 96.19 134 VAL B O 1
ATOM 3388 N N . ASP B 1 135 ? -3.119 18.172 6.613 1 94.81 135 ASP B N 1
ATOM 3389 C CA . ASP B 1 135 ? -4.055 19.281 6.5 1 94.81 135 ASP B CA 1
ATOM 3390 C C . ASP B 1 135 ? -4.227 19.984 7.84 1 94.81 135 ASP B C 1
ATOM 3392 O O . ASP B 1 135 ? -3.844 19.453 8.883 1 94.81 135 ASP B O 1
ATOM 3396 N N . ASP B 1 136 ? -4.801 21.188 7.781 1 95.31 136 ASP B N 1
ATOM 3397 C CA . ASP B 1 136 ? -4.902 22.047 8.953 1 95.31 136 ASP B CA 1
ATOM 3398 C C . ASP B 1 136 ? -6.035 21.609 9.867 1 95.31 136 ASP B C 1
ATOM 3400 O O . ASP B 1 136 ? -6.238 22.172 10.945 1 95.31 136 ASP B O 1
ATOM 3404 N N . ASP B 1 137 ? -6.801 20.547 9.453 1 94.75 137 ASP B N 1
ATOM 3405 C CA . ASP B 1 137 ? -7.863 20.047 10.32 1 94.75 137 ASP B CA 1
ATOM 3406 C C . ASP B 1 137 ? -7.648 18.578 10.664 1 94.75 137 ASP B C 1
ATOM 3408 O O . ASP B 1 137 ? -8.602 17.859 10.977 1 94.75 137 ASP B O 1
ATOM 3412 N N . ASP B 1 138 ? -6.363 18.094 10.57 1 96.31 138 ASP B N 1
ATOM 3413 C CA . ASP B 1 138 ? -5.98 16.734 10.992 1 96.31 138 ASP B CA 1
ATOM 3414 C C . ASP B 1 138 ? -4.848 16.781 12.008 1 96.31 138 ASP B C 1
ATOM 3416 O O . ASP B 1 138 ? -4.293 17.844 12.289 1 96.31 138 ASP B O 1
ATOM 3420 N N . LEU B 1 139 ? -4.586 15.625 12.656 1 95.62 139 LEU B N 1
ATOM 3421 C CA . LEU B 1 139 ? -3.48 15.508 13.602 1 95.62 139 LEU B CA 1
ATOM 3422 C C . LEU B 1 139 ? -2.717 14.211 13.391 1 95.62 139 LEU B C 1
ATOM 3424 O O . LEU B 1 139 ? -3.309 13.188 13.023 1 95.62 139 LEU B O 1
ATOM 3428 N N . LEU B 1 140 ? -1.453 14.258 13.648 1 98.75 140 LEU B N 1
ATOM 3429 C CA . LEU B 1 140 ? -0.587 13.078 13.641 1 98.75 140 LEU B CA 1
ATOM 3430 C C . LEU B 1 140 ? -0.256 12.641 15.062 1 98.75 140 LEU B C 1
ATOM 3432 O O . LEU B 1 140 ? -0.331 13.438 16 1 98.75 140 LEU B O 1
ATOM 3436 N N . SER B 1 141 ? 0.075 11.367 15.18 1 98.75 141 SER B N 1
ATOM 3437 C CA . SER B 1 141 ? 0.402 10.828 16.5 1 98.75 141 SER B CA 1
ATOM 3438 C C . SER B 1 141 ? 1.75 11.344 16.984 1 98.75 141 SER B C 1
ATOM 3440 O O . SER B 1 141 ? 2.609 11.711 16.188 1 98.75 141 SER B O 1
ATOM 3442 N N . ALA B 1 142 ? 1.947 11.312 18.266 1 98.62 142 ALA B N 1
ATOM 3443 C CA . ALA B 1 142 ? 3.154 11.844 18.906 1 98.62 142 ALA B CA 1
ATOM 3444 C C . ALA B 1 142 ? 4.383 11.031 18.5 1 98.62 142 ALA B C 1
ATOM 3446 O O . ALA B 1 142 ? 5.504 11.547 18.531 1 98.62 142 ALA B O 1
ATOM 3447 N N . ASP B 1 143 ? 4.176 9.797 18.172 1 98.5 143 ASP B N 1
ATOM 3448 C CA . ASP B 1 143 ? 5.301 8.938 17.812 1 98.5 143 ASP B CA 1
ATOM 3449 C C . ASP B 1 143 ? 5.434 8.828 16.297 1 98.5 143 ASP B C 1
ATOM 3451 O O . ASP B 1 143 ? 6.094 7.914 15.789 1 98.5 143 ASP B O 1
ATOM 3455 N N . PHE B 1 144 ? 4.727 9.68 15.57 1 98.88 144 PHE B N 1
ATOM 3456 C CA . PHE B 1 144 ? 4.699 9.625 14.117 1 98.88 144 PHE B CA 1
ATOM 3457 C C . PHE B 1 144 ? 6.113 9.641 13.547 1 98.88 144 PHE B C 1
ATOM 3459 O O . PHE B 1 144 ? 6.473 8.781 12.734 1 98.88 144 PHE B O 1
ATOM 3466 N N . LEU B 1 145 ? 6.965 10.609 13.938 1 98.88 145 LEU B N 1
ATOM 3467 C CA . LEU B 1 145 ? 8.305 10.719 13.383 1 98.88 145 LEU B CA 1
ATOM 3468 C C . LEU B 1 145 ? 9.188 9.57 13.867 1 98.88 145 LEU B C 1
ATOM 3470 O O . LEU B 1 145 ? 10.117 9.156 13.172 1 98.88 145 LEU B O 1
ATOM 3474 N N . ASP B 1 146 ? 8.953 9.039 15.109 1 98.62 146 ASP B N 1
ATOM 3475 C CA . ASP B 1 146 ? 9.656 7.836 15.539 1 98.62 146 ASP B CA 1
ATOM 3476 C C . ASP B 1 146 ? 9.422 6.684 14.57 1 98.62 146 ASP B C 1
ATOM 3478 O O . ASP B 1 146 ? 10.367 5.992 14.18 1 98.62 146 ASP B O 1
ATOM 3482 N N . ARG B 1 147 ? 8.227 6.543 14.188 1 98.5 147 ARG B N 1
ATOM 3483 C CA . ARG B 1 147 ? 7.875 5.484 13.242 1 98.5 147 ARG B CA 1
ATOM 3484 C C . ARG B 1 147 ? 8.453 5.766 11.859 1 98.5 147 ARG B C 1
ATOM 3486 O O . ARG B 1 147 ? 8.992 4.863 11.211 1 98.5 147 ARG B O 1
ATOM 3493 N N . LEU B 1 148 ? 8.297 7.02 11.438 1 98.81 148 LEU B N 1
ATOM 3494 C CA . LEU B 1 148 ? 8.781 7.414 10.117 1 98.81 148 LEU B CA 1
ATOM 3495 C C . LEU B 1 148 ? 10.297 7.273 10.039 1 98.81 148 LEU B C 1
ATOM 3497 O O . LEU B 1 148 ? 10.844 6.977 8.969 1 98.81 148 LEU B O 1
ATOM 3501 N N . SER B 1 149 ? 11.031 7.449 11.109 1 98.19 149 SER B N 1
ATOM 3502 C CA . SER B 1 149 ? 12.484 7.441 11.141 1 98.19 149 SER B CA 1
ATOM 3503 C C . SER B 1 149 ? 13.047 6.09 10.719 1 98.19 149 SER B C 1
ATOM 3505 O O . SER B 1 149 ? 14.156 6.004 10.195 1 98.19 149 SER B O 1
ATOM 3507 N N . VAL B 1 150 ? 12.273 5.074 10.891 1 96.94 150 VAL B N 1
ATOM 3508 C CA . VAL B 1 150 ? 12.688 3.73 10.5 1 96.94 150 VAL B CA 1
ATOM 3509 C C . VAL B 1 150 ? 12.891 3.678 8.984 1 96.94 150 VAL B C 1
ATOM 3511 O O . VAL B 1 150 ? 13.75 2.949 8.492 1 96.94 150 VAL B O 1
ATOM 3514 N N . TYR B 1 151 ? 12.148 4.512 8.297 1 97.88 151 TYR B N 1
ATOM 3515 C CA . TYR B 1 151 ? 12.164 4.473 6.836 1 97.88 151 TYR B CA 1
ATOM 3516 C C . TYR B 1 151 ? 12.914 5.668 6.266 1 97.88 151 TYR B C 1
ATOM 3518 O O . TYR B 1 151 ? 13.062 5.793 5.047 1 97.88 151 TYR B O 1
ATOM 3526 N N . ALA B 1 152 ? 13.328 6.586 7.09 1 97.56 152 ALA B N 1
ATOM 3527 C CA . ALA B 1 152 ? 14.062 7.773 6.664 1 97.56 152 ALA B CA 1
ATOM 3528 C C . ALA B 1 152 ? 15.555 7.48 6.531 1 97.56 152 ALA B C 1
ATOM 3530 O O . ALA B 1 152 ? 16.375 8.023 7.281 1 97.56 152 ALA B O 1
ATOM 3531 N N . THR B 1 153 ? 15.914 6.66 5.551 1 95.44 153 THR B N 1
ATOM 3532 C CA . THR B 1 153 ? 17.281 6.211 5.328 1 95.44 153 THR B CA 1
ATOM 3533 C C . THR B 1 153 ? 17.672 6.383 3.863 1 95.44 153 THR B C 1
ATOM 3535 O O . THR B 1 153 ? 16.812 6.496 2.992 1 95.44 153 THR B O 1
ATOM 3538 N N . PRO B 1 154 ? 18.953 6.438 3.574 1 93.56 154 PRO B N 1
ATOM 3539 C CA . PRO B 1 154 ? 19.406 6.562 2.182 1 93.56 154 PRO B CA 1
ATOM 3540 C C . PRO B 1 154 ? 18.859 5.449 1.289 1 93.56 154 PRO B C 1
ATOM 3542 O O . PRO B 1 154 ? 18.562 5.684 0.112 1 93.56 154 PRO B O 1
ATOM 3545 N N . LYS B 1 155 ? 18.609 4.32 1.845 1 91.88 155 LYS B N 1
ATOM 3546 C CA . LYS B 1 155 ? 18.141 3.174 1.076 1 91.88 155 LYS B CA 1
ATOM 3547 C C . LYS B 1 155 ? 16.688 3.359 0.656 1 91.88 155 LYS B C 1
ATOM 3549 O O . LYS B 1 155 ? 16.219 2.691 -0.265 1 91.88 155 LYS B O 1
ATOM 3554 N N . HIS B 1 156 ? 16.031 4.219 1.341 1 96 156 HIS B N 1
ATOM 3555 C CA . HIS B 1 156 ? 14.617 4.457 1.046 1 96 156 HIS B CA 1
ATOM 3556 C C . HIS B 1 156 ? 14.43 5.758 0.277 1 96 156 HIS B C 1
ATOM 3558 O O . HIS B 1 156 ? 13.297 6.191 0.047 1 96 156 HIS B O 1
ATOM 3564 N N . SER B 1 157 ? 15.562 6.387 -0.094 1 96 157 SER B N 1
ATOM 3565 C CA . SER B 1 157 ? 15.445 7.574 -0.934 1 96 157 SER B CA 1
ATOM 3566 C C . SER B 1 157 ? 14.641 7.281 -2.197 1 96 157 SER B C 1
ATOM 3568 O O . SER B 1 157 ? 14.852 6.254 -2.844 1 96 157 SER B O 1
ATOM 3570 N N . GLY B 1 158 ? 13.68 8.125 -2.479 1 97.5 158 GLY B N 1
ATOM 3571 C CA . GLY B 1 158 ? 12.844 7.934 -3.656 1 97.5 158 GLY B CA 1
ATOM 3572 C C . GLY B 1 158 ? 11.531 7.234 -3.354 1 97.5 158 GLY B C 1
ATOM 3573 O O . GLY B 1 158 ? 10.688 7.082 -4.234 1 97.5 158 GLY B O 1
ATOM 3574 N N . TYR B 1 159 ? 11.352 6.773 -2.096 1 98.56 159 TYR B N 1
ATOM 3575 C CA . TYR B 1 159 ? 10.109 6.145 -1.677 1 98.56 159 TYR B CA 1
ATOM 3576 C C . TYR B 1 159 ? 9.172 7.164 -1.036 1 98.56 159 TYR B C 1
ATOM 3578 O O . TYR B 1 159 ? 9.625 8.164 -0.471 1 98.56 159 TYR B O 1
ATOM 3586 N N . ALA B 1 160 ? 7.914 6.93 -1.188 1 98.81 160 ALA B N 1
ATOM 3587 C CA . ALA B 1 160 ? 6.945 7.527 -0.27 1 98.81 160 ALA B CA 1
ATOM 3588 C C . ALA B 1 160 ? 6.645 6.586 0.894 1 98.81 160 ALA B C 1
ATOM 3590 O O . ALA B 1 160 ? 6.938 5.391 0.827 1 98.81 160 ALA B O 1
ATOM 3591 N N . VAL B 1 161 ? 6.219 7.113 1.977 1 98.88 161 VAL B N 1
ATOM 3592 C CA . VAL B 1 161 ? 5.801 6.344 3.143 1 98.88 161 VAL B CA 1
ATOM 3593 C C . VAL B 1 161 ? 4.383 6.746 3.545 1 98.88 161 VAL B C 1
ATOM 3595 O O . VAL B 1 161 ? 4.074 7.938 3.646 1 98.88 161 VAL B O 1
ATOM 3598 N N . SER B 1 162 ? 3.521 5.777 3.699 1 98.81 162 SER B N 1
ATOM 3599 C CA . SER B 1 162 ? 2.139 6.008 4.098 1 98.81 162 SER B CA 1
ATOM 3600 C C . SER B 1 162 ? 1.733 5.098 5.25 1 98.81 162 SER B C 1
ATOM 3602 O O . SER B 1 162 ? 1.809 3.871 5.133 1 98.81 162 SER B O 1
ATOM 3604 N N . PHE B 1 163 ? 1.384 5.668 6.352 1 98.81 163 PHE B N 1
ATOM 3605 C CA . PHE B 1 163 ? 0.811 4.922 7.465 1 98.81 163 PHE B CA 1
ATOM 3606 C C . PHE B 1 163 ? -0.706 4.84 7.34 1 98.81 163 PHE B C 1
ATOM 3608 O O . PHE B 1 163 ? -1.396 5.859 7.406 1 98.81 163 PHE B O 1
ATOM 3615 N N . GLY B 1 164 ? -1.219 3.625 7.266 1 98.25 164 GLY B N 1
ATOM 3616 C CA . GLY B 1 164 ? -2.594 3.457 6.82 1 98.25 164 GLY B CA 1
ATOM 3617 C C . GLY B 1 164 ? -3.59 3.412 7.965 1 98.25 164 GLY B C 1
ATOM 3618 O O . GLY B 1 164 ? -4.789 3.604 7.758 1 98.25 164 GLY B O 1
ATOM 3619 N N . MET B 1 165 ? -3.141 3.217 9.164 1 97.75 165 MET B N 1
ATOM 3620 C CA . MET B 1 165 ? -4.051 3.066 10.297 1 97.75 165 MET B CA 1
ATOM 3621 C C . MET B 1 165 ? -4.227 4.391 11.039 1 97.75 165 MET B C 1
ATOM 3623 O O . MET B 1 165 ? -3.242 5.055 11.359 1 97.75 165 MET B O 1
ATOM 3627 N N . GLY B 1 166 ? -5.469 4.824 11.227 1 97.25 166 GLY B N 1
ATOM 3628 C CA . GLY B 1 166 ? -5.77 6.059 11.938 1 97.25 166 GLY B CA 1
ATOM 3629 C C . GLY B 1 166 ? -7.098 6.016 12.664 1 97.25 166 GLY B C 1
ATOM 3630 O O . GLY B 1 166 ? -7.656 4.938 12.898 1 97.25 166 GLY B O 1
ATOM 3631 N N . LEU B 1 167 ? -7.523 7.164 13.203 1 96.19 167 LEU B N 1
ATOM 3632 C CA . LEU B 1 167 ? -8.828 7.391 13.812 1 96.19 167 LEU B CA 1
ATOM 3633 C C . LEU B 1 167 ? -9.633 8.398 13.008 1 96.19 167 LEU B C 1
ATOM 3635 O O . LEU B 1 167 ? -9.094 9.414 12.547 1 96.19 167 LEU B O 1
ATOM 3639 N N . ALA B 1 168 ? -10.852 8.039 12.766 1 95 168 ALA B N 1
ATOM 3640 C CA . ALA B 1 168 ? -11.812 9.062 12.359 1 95 168 ALA B CA 1
ATOM 3641 C C . ALA B 1 168 ? -12.438 9.734 13.578 1 95 168 ALA B C 1
ATOM 3643 O O . ALA B 1 168 ? -12.938 9.055 14.484 1 95 168 ALA B O 1
ATOM 3644 N N . GLY B 1 169 ? -12.391 11.031 13.617 1 94.88 169 GLY B N 1
ATOM 3645 C CA . GLY B 1 169 ? -12.93 11.758 14.75 1 94.88 169 GLY B CA 1
ATOM 3646 C C . GLY B 1 169 ? -13.953 12.805 14.359 1 94.88 169 GLY B C 1
ATOM 3647 O O . GLY B 1 169 ? -13.711 13.594 13.438 1 94.88 169 GLY B O 1
ATOM 3648 N N . LEU B 1 170 ? -15.062 12.773 15.039 1 93.75 170 LEU B N 1
ATOM 3649 C CA . LEU B 1 170 ? -16.078 13.797 14.836 1 93.75 170 LEU B CA 1
ATOM 3650 C C . LEU B 1 170 ? -15.82 15.008 15.727 1 93.75 170 LEU B C 1
ATOM 3652 O O . LEU B 1 170 ? -15.844 14.898 16.953 1 93.75 170 LEU B O 1
ATOM 3656 N N . TYR B 1 171 ? -15.562 16.109 15.062 1 94.25 171 TYR B N 1
ATOM 3657 C CA . TYR B 1 171 ? -15.289 17.359 15.766 1 94.25 171 TYR B CA 1
ATOM 3658 C C . TYR B 1 171 ? -16.531 18.266 15.773 1 94.25 171 TYR B C 1
ATOM 3660 O O . TYR B 1 171 ? -16.984 18.703 14.719 1 94.25 171 TYR B O 1
ATOM 3668 N N . VAL B 1 172 ? -17.078 18.484 16.984 1 91.25 172 VAL B N 1
ATOM 3669 C CA . VAL B 1 172 ? -18.281 19.281 17.172 1 91.25 172 VAL B CA 1
ATOM 3670 C C . VAL B 1 172 ? -18.078 20.266 18.328 1 91.25 172 VAL B C 1
ATOM 3672 O O . VAL B 1 172 ? -17.688 19.875 19.422 1 91.25 172 VAL B O 1
ATOM 3675 N N . ASP B 1 173 ? -18.297 21.453 18.016 1 89.25 173 ASP B N 1
ATOM 3676 C CA . ASP B 1 173 ? -18.297 22.531 19 1 89.25 173 ASP B CA 1
ATOM 3677 C C . ASP B 1 173 ? -17.016 22.5 19.828 1 89.25 173 ASP B C 1
ATOM 3679 O O . ASP B 1 173 ? -17.062 22.516 21.062 1 89.25 173 ASP B O 1
ATOM 3683 N N . GLY B 1 174 ? -15.945 22.297 19.234 1 90.25 174 GLY B N 1
ATOM 3684 C CA . GLY B 1 174 ? -14.648 22.469 19.875 1 90.25 174 GLY B CA 1
ATOM 3685 C C . GLY B 1 174 ? -14.117 21.188 20.5 1 90.25 174 GLY B C 1
ATOM 3686 O O . GLY B 1 174 ? -13.078 21.203 21.156 1 90.25 174 GLY B O 1
ATOM 3687 N N . GLN B 1 175 ? -14.852 20.094 20.281 1 91.81 175 GLN B N 1
ATOM 3688 C CA . GLN B 1 175 ? -14.43 18.844 20.906 1 91.81 175 GLN B CA 1
ATOM 3689 C C . GLN B 1 175 ? -14.633 17.672 19.953 1 91.81 175 GLN B C 1
ATOM 3691 O O . GLN B 1 175 ? -15.516 17.703 19.094 1 91.81 175 GLN B O 1
ATOM 3696 N N . TYR B 1 176 ? -13.734 16.672 20.125 1 93.94 176 TYR B N 1
ATOM 3697 C CA . TYR B 1 176 ? -14.016 15.391 19.469 1 93.94 176 TYR B CA 1
ATOM 3698 C C . TYR B 1 176 ? -15.031 14.586 20.266 1 93.94 176 TYR B C 1
ATOM 3700 O O . TYR B 1 176 ? -14.828 14.328 21.453 1 93.94 176 TYR B O 1
ATOM 3708 N N . THR B 1 177 ? -16.109 14.117 19.625 1 91.88 177 THR B N 1
ATOM 3709 C CA . THR B 1 177 ? -17.219 13.523 20.359 1 91.88 177 THR B CA 1
ATOM 3710 C C . THR B 1 177 ? -17.328 12.031 20.047 1 91.88 177 THR B C 1
ATOM 3712 O O . THR B 1 177 ? -18 11.289 20.781 1 91.88 177 THR B O 1
ATOM 3715 N N . GLU B 1 178 ? -16.75 11.641 19.047 1 91.38 178 GLU B N 1
ATOM 3716 C CA . GLU B 1 178 ? -16.766 10.242 18.625 1 91.38 178 GLU B CA 1
ATOM 3717 C C . GLU B 1 178 ? -15.5 9.883 17.859 1 91.38 178 GLU B C 1
ATOM 3719 O O . GLU B 1 178 ? -14.945 10.719 17.141 1 91.38 178 GLU B O 1
ATOM 3724 N N . PHE B 1 179 ? -15.117 8.633 18.031 1 93.5 179 PHE B N 1
ATOM 3725 C CA . PHE B 1 179 ? -13.984 8.117 17.281 1 93.5 179 PHE B CA 1
ATOM 3726 C C . PHE B 1 179 ? -14.32 6.766 16.656 1 93.5 179 PHE B C 1
ATOM 3728 O O . PHE B 1 179 ? -15.055 5.965 17.25 1 93.5 179 PHE B O 1
ATOM 3735 N N . ARG B 1 180 ? -13.844 6.582 15.523 1 93.88 180 ARG B N 1
ATOM 3736 C CA . ARG B 1 180 ? -13.914 5.312 14.805 1 93.88 180 ARG B CA 1
ATOM 3737 C C . ARG B 1 180 ? -12.555 4.906 14.258 1 93.88 180 ARG B C 1
ATOM 3739 O O . ARG B 1 180 ? -11.633 5.73 14.195 1 93.88 180 ARG B O 1
ATOM 3746 N N . LYS B 1 181 ? -12.43 3.645 13.977 1 93.56 181 LYS B N 1
ATOM 3747 C CA . LYS B 1 181 ? -11.188 3.145 13.391 1 93.56 181 LYS B CA 1
ATOM 3748 C C . LYS B 1 181 ? -11.18 3.332 11.875 1 93.56 181 LYS B C 1
ATOM 3750 O O . LYS B 1 181 ? -12.188 3.115 11.211 1 93.56 181 LYS B O 1
ATOM 3755 N N . VAL B 1 182 ? -10.016 3.773 11.422 1 94.88 182 VAL B N 1
ATOM 3756 C CA . VAL B 1 182 ? -9.852 3.941 9.977 1 94.88 182 VAL B CA 1
ATOM 3757 C C . VAL B 1 182 ? -8.648 3.137 9.5 1 94.88 182 VAL B C 1
ATOM 3759 O O . VAL B 1 182 ? -7.578 3.188 10.109 1 94.88 182 VAL B O 1
ATOM 3762 N N . HIS B 1 183 ? -8.805 2.375 8.492 1 96.19 183 HIS B N 1
ATOM 3763 C CA . HIS B 1 183 ? -7.738 1.737 7.727 1 96.19 183 HIS B CA 1
ATOM 3764 C C . HIS B 1 183 ? -7.734 2.221 6.281 1 96.19 183 HIS B C 1
ATOM 3766 O O . HIS B 1 183 ? -8.375 1.615 5.418 1 96.19 183 HIS B O 1
ATOM 3772 N N . GLY B 1 184 ? -6.945 3.314 6.02 1 95.31 184 GLY B N 1
ATOM 3773 C CA . GLY B 1 184 ? -6.973 3.975 4.727 1 95.31 184 GLY B CA 1
ATOM 3774 C C . GLY B 1 184 ? -5.914 3.463 3.77 1 95.31 184 GLY B C 1
ATOM 3775 O O . GLY B 1 184 ? -4.805 3.121 4.188 1 95.31 184 GLY B O 1
ATOM 3776 N N . ARG B 1 185 ? -6.32 3.412 2.486 1 95.56 185 ARG B N 1
ATOM 3777 C CA . ARG B 1 185 ? -5.324 3.191 1.439 1 95.56 185 ARG B CA 1
ATOM 3778 C C . ARG B 1 185 ? -4.617 4.492 1.071 1 95.56 185 ARG B C 1
ATOM 3780 O O . ARG B 1 185 ? -5.195 5.352 0.404 1 95.56 185 ARG B O 1
ATOM 3787 N N . LEU B 1 186 ? -3.369 4.621 1.488 1 97.69 186 LEU B N 1
ATOM 3788 C CA . LEU B 1 186 ? -2.518 5.766 1.191 1 97.69 186 LEU B CA 1
ATOM 3789 C C . LEU B 1 186 ? -3.205 7.07 1.583 1 97.69 186 LEU B C 1
ATOM 3791 O O . LEU B 1 186 ? -3.381 7.961 0.748 1 97.69 186 LEU B O 1
ATOM 3795 N N . PRO B 1 187 ? -3.514 7.176 2.828 1 97.12 187 PRO B N 1
ATOM 3796 C CA . PRO B 1 187 ? -4.16 8.414 3.283 1 97.12 187 PRO B CA 1
ATOM 3797 C C . PRO B 1 187 ? -3.27 9.641 3.109 1 97.12 187 PRO B C 1
ATOM 3799 O O . PRO B 1 187 ? -2.047 9.516 3.023 1 97.12 187 PRO B O 1
ATOM 3802 N N . SER B 1 188 ? -3.961 10.773 3.029 1 96.19 188 SER B N 1
ATOM 3803 C CA . SER B 1 188 ? -3.219 12.023 2.891 1 96.19 188 SER B CA 1
ATOM 3804 C C . SER B 1 188 ? -2.539 12.414 4.199 1 96.19 188 SER B C 1
ATOM 3806 O O . SER B 1 188 ? -1.508 13.086 4.191 1 96.19 188 SER B O 1
ATOM 3808 N N . GLN B 1 189 ? -3.111 12 5.309 1 97.69 189 GLN B N 1
ATOM 3809 C CA . GLN B 1 189 ? -2.588 12.352 6.625 1 97.69 189 GLN B CA 1
ATOM 3810 C C . GLN B 1 189 ? -1.191 11.773 6.832 1 97.69 189 GLN B C 1
ATOM 3812 O O . GLN B 1 189 ? -1.04 10.578 7.078 1 97.69 189 GLN B O 1
ATOM 3817 N N . GLY B 1 190 ? -0.219 12.633 6.711 1 98.5 190 GLY B N 1
ATOM 3818 C CA . GLY B 1 190 ? 1.143 12.234 7.027 1 98.5 190 GLY B CA 1
ATOM 3819 C C . GLY B 1 190 ? 1.832 11.508 5.891 1 98.5 190 GLY B C 1
ATOM 3820 O O . GLY B 1 190 ? 2.869 10.875 6.09 1 98.5 190 GLY B O 1
ATOM 3821 N N . GLN B 1 191 ? 1.197 11.453 4.73 1 98.75 191 GLN B N 1
ATOM 3822 C CA . GLN B 1 191 ? 1.945 10.836 3.639 1 98.75 191 GLN B CA 1
ATOM 3823 C C . GLN B 1 191 ? 3.299 11.516 3.447 1 98.75 191 GLN B C 1
ATOM 3825 O O . GLN B 1 191 ? 3.373 12.742 3.324 1 98.75 191 GLN B O 1
ATOM 3830 N N . ALA B 1 192 ? 4.336 10.719 3.443 1 98.88 192 ALA B N 1
ATOM 3831 C CA . ALA B 1 192 ? 5.695 11.25 3.496 1 98.88 192 ALA B CA 1
ATOM 3832 C C . ALA B 1 192 ? 6.484 10.859 2.246 1 98.88 192 ALA B C 1
ATOM 3834 O O . ALA B 1 192 ? 6.117 9.922 1.54 1 98.88 192 ALA B O 1
ATOM 3835 N N . TYR B 1 193 ? 7.508 11.602 2.008 1 98.81 193 TYR B N 1
ATOM 3836 C CA . TYR B 1 193 ? 8.391 11.438 0.858 1 98.81 193 TYR B CA 1
ATOM 3837 C C . TYR B 1 193 ? 9.852 11.508 1.278 1 98.81 193 TYR B C 1
ATOM 3839 O O . TYR B 1 193 ? 10.297 12.523 1.816 1 98.81 193 TYR B O 1
ATOM 3847 N N . VAL B 1 194 ? 10.562 10.445 1.051 1 98.62 194 VAL B N 1
ATOM 3848 C CA . VAL B 1 194 ? 11.961 10.367 1.458 1 98.62 194 VAL B CA 1
ATOM 3849 C C . VAL B 1 194 ? 12.859 10.875 0.336 1 98.62 194 VAL B C 1
ATOM 3851 O O . VAL B 1 194 ? 12.93 10.273 -0.738 1 98.62 194 VAL B O 1
ATOM 3854 N N . GLY B 1 195 ? 13.508 11.992 0.62 1 97.88 195 GLY B N 1
ATOM 3855 C CA . GLY B 1 195 ? 14.367 12.617 -0.373 1 97.88 195 GLY B CA 1
ATOM 3856 C C . GLY B 1 195 ? 15.828 12.625 0.024 1 97.88 195 GLY B C 1
ATOM 3857 O O . GLY B 1 195 ? 16.203 12.047 1.05 1 97.88 195 GLY B O 1
ATOM 3858 N N . ARG B 1 196 ? 16.578 13.18 -0.88 1 96.31 196 ARG B N 1
ATOM 3859 C CA . ARG B 1 196 ? 18.016 13.352 -0.688 1 96.31 196 ARG B CA 1
ATOM 3860 C C . ARG B 1 196 ? 18.422 14.797 -0.966 1 96.31 196 ARG B C 1
ATOM 3862 O O . ARG B 1 196 ? 17.922 15.422 -1.898 1 96.31 196 ARG B O 1
ATOM 3869 N N . TYR B 1 197 ? 19.297 15.219 -0.125 1 95.56 197 TYR B N 1
ATOM 3870 C CA . TYR B 1 197 ? 19.891 16.531 -0.32 1 95.56 197 TYR B CA 1
ATOM 3871 C C . TYR B 1 197 ? 21.297 16.422 -0.901 1 95.56 197 TYR B C 1
ATOM 3873 O O . TYR B 1 197 ? 22.188 15.812 -0.294 1 95.56 197 TYR B O 1
ATOM 3881 N N . ASP B 1 198 ? 21.469 16.969 -2.105 1 91.88 198 ASP B N 1
ATOM 3882 C CA . ASP B 1 198 ? 22.797 17.094 -2.715 1 91.88 198 ASP B CA 1
ATOM 3883 C C . ASP B 1 198 ? 23.5 18.375 -2.25 1 91.88 198 ASP B C 1
ATOM 3885 O O . ASP B 1 198 ? 23.25 19.453 -2.785 1 91.88 198 ASP B O 1
ATOM 3889 N N . HIS B 1 199 ? 24.406 18.234 -1.421 1 88.38 199 HIS B N 1
ATOM 3890 C CA . HIS B 1 199 ? 25.078 19.359 -0.789 1 88.38 199 HIS B CA 1
ATOM 3891 C C . HIS B 1 199 ? 25.891 20.156 -1.803 1 88.38 199 HIS B C 1
ATOM 3893 O O . HIS B 1 199 ? 26.047 21.375 -1.673 1 88.38 199 HIS B O 1
ATOM 3899 N N . LEU B 1 200 ? 26.438 19.484 -2.703 1 88.19 200 LEU B N 1
ATOM 3900 C CA . LEU B 1 200 ? 27.297 20.125 -3.693 1 88.19 200 LEU B CA 1
ATOM 3901 C C . LEU B 1 200 ? 26.469 20.969 -4.656 1 88.19 200 LEU B C 1
ATOM 3903 O O . LEU B 1 200 ? 26.875 22.078 -5.027 1 88.19 200 LEU B O 1
ATOM 3907 N N . LYS B 1 201 ? 25.312 20.531 -4.949 1 91 201 LYS B N 1
ATOM 3908 C CA . LYS B 1 201 ? 24.484 21.219 -5.93 1 91 201 LYS B CA 1
ATOM 3909 C C . LYS B 1 201 ? 23.422 22.078 -5.242 1 91 201 LYS B C 1
ATOM 3911 O O . LYS B 1 201 ? 22.797 22.938 -5.879 1 91 201 LYS B O 1
ATOM 3916 N N . GLY B 1 202 ? 23.219 21.828 -3.982 1 90.12 202 GLY B N 1
ATOM 3917 C CA . GLY B 1 202 ? 22.156 22.531 -3.27 1 90.12 202 GLY B CA 1
ATOM 3918 C C . GLY B 1 202 ? 20.766 22.172 -3.758 1 90.12 202 GLY B C 1
ATOM 3919 O O . GLY B 1 202 ? 19.922 23.062 -3.941 1 90.12 202 GLY B O 1
ATOM 3920 N N . VAL B 1 203 ? 20.578 20.906 -4.047 1 93.38 203 VAL B N 1
ATOM 3921 C CA . VAL B 1 203 ? 19.312 20.469 -4.629 1 93.38 203 VAL B CA 1
ATOM 3922 C C . VAL B 1 203 ? 18.688 19.391 -3.756 1 93.38 203 VAL B C 1
ATOM 3924 O O . VAL B 1 203 ? 19.391 18.5 -3.254 1 93.38 203 VAL B O 1
ATOM 3927 N N . LEU B 1 204 ? 17.406 19.547 -3.59 1 95.19 204 LEU B N 1
ATOM 3928 C CA . LEU B 1 204 ? 16.594 18.516 -2.941 1 95.19 204 LEU B CA 1
ATOM 3929 C C . LEU B 1 204 ? 15.875 17.672 -3.975 1 95.19 204 LEU B C 1
ATOM 3931 O O . LEU B 1 204 ? 15.195 18.203 -4.855 1 95.19 204 LEU B O 1
ATOM 3935 N N . GLN B 1 205 ? 16.109 16.391 -3.834 1 95.69 205 GLN B N 1
ATOM 3936 C CA . GLN B 1 205 ? 15.43 15.453 -4.715 1 95.69 205 GLN B CA 1
ATOM 3937 C C . GLN B 1 205 ? 14.414 14.617 -3.938 1 95.69 205 GLN B C 1
ATOM 3939 O O . GLN B 1 205 ? 14.758 13.992 -2.932 1 95.69 205 GLN B O 1
ATOM 3944 N N . PHE B 1 206 ? 13.188 14.695 -4.379 1 97.5 206 PHE B N 1
ATOM 3945 C CA . PHE B 1 206 ? 12.117 13.898 -3.799 1 97.5 206 PHE B CA 1
ATOM 3946 C C . PHE B 1 206 ? 11.484 12.992 -4.852 1 97.5 206 PHE B C 1
ATOM 3948 O O . PHE B 1 206 ? 11.633 13.227 -6.051 1 97.5 206 PHE B O 1
ATOM 3955 N N . PRO B 1 207 ? 10.867 11.867 -4.387 1 97.5 207 PRO B N 1
ATOM 3956 C CA . PRO B 1 207 ? 10.039 11.164 -5.367 1 97.5 207 PRO B CA 1
ATOM 3957 C C . PRO B 1 207 ? 8.906 12.031 -5.914 1 97.5 207 PRO B C 1
ATOM 3959 O O . PRO B 1 207 ? 8.453 12.961 -5.238 1 97.5 207 PRO B O 1
ATOM 3962 N N . ARG B 1 208 ? 8.508 11.711 -7.109 1 95.06 208 ARG B N 1
ATOM 3963 C CA . ARG B 1 208 ? 7.367 12.414 -7.684 1 95.06 208 ARG B CA 1
ATOM 3964 C C . ARG B 1 208 ? 6.137 12.297 -6.789 1 95.06 208 ARG B C 1
ATOM 3966 O O . ARG B 1 208 ? 5.863 11.219 -6.246 1 95.06 208 ARG B O 1
ATOM 3973 N N . ALA B 1 209 ? 5.469 13.414 -6.672 1 93.75 209 ALA B N 1
ATOM 3974 C CA . ALA B 1 209 ? 4.238 13.43 -5.891 1 93.75 209 ALA B CA 1
ATOM 3975 C C . ALA B 1 209 ? 3.018 13.602 -6.793 1 93.75 209 ALA B C 1
ATOM 3977 O O . ALA B 1 209 ? 3.076 14.312 -7.797 1 93.75 209 ALA B O 1
ATOM 3978 N N . THR B 1 210 ? 1.938 12.898 -6.496 1 95.31 210 THR B N 1
ATOM 3979 C CA . THR B 1 210 ? 0.634 13 -7.141 1 95.31 210 THR B CA 1
ATOM 3980 C C . THR B 1 210 ? -0.489 12.852 -6.117 1 95.31 210 THR B C 1
ATOM 3982 O O . THR B 1 210 ? -0.262 12.984 -4.914 1 95.31 210 THR B O 1
ATOM 3985 N N . ALA B 1 211 ? -1.73 12.742 -6.656 1 94.44 211 ALA B N 1
ATOM 3986 C CA . ALA B 1 211 ? -2.811 12.477 -5.711 1 94.44 211 ALA B CA 1
ATOM 3987 C C . ALA B 1 211 ? -2.42 11.375 -4.727 1 94.44 211 ALA B C 1
ATOM 3989 O O . ALA B 1 211 ? -1.869 10.344 -5.121 1 94.44 211 ALA B O 1
ATOM 3990 N N . HIS B 1 212 ? -2.699 11.656 -3.457 1 95.19 212 HIS B N 1
ATOM 3991 C CA . HIS B 1 212 ? -2.193 10.766 -2.42 1 95.19 212 HIS B CA 1
ATOM 3992 C C . HIS B 1 212 ? -2.635 9.328 -2.664 1 95.19 212 HIS B C 1
ATOM 3994 O O . HIS B 1 212 ? -1.857 8.391 -2.459 1 95.19 212 HIS B O 1
ATOM 4000 N N . SER B 1 213 ? -3.859 9.141 -3.129 1 95.69 213 SER B N 1
ATOM 4001 C CA . SER B 1 213 ? -4.418 7.805 -3.301 1 95.69 213 SER B CA 1
ATOM 4002 C C . SER B 1 213 ? -3.803 7.098 -4.504 1 95.69 213 SER B C 1
ATOM 4004 O O . SER B 1 213 ? -4.047 5.906 -4.723 1 95.69 213 SER B O 1
ATOM 4006 N N . ARG B 1 214 ? -2.969 7.816 -5.281 1 97.06 214 ARG B N 1
ATOM 4007 C CA . ARG B 1 214 ? -2.357 7.242 -6.477 1 97.06 214 ARG B CA 1
ATOM 4008 C C . ARG B 1 214 ? -0.837 7.348 -6.422 1 97.06 214 ARG B C 1
ATOM 4010 O O . ARG B 1 214 ? -0.162 7.211 -7.441 1 97.06 214 ARG B O 1
ATOM 4017 N N . GLN B 1 215 ? -0.399 7.594 -5.312 1 98.44 215 GLN B N 1
ATOM 4018 C CA . GLN B 1 215 ? 1.038 7.797 -5.16 1 98.44 215 GLN B CA 1
ATOM 4019 C C . GLN B 1 215 ? 1.82 6.574 -5.633 1 98.44 215 GLN B C 1
ATOM 4021 O O . GLN B 1 215 ? 2.914 6.707 -6.188 1 98.44 215 GLN B O 1
ATOM 4026 N N . ASP B 1 216 ? 1.278 5.363 -5.488 1 98.56 216 ASP B N 1
ATOM 4027 C CA . ASP B 1 216 ? 1.948 4.117 -5.844 1 98.56 216 ASP B CA 1
ATOM 4028 C C . ASP B 1 216 ? 2.119 4 -7.359 1 98.56 216 ASP B C 1
ATOM 4030 O O . ASP B 1 216 ? 2.871 3.15 -7.84 1 98.56 216 ASP B O 1
ATOM 4034 N N . THR B 1 217 ? 1.52 4.859 -8.109 1 98.12 217 THR B N 1
ATOM 4035 C CA . THR B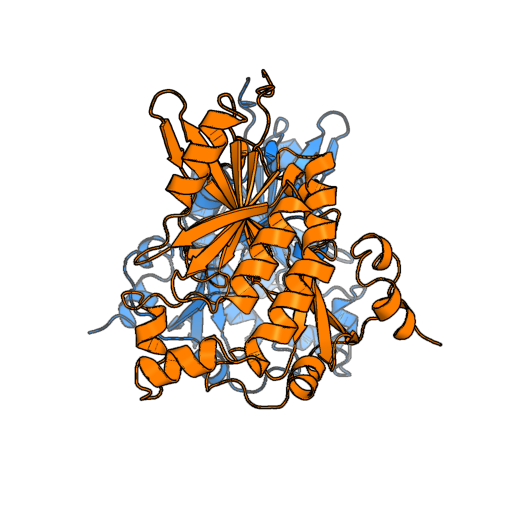 1 217 ? 1.611 4.789 -9.562 1 98.12 217 THR B CA 1
ATOM 4036 C C . THR B 1 217 ? 2.807 5.59 -10.07 1 98.12 217 THR B C 1
ATOM 4038 O O . THR B 1 217 ? 3.158 5.512 -11.25 1 98.12 217 THR B O 1
ATOM 4041 N N . VAL B 1 218 ? 3.486 6.355 -9.141 1 98.31 218 VAL B N 1
ATOM 4042 C CA . VAL B 1 218 ? 4.566 7.199 -9.641 1 98.31 218 VAL B CA 1
ATOM 4043 C C . VAL B 1 218 ? 5.844 6.934 -8.852 1 98.31 218 VAL B C 1
ATOM 4045 O O . VAL B 1 218 ? 6.938 7.305 -9.281 1 98.31 218 VAL B O 1
ATOM 4048 N N . SER B 1 219 ? 5.762 6.297 -7.75 1 98.38 219 SER B N 1
ATOM 4049 C CA . SER B 1 219 ? 6.91 5.891 -6.949 1 98.38 219 SER B CA 1
ATOM 4050 C C . SER B 1 219 ? 6.562 4.715 -6.043 1 98.38 219 SER B C 1
ATOM 4052 O O . SER B 1 219 ? 5.395 4.512 -5.703 1 98.38 219 SER B O 1
ATOM 4054 N N . PRO B 1 220 ? 7.594 3.855 -5.617 1 98.31 220 PRO B N 1
ATOM 4055 C CA . PRO B 1 220 ? 7.289 2.867 -4.582 1 98.31 220 PRO B CA 1
ATOM 4056 C C . PRO B 1 220 ? 6.859 3.51 -3.264 1 98.31 220 PRO B C 1
ATOM 4058 O O . PRO B 1 220 ? 7.375 4.566 -2.889 1 98.31 220 PRO B O 1
ATOM 4061 N N . VAL B 1 221 ? 5.891 2.906 -2.639 1 98.88 221 VAL B N 1
ATOM 4062 C CA . VAL B 1 221 ? 5.371 3.4 -1.368 1 98.88 221 VAL B CA 1
ATOM 4063 C C . VAL B 1 221 ? 5.562 2.34 -0.285 1 98.88 221 VAL B C 1
ATOM 4065 O O . VAL B 1 221 ? 5.188 1.181 -0.469 1 98.88 221 VAL B O 1
ATOM 4068 N N . ILE B 1 222 ? 6.246 2.711 0.79 1 98.81 222 ILE B N 1
ATOM 4069 C CA . ILE B 1 222 ? 6.18 1.877 1.984 1 98.81 222 ILE B CA 1
ATOM 4070 C C . ILE B 1 222 ? 4.84 2.088 2.688 1 98.81 222 ILE B C 1
ATOM 4072 O O . ILE B 1 222 ? 4.547 3.189 3.158 1 98.81 222 ILE B O 1
ATOM 4076 N N . TYR B 1 223 ? 3.99 1.12 2.678 1 98.81 223 TYR B N 1
ATOM 4077 C CA . TYR B 1 223 ? 2.656 1.116 3.268 1 98.81 223 TYR B CA 1
ATOM 4078 C C . TYR B 1 223 ? 2.635 0.317 4.566 1 98.81 223 TYR B C 1
ATOM 4080 O O . TYR B 1 223 ? 2.791 -0.906 4.551 1 98.81 223 TYR B O 1
ATOM 4088 N N . ASP B 1 224 ? 2.502 0.952 5.734 1 98.75 224 ASP B N 1
ATOM 4089 C CA . ASP B 1 224 ? 2.617 0.353 7.059 1 98.75 224 ASP B CA 1
ATOM 4090 C C . ASP B 1 224 ? 1.448 0.763 7.949 1 98.75 224 ASP B C 1
ATOM 4092 O O . ASP B 1 224 ? 1.344 1.924 8.352 1 98.75 224 ASP B O 1
ATOM 4096 N N . SER B 1 225 ? 0.545 -0.173 8.227 1 98.38 225 SER B N 1
ATOM 4097 C CA . SER B 1 225 ? -0.667 0.104 8.992 1 98.38 225 SER B CA 1
ATOM 4098 C C . SER B 1 225 ? -0.649 -0.618 10.336 1 98.38 225 SER B C 1
ATOM 4100 O O . SER B 1 225 ? -1.704 -0.913 10.898 1 98.38 225 SER B O 1
ATOM 4102 N N . ARG B 1 226 ? 0.522 -0.966 10.906 1 97.69 226 ARG B N 1
ATOM 4103 C CA . ARG B 1 226 ? 0.631 -1.814 12.086 1 97.69 226 ARG B CA 1
ATOM 4104 C C . ARG B 1 226 ? 0.227 -1.055 13.352 1 97.69 226 ARG B C 1
ATOM 4106 O O . ARG B 1 226 ? -0.052 -1.662 14.383 1 97.69 226 ARG B O 1
ATOM 4113 N N . ASP B 1 227 ? 0.195 0.325 13.219 1 96.88 227 ASP B N 1
ATOM 4114 C CA . ASP B 1 227 ? -0.171 1.124 14.383 1 96.88 227 ASP B CA 1
ATOM 4115 C C . ASP B 1 227 ? -0.927 2.385 13.969 1 96.88 227 ASP B C 1
ATOM 4117 O O . ASP B 1 227 ? -0.792 2.854 12.836 1 96.88 227 ASP B O 1
ATOM 4121 N N . VAL B 1 228 ? -1.721 3.014 14.891 1 97.38 228 VAL B N 1
ATOM 4122 C CA . VAL B 1 228 ? -2.477 4.238 14.664 1 97.38 228 VAL B CA 1
ATOM 4123 C C . VAL B 1 228 ? -1.521 5.426 14.555 1 97.38 228 VAL B C 1
ATOM 4125 O O . VAL B 1 228 ? -0.649 5.605 15.406 1 97.38 228 VAL B O 1
ATOM 4128 N N . SER B 1 229 ? -1.732 6.246 13.484 1 98.44 229 SER B N 1
ATOM 4129 C CA . SER B 1 229 ? -0.711 7.266 13.266 1 98.44 229 SER B CA 1
ATOM 4130 C C . SER B 1 229 ? -1.339 8.633 13.031 1 98.44 229 SER B C 1
ATOM 4132 O O . SER B 1 229 ? -0.631 9.641 12.938 1 98.44 229 SER B O 1
ATOM 4134 N N . TYR B 1 230 ? -2.68 8.727 12.922 1 98.56 230 TYR B N 1
ATOM 4135 C CA . TYR B 1 230 ? -3.289 10.023 12.617 1 98.56 230 TYR B CA 1
ATOM 4136 C C . TYR B 1 230 ? -4.746 10.055 13.062 1 98.56 230 TYR B C 1
ATOM 4138 O O . TYR B 1 230 ? -5.328 9.008 13.383 1 98.56 230 TYR B O 1
ATOM 4146 N N . VAL B 1 231 ? -5.285 11.234 13.156 1 97.38 231 VAL B N 1
ATOM 4147 C CA . VAL B 1 231 ? -6.715 11.484 13.297 1 97.38 231 VAL B CA 1
ATOM 4148 C C . VAL B 1 231 ? -7.238 12.188 12.047 1 97.38 231 VAL B C 1
ATOM 4150 O O . VAL B 1 231 ? -6.766 13.266 11.688 1 97.38 231 VAL B O 1
ATOM 4153 N N . TYR B 1 232 ? -8.086 11.5 11.406 1 96.25 232 TYR B N 1
ATOM 4154 C CA . TYR B 1 232 ? -8.867 12.047 10.305 1 96.25 232 TYR B CA 1
ATOM 4155 C C . TYR B 1 232 ? -10.125 12.734 10.812 1 96.25 232 TYR B C 1
ATOM 4157 O O . TYR B 1 232 ? -11.07 12.07 11.25 1 96.25 232 TYR B O 1
ATOM 4165 N N . THR B 1 233 ? -10.172 14.047 10.703 1 95.19 233 THR B N 1
ATOM 4166 C CA . THR B 1 233 ? -11.203 14.812 11.391 1 95.19 233 THR B CA 1
ATOM 4167 C C . THR B 1 233 ? -12.414 15.031 10.484 1 95.19 233 THR B C 1
ATOM 4169 O O . THR B 1 233 ? -12.266 15.422 9.328 1 95.19 233 THR B O 1
ATOM 4172 N N . PHE B 1 234 ? -13.555 14.742 11.031 1 91.38 234 PHE B N 1
ATOM 4173 C CA . PHE B 1 234 ? -14.844 15.023 10.398 1 91.38 234 PHE B CA 1
ATOM 4174 C C . PHE B 1 234 ? -15.531 16.203 11.078 1 91.38 234 PHE B C 1
ATOM 4176 O O . PHE B 1 234 ? -15.672 16.234 12.297 1 91.38 234 PHE B O 1
ATOM 4183 N N . HIS B 1 235 ? -15.859 17.141 10.297 1 88.81 235 HIS B N 1
ATOM 4184 C CA . HIS B 1 235 ? -16.641 18.281 10.773 1 88.81 235 HIS B CA 1
ATOM 4185 C C . HIS B 1 235 ? -17.484 18.859 9.648 1 88.81 235 HIS B C 1
ATOM 4187 O O . HIS B 1 235 ? -17.234 18.609 8.477 1 88.81 235 HIS B O 1
ATOM 4193 N N . ASP B 1 236 ? -18.5 19.531 9.922 1 80.94 236 ASP B N 1
ATOM 4194 C CA . ASP B 1 236 ? -19.5 19.953 8.938 1 80.94 236 ASP B CA 1
ATOM 4195 C C . ASP B 1 236 ? -18.938 21.047 8.039 1 80.94 236 ASP B C 1
ATOM 4197 O O . ASP B 1 236 ? -19.516 21.359 6.988 1 80.94 236 ASP B O 1
ATOM 4201 N N . GLN B 1 237 ? -17.875 21.703 8.383 1 77.62 237 GLN B N 1
ATOM 4202 C CA . GLN B 1 237 ? -17.297 22.766 7.578 1 77.62 237 GLN B CA 1
ATOM 4203 C C . GLN B 1 237 ? -16.188 22.234 6.68 1 77.62 237 GLN B C 1
ATOM 4205 O O . GLN B 1 237 ? -15.344 23 6.199 1 77.62 237 GLN B O 1
ATOM 4210 N N . GLN B 1 238 ? -16.172 20.875 6.562 1 74.06 238 GLN B N 1
ATOM 4211 C CA . GLN B 1 238 ? -15.141 20.266 5.73 1 74.06 238 GLN B CA 1
ATOM 4212 C C . GLN B 1 238 ? -15.383 20.562 4.254 1 74.06 238 GLN B C 1
ATOM 4214 O O . GLN B 1 238 ? -16.531 20.734 3.824 1 74.06 238 GLN B O 1
ATOM 4219 N N . ASP B 1 239 ? -14.258 20.797 3.516 1 60.78 239 ASP B N 1
ATOM 4220 C CA . ASP B 1 239 ? -14.352 21.078 2.086 1 60.78 239 ASP B CA 1
ATOM 4221 C C . ASP B 1 239 ? -14.891 19.859 1.329 1 60.78 239 ASP B C 1
ATOM 4223 O O . ASP B 1 239 ? -14.289 18.781 1.364 1 60.78 239 ASP B O 1
ATOM 4227 N N . GLN B 1 240 ? -15.891 19.172 1.925 1 51.84 240 GLN B N 1
ATOM 4228 C CA . GLN B 1 240 ? -16.281 17.969 1.209 1 51.84 240 GLN B CA 1
ATOM 4229 C C . GLN B 1 240 ? -16.75 18.297 -0.206 1 51.84 240 GLN B C 1
ATOM 4231 O O . GLN B 1 240 ? -17.406 19.312 -0.427 1 51.84 240 GLN B O 1
ATOM 4236 N N . GLY B 1 241 ? -15.945 18 -1.129 1 46.81 241 GLY B N 1
ATOM 4237 C CA . GLY B 1 241 ? -16.438 18.141 -2.488 1 46.81 241 GLY B CA 1
ATOM 4238 C C . GLY B 1 241 ? -17.922 17.812 -2.621 1 46.81 241 GLY B C 1
ATOM 4239 O O . GLY B 1 241 ? -18.5 17.219 -1.719 1 46.81 241 GLY B O 1
ATOM 4240 N N . LEU B 1 242 ? -18.531 18.406 -3.619 1 43.16 242 LEU B N 1
ATOM 4241 C CA . LEU B 1 242 ? -19.906 18.25 -4.109 1 43.16 242 LEU B CA 1
ATOM 4242 C C . LEU B 1 242 ? -20.328 16.781 -4.043 1 43.16 242 LEU B C 1
ATOM 4244 O O . LEU B 1 242 ? -21.516 16.469 -4.18 1 43.16 242 LEU B O 1
ATOM 4248 N N . THR B 1 243 ? -19.344 15.867 -3.852 1 47.41 243 THR B N 1
ATOM 4249 C CA . THR B 1 243 ? -19.781 14.508 -4.145 1 47.41 243 THR B CA 1
ATOM 4250 C C . THR B 1 243 ? -20.031 13.734 -2.857 1 47.41 243 THR B C 1
ATOM 4252 O O . THR B 1 243 ? -20.453 12.578 -2.896 1 47.41 243 THR B O 1
ATOM 4255 N N . THR B 1 244 ? -19.594 14.352 -1.728 1 58.5 244 THR B N 1
ATOM 4256 C CA . THR B 1 244 ? -19.828 13.492 -0.572 1 58.5 244 THR B CA 1
ATOM 4257 C C . THR B 1 244 ? -21.188 13.781 0.061 1 58.5 244 THR B C 1
ATOM 4259 O O . THR B 1 244 ? -21.469 14.93 0.428 1 58.5 244 THR B O 1
ATOM 4262 N N . HIS B 1 245 ? -22.031 12.836 0.044 1 66.44 245 HIS B N 1
ATOM 4263 C CA . HIS B 1 245 ? -23.391 12.93 0.548 1 66.44 245 HIS B CA 1
ATOM 4264 C C . HIS B 1 245 ? -23.469 12.523 2.018 1 66.44 245 HIS B C 1
ATOM 4266 O O . HIS B 1 245 ? -22.781 11.586 2.443 1 66.44 245 HIS B O 1
ATOM 4272 N N . GLY B 1 246 ? -24.094 13.484 2.779 1 74.81 246 GLY B N 1
ATOM 4273 C CA . GLY B 1 246 ? -24.406 13.195 4.168 1 74.81 246 GLY B CA 1
ATOM 4274 C C . GLY B 1 246 ? -23.656 14.07 5.148 1 74.81 246 GLY B C 1
ATOM 4275 O O . GLY B 1 246 ? -22.672 14.703 4.785 1 74.81 246 GLY B O 1
ATOM 4276 N N . SER B 1 247 ? -24.188 14.164 6.371 1 82.94 247 SER B N 1
ATOM 4277 C CA . SER B 1 247 ? -23.578 14.906 7.465 1 82.94 247 SER B CA 1
ATOM 4278 C C . SER B 1 247 ? -22.219 14.305 7.848 1 82.94 247 SER B C 1
ATOM 4280 O O . SER B 1 247 ? -21.906 13.18 7.449 1 82.94 247 SER B O 1
ATOM 4282 N N . ALA B 1 248 ? -21.422 15.07 8.539 1 85.69 248 ALA B N 1
ATOM 4283 C CA . ALA B 1 248 ? -20.156 14.57 9.078 1 85.69 248 ALA B CA 1
ATOM 4284 C C . ALA B 1 248 ? -20.375 13.305 9.906 1 85.69 248 ALA B C 1
ATOM 4286 O O . ALA B 1 248 ? -19.609 12.344 9.789 1 85.69 248 ALA B O 1
ATOM 4287 N N . ALA B 1 249 ? -21.406 13.305 10.641 1 83.75 249 ALA B N 1
ATOM 4288 C CA . ALA B 1 249 ? -21.719 12.156 11.492 1 83.75 249 ALA B CA 1
ATOM 4289 C C . ALA B 1 249 ? -22.062 10.93 10.648 1 83.75 249 ALA B C 1
ATOM 4291 O O . ALA B 1 249 ? -21.656 9.812 10.969 1 83.75 249 ALA B O 1
ATOM 4292 N N . GLU B 1 250 ? -22.797 11.125 9.641 1 85.06 250 GLU B N 1
ATOM 4293 C CA . GLU B 1 250 ? -23.188 10.039 8.758 1 85.06 250 GLU B CA 1
ATOM 4294 C C . GLU B 1 250 ? -21.969 9.445 8.039 1 85.06 250 GLU B C 1
ATOM 4296 O O . GLU B 1 250 ? -21.875 8.234 7.871 1 85.06 250 GLU B O 1
ATOM 4301 N N . ARG B 1 251 ? -21.141 10.312 7.684 1 86.44 251 ARG B N 1
ATOM 4302 C CA . ARG B 1 251 ? -19.938 9.867 7 1 86.44 251 ARG B CA 1
ATOM 4303 C C . ARG B 1 251 ? -19.016 9.102 7.949 1 86.44 251 ARG B C 1
ATOM 4305 O O . ARG B 1 251 ? -18.438 8.078 7.574 1 86.44 251 ARG B O 1
ATOM 4312 N N . LEU B 1 252 ? -18.938 9.539 9.133 1 85.69 252 LEU B N 1
ATOM 4313 C CA . LEU B 1 252 ? -18.125 8.875 10.141 1 85.69 252 LEU B CA 1
ATOM 4314 C C . LEU B 1 252 ? -18.656 7.48 10.445 1 85.69 252 LEU B C 1
ATOM 4316 O O . LEU B 1 252 ? -17.891 6.551 10.68 1 85.69 252 LEU B O 1
ATOM 4320 N N . ALA B 1 253 ? -19.906 7.32 10.391 1 85.62 253 ALA B N 1
ATOM 4321 C CA . ALA B 1 253 ? -20.578 6.086 10.797 1 85.62 253 ALA B CA 1
ATOM 4322 C C . ALA B 1 253 ? -20.25 4.938 9.852 1 85.62 253 ALA B C 1
ATOM 4324 O O . ALA B 1 253 ? -20.484 3.773 10.172 1 85.62 253 ALA B O 1
ATOM 4325 N N . ARG B 1 254 ? -19.656 5.266 8.766 1 86.44 254 ARG B N 1
ATOM 4326 C CA . ARG B 1 254 ? -19.266 4.238 7.801 1 86.44 254 ARG B CA 1
ATOM 4327 C C . ARG B 1 254 ? -18.047 3.459 8.289 1 86.44 254 ARG B C 1
ATOM 4329 O O . ARG B 1 254 ? -17.75 2.387 7.762 1 86.44 254 ARG B O 1
ATOM 4336 N N . PHE B 1 255 ? -17.406 3.992 9.242 1 91.62 255 PHE B N 1
ATOM 4337 C CA . PHE B 1 255 ? -16.219 3.348 9.789 1 91.62 255 PHE B CA 1
ATOM 4338 C C . PHE B 1 255 ? -16.578 2.498 11.008 1 91.62 255 PHE B C 1
ATOM 4340 O O . PHE B 1 255 ? -17.516 2.805 11.727 1 91.62 255 PHE B O 1
ATOM 4347 N N . PRO B 1 256 ? -15.812 1.418 11.203 1 89.69 256 PRO B N 1
ATOM 4348 C CA . PRO B 1 256 ? -16.094 0.551 12.344 1 89.69 256 PRO B CA 1
ATOM 4349 C C . PRO B 1 256 ? -15.797 1.225 13.688 1 89.69 256 PRO B C 1
ATOM 4351 O O . PRO B 1 256 ? -14.93 2.098 13.758 1 89.69 256 PRO B O 1
ATOM 4354 N N . LEU B 1 257 ? -16.453 0.78 14.719 1 87.19 257 LEU B N 1
ATOM 4355 C CA . LEU B 1 257 ? -16.25 1.294 16.062 1 87.19 257 LEU B CA 1
ATOM 4356 C C . LEU B 1 257 ? -14.852 0.967 16.578 1 87.19 257 LEU B C 1
ATOM 4358 O O . LEU B 1 257 ? -14.234 -0.007 16.141 1 87.19 257 LEU B O 1
ATOM 4362 N N . LEU B 1 258 ? -14.445 1.816 17.406 1 86.38 258 LEU B N 1
ATOM 4363 C CA . LEU B 1 258 ? -13.18 1.552 18.062 1 86.38 258 LEU B CA 1
ATOM 4364 C C . LEU B 1 258 ? -13.312 0.412 19.078 1 86.38 258 LEU B C 1
ATOM 4366 O O . LEU B 1 258 ? -14.227 0.417 19.906 1 86.38 258 LEU B O 1
ATOM 4370 N N . ASP B 1 259 ? -12.523 -0.597 18.906 1 77.5 259 ASP B N 1
ATOM 4371 C CA . ASP B 1 259 ? -12.602 -1.737 19.812 1 77.5 259 ASP B CA 1
ATOM 4372 C C . ASP B 1 259 ? -11.664 -1.556 21 1 77.5 259 ASP B C 1
ATOM 4374 O O . ASP B 1 259 ? -11.891 -2.125 22.078 1 77.5 259 ASP B O 1
ATOM 4378 N N . ASP B 1 260 ? -10.609 -0.885 20.891 1 80.19 260 ASP B N 1
ATOM 4379 C CA . ASP B 1 260 ? -9.578 -0.707 21.906 1 80.19 260 ASP B CA 1
ATOM 4380 C C . ASP B 1 260 ? -9.016 0.712 21.875 1 80.19 260 ASP B C 1
ATOM 4382 O O . ASP B 1 260 ? -8.562 1.184 20.844 1 80.19 260 ASP B O 1
ATOM 4386 N N . VAL B 1 261 ? -9.07 1.355 23.047 1 81.25 261 VAL B N 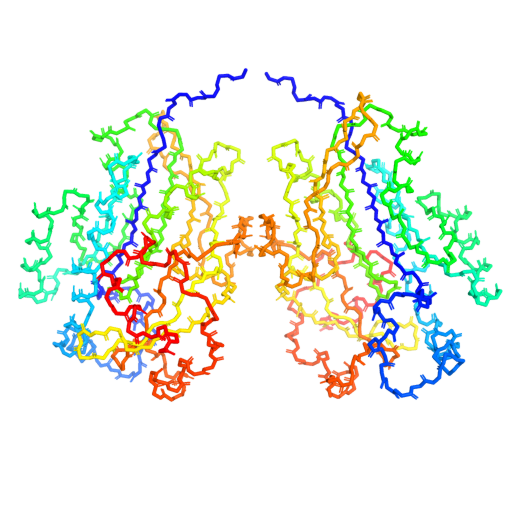1
ATOM 4387 C CA . VAL B 1 261 ? -8.562 2.719 23.125 1 81.25 261 VAL B CA 1
ATOM 4388 C C . VAL B 1 261 ? -7.211 2.725 23.844 1 81.25 261 VAL B C 1
ATOM 4390 O O . VAL B 1 261 ? -6.645 3.789 24.094 1 81.25 261 VAL B O 1
ATOM 4393 N N . GLY B 1 262 ? -6.73 1.546 24.109 1 84 262 GLY B N 1
ATOM 4394 C CA . GLY B 1 262 ? -5.457 1.463 24.797 1 84 262 GLY B CA 1
ATOM 4395 C C . GLY B 1 262 ? -4.324 2.137 24.047 1 84 262 GLY B C 1
ATOM 4396 O O . GLY B 1 262 ? -4.137 1.898 22.859 1 84 262 GLY B O 1
ATOM 4397 N N . GLY B 1 263 ? -3.607 3.064 24.703 1 91.5 263 GLY B N 1
ATOM 4398 C CA . GLY B 1 263 ? -2.42 3.691 24.141 1 91.5 263 GLY B CA 1
ATOM 4399 C C . GLY B 1 263 ? -2.725 4.934 23.328 1 91.5 263 GLY B C 1
ATOM 4400 O O . GLY B 1 263 ? -1.822 5.711 23.016 1 91.5 263 GLY B O 1
ATOM 4401 N N . LEU B 1 264 ? -3.975 5.199 23.047 1 94.62 264 LEU B N 1
ATOM 4402 C CA . LEU B 1 264 ? -4.328 6.309 22.156 1 94.62 264 LEU B CA 1
ATOM 4403 C C . LEU B 1 264 ? -4.078 7.648 22.844 1 94.62 264 LEU B C 1
ATOM 4405 O O . LEU B 1 264 ? -3.691 8.617 22.203 1 94.62 264 LEU B O 1
ATOM 4409 N N . ALA B 1 265 ? -4.285 7.664 24.141 1 94 265 ALA B N 1
ATOM 4410 C CA . ALA B 1 265 ? -4.047 8.898 24.875 1 94 265 ALA B CA 1
ATOM 4411 C C . ALA B 1 265 ? -2.576 9.305 24.812 1 94 265 ALA B C 1
ATOM 4413 O O . ALA B 1 265 ? -2.254 10.492 24.781 1 94 265 ALA B O 1
ATOM 4414 N N . THR B 1 266 ? -1.722 8.32 24.828 1 95.75 266 THR B N 1
ATOM 4415 C CA . THR B 1 266 ? -0.291 8.586 24.719 1 95.75 266 THR B CA 1
ATOM 4416 C C . THR B 1 266 ? 0.064 9.062 23.312 1 95.75 266 THR B C 1
ATOM 4418 O O . THR B 1 266 ? 0.892 9.961 23.141 1 95.75 266 THR B O 1
ATOM 4421 N N . LYS B 1 267 ? -0.563 8.539 22.359 1 97.31 267 LYS B N 1
ATOM 4422 C CA . LYS B 1 267 ? -0.308 8.891 20.969 1 97.31 267 LYS B CA 1
ATOM 4423 C C . LYS B 1 267 ? -0.876 10.273 20.641 1 97.31 267 LYS B C 1
ATOM 4425 O O . LYS B 1 267 ? -0.311 11 19.812 1 97.31 267 LYS B O 1
ATOM 4430 N N . PHE B 1 268 ? -1.977 10.555 21.266 1 97.88 268 PHE B N 1
ATOM 4431 C CA . PHE B 1 268 ? -2.65 11.828 21.031 1 97.88 268 PHE B CA 1
ATOM 4432 C C . PHE B 1 268 ? -2.951 12.539 22.344 1 97.88 268 PHE B C 1
ATOM 4434 O O . PHE B 1 268 ? -4.113 12.695 22.719 1 97.88 268 PHE B O 1
ATOM 4441 N N . PRO B 1 269 ? -1.92 13.102 22.891 1 97.81 269 PRO B N 1
ATOM 4442 C CA . PRO B 1 269 ? -2.072 13.648 24.25 1 97.81 269 PRO B CA 1
ATOM 4443 C C . PRO B 1 269 ? -3.02 14.844 24.297 1 97.81 269 PRO B C 1
ATOM 4445 O O . PRO B 1 269 ? -3.686 15.07 25.312 1 97.81 269 PRO B O 1
ATOM 4448 N N . THR B 1 270 ? -3.135 15.617 23.281 1 97.75 270 THR B N 1
ATOM 4449 C CA . THR B 1 270 ? -3.912 16.859 23.281 1 97.75 270 THR B CA 1
ATOM 4450 C C . THR B 1 270 ? -5.402 16.562 23.172 1 97.75 270 THR B C 1
ATOM 4452 O O . THR B 1 270 ? -6.238 17.438 23.391 1 97.75 270 THR B O 1
ATOM 4455 N N . ILE B 1 271 ? -5.746 15.312 22.812 1 96.56 271 ILE B N 1
ATOM 4456 C CA . ILE B 1 271 ? -7.16 14.953 22.766 1 96.56 271 ILE B CA 1
ATOM 4457 C C . ILE B 1 271 ? -7.418 13.742 23.656 1 96.56 271 ILE B C 1
ATOM 4459 O O . ILE B 1 271 ? -8.375 13 23.438 1 96.56 271 ILE B O 1
ATOM 4463 N N . ALA B 1 272 ? -6.57 13.508 24.594 1 94.88 272 ALA B N 1
ATOM 4464 C CA . ALA B 1 272 ? -6.668 12.375 25.516 1 94.88 272 ALA B CA 1
ATOM 4465 C C . ALA B 1 272 ? -7.996 12.391 26.266 1 94.88 272 ALA B C 1
ATOM 4467 O O . ALA B 1 272 ? -8.625 11.344 26.453 1 94.88 272 ALA B O 1
ATOM 4468 N N . ARG B 1 273 ? -8.398 13.531 26.656 1 92.69 273 ARG B N 1
ATOM 4469 C CA . ARG B 1 273 ? -9.656 13.656 27.406 1 92.69 273 ARG B CA 1
ATOM 4470 C C . ARG B 1 273 ? -10.844 13.305 26.516 1 92.69 273 ARG B C 1
ATOM 4472 O O . ARG B 1 273 ? -11.789 12.648 26.969 1 92.69 273 ARG B O 1
ATOM 4479 N N . ASP B 1 274 ? -10.789 13.758 25.297 1 92.56 274 ASP B N 1
ATOM 4480 C CA . ASP B 1 274 ? -11.859 13.438 24.359 1 92.56 274 ASP B CA 1
ATOM 4481 C C . ASP B 1 274 ? -11.953 11.938 24.125 1 92.56 274 ASP B C 1
ATOM 4483 O O . ASP B 1 274 ? -13.055 11.391 24.031 1 92.56 274 ASP B O 1
ATOM 4487 N N . ILE B 1 275 ? -10.852 11.25 24.016 1 89.19 275 ILE B N 1
ATOM 4488 C CA . ILE B 1 275 ? -10.773 9.812 23.766 1 89.19 275 ILE B CA 1
ATOM 4489 C C . ILE B 1 275 ? -11.32 9.039 24.953 1 89.19 275 ILE B C 1
ATOM 4491 O O . ILE B 1 275 ? -12.039 8.055 24.797 1 89.19 275 ILE B O 1
ATOM 4495 N N . SER B 1 276 ? -10.984 9.383 26.094 1 82.75 276 SER B N 1
ATOM 4496 C CA . SER B 1 276 ? -11.367 8.695 27.328 1 82.75 276 SER B CA 1
ATOM 4497 C C . SER B 1 276 ? -12.875 8.734 27.547 1 82.75 276 SER B C 1
ATOM 4499 O O . SER B 1 276 ? -13.43 7.871 28.234 1 82.75 276 SER B O 1
ATOM 4501 N N . THR B 1 277 ? -13.453 9.742 27 1 78 277 THR B N 1
ATOM 4502 C CA . THR B 1 277 ? -14.898 9.852 27.156 1 78 277 THR B CA 1
ATOM 4503 C C . THR B 1 277 ? -15.617 8.812 26.312 1 78 277 THR B C 1
ATOM 4505 O O . THR B 1 277 ? -16.781 8.5 26.547 1 78 277 THR B O 1
ATOM 4508 N N . PHE B 1 278 ? -15.07 8.25 25.219 1 68.88 278 PHE B N 1
ATOM 4509 C CA . PHE B 1 278 ? -15.672 7.273 24.312 1 68.88 278 PHE B CA 1
ATOM 4510 C C . PHE B 1 278 ? -15.406 5.852 24.781 1 68.88 278 PHE B C 1
ATOM 4512 O O . PHE B 1 278 ? -16.047 4.902 24.328 1 68.88 278 PHE B O 1
ATOM 4519 N N . GLY B 1 279 ? -14.477 5.543 25.531 1 55.09 279 GLY B N 1
ATOM 4520 C CA . GLY B 1 279 ? -14.203 4.18 25.969 1 55.09 279 GLY B CA 1
ATOM 4521 C C . GLY B 1 279 ? -15.383 3.539 26.672 1 55.09 279 GLY B C 1
ATOM 4522 O O . GLY B 1 279 ? -16.312 4.227 27.078 1 55.09 279 GLY B O 1
ATOM 4523 N N . PRO B 1 280 ? -15.562 2.1 26.359 1 46.38 280 PRO B N 1
ATOM 4524 C CA . PRO B 1 280 ? -16.641 1.487 27.141 1 46.38 280 PRO B CA 1
ATOM 4525 C C . PRO B 1 280 ? -16.719 2.043 28.562 1 46.38 280 PRO B C 1
ATOM 4527 O O . PRO B 1 280 ? -15.695 2.314 29.188 1 46.38 280 PRO B O 1
ATOM 4530 N N . VAL B 1 281 ? -17.922 2.646 28.875 1 30.19 281 VAL B N 1
ATOM 4531 C CA . VAL B 1 281 ? -18.281 2.762 30.281 1 30.19 281 VAL B CA 1
ATOM 4532 C C . VAL B 1 281 ? -18.281 1.378 30.938 1 30.19 281 VAL B C 1
ATOM 4534 O O . VAL B 1 281 ? -18.781 0.414 30.344 1 30.19 281 VAL B O 1
#

pLDDT: mean 88.87, std 14.88, range [26.47, 98.88]

Sequence (562 aa):
MSTSDAPVQYFGVTRFSTFLPLSSAWVSSRDGRTESEYKAHLFSDERMEPRVRIFVDRALPIYQSMAERHEYRHIVHYSDSLPTRWREELEEAARKYPVLHLDKVETRINSTQVMLEQIGRRTPDADVVVWFRVDDDDLLSADFLDRLSVYATPKHSGYAVSFGMGLAGLYVDGQYTEFRKVHGRLPSQGQAYVGRYDHLKGVLQFPRATAHSRQDTVSPVIYDSRDVSYVYTFHDQQDQGLTTHGSAAERLARFPLLDDVGGLATKFPTIARDISTFGPVMSTSDAPVQYFGVTRFSTFLPLSSAWVSSRDGRTESEYKAHLFSDERMEPRVRIFVDRALPIYQSMAERHEYRHIVHYSDSLPTRWREELEEAARKYPVLHLDKVETRINSTQVMLEQIGRRTPDADVVVWFRVDDDDLLSADFLDRLSVYATPKHSGYAVSFGMGLAGLYVDGQYTEFRKVHGRLPSQGQAYVGRYDHLKGVLQFPRATAHSRQDTVSPVIYDSRDVSYVYTFHDQQDQGLTTHGSAAERLARFPLLDDVGGLATKFPTIARDISTFGPV

InterPro domains:
  IPR021466 Putative rhamnosyl transferase [PF11316] (9-240)

Foldseek 3Di:
DPQPPAAEAEEEEEEQLADAPPDVVVVVVCPVDDPVVSVCLSQPCVLNVLLLLCQLQFAQVLQLLLVVVGNAAYEYEYEPPRDPVSVVSLVVSCVVRVSYDYDYDHHDDDVQVVVLVVCVVPRLPHFKYKYAYAYSNKHWWSCQVVVVVVQQGPVNAQEKEAAFWAWEFEDDPSATQFIFIGGHQQDRHGTMWIWTADSVVSDIDTHDDDDRNCRVVRTHYHYHHPDHTMYDYFYQSDPPPPPDDDHSVVVNVVGHHDPDCPCVCNGRVSRNVSSVVHPDD/DPQPPAAEAEEEEEEQLADAPPDVVVVVVCPPDDPVVSVCLSQPCVLNVLLLLCQLQFALVLQLLLVVVGNAAYEYEYEPPRDPVSVVSLVVSCVVRVSYDYDYDHHDDDVQVVVLVVCVVPRLPHFKYKYAYAYSNKHWWSCQVVVVVVQQGPVNAQEKEAAFWAWEFEDDPSATQFIFIGGHQQDRHGTMWIWTADSVVSDIDTHDDDDRNCRVVRTHYHYHHPDHTMYDYFYQSDPPPPPDDDHSVVVNVVGHHDPDCPCVCNGRVSRNVSSVVHPDD